Protein AF-A0A673H2P5-F1 (afdb_monomer)

InterPro domains:
  IPR001863 Glypican [PF01153] (36-463)
  IPR001863 Glypican [PTHR10822] (36-465)
  IPR019803 Glypican, conserved site [PS01207] (237-260)

Structure (mmCIF, N/CA/C/O backbone):
data_AF-A0A673H2P5-F1
#
_entry.id   AF-A0A673H2P5-F1
#
loop_
_atom_site.group_PDB
_atom_site.id
_atom_site.type_symbol
_atom_site.label_atom_id
_atom_site.label_alt_id
_atom_site.label_comp_id
_atom_site.label_asym_id
_atom_site.label_entity_id
_atom_site.label_seq_id
_atom_site.pdbx_PDB_ins_code
_atom_site.Cartn_x
_atom_site.Cartn_y
_atom_site.Cartn_z
_atom_site.occupancy
_atom_site.B_iso_or_equiv
_atom_site.auth_seq_id
_atom_site.auth_comp_id
_atom_site.auth_asym_id
_atom_site.auth_atom_id
_atom_site.pdbx_PDB_model_num
ATOM 1 N N . MET A 1 1 ? 53.904 16.186 -37.930 1.00 36.97 1 MET A N 1
ATOM 2 C CA . MET A 1 1 ? 52.542 15.867 -38.419 1.00 36.97 1 MET A CA 1
ATOM 3 C C . MET A 1 1 ? 51.575 15.468 -37.301 1.00 36.97 1 MET A C 1
ATOM 5 O O . MET A 1 1 ? 50.515 16.069 -37.236 1.00 36.97 1 MET A O 1
ATOM 9 N N . TYR A 1 2 ? 51.942 14.568 -36.374 1.00 30.38 2 TYR A N 1
ATOM 10 C CA . TYR A 1 2 ? 51.100 14.168 -35.222 1.00 30.38 2 TYR A CA 1
ATOM 11 C C . TYR A 1 2 ? 50.609 15.340 -34.340 1.00 30.38 2 TYR A C 1
ATOM 13 O O . TYR A 1 2 ? 49.445 15.395 -33.962 1.00 30.38 2 TYR A O 1
ATOM 21 N N . LEU A 1 3 ? 51.469 16.331 -34.079 1.00 32.53 3 LEU A N 1
ATOM 22 C CA . LEU A 1 3 ? 51.111 17.528 -33.300 1.00 32.53 3 LEU A CA 1
ATOM 23 C C . LEU A 1 3 ? 50.214 18.524 -34.061 1.00 32.53 3 LEU A C 1
ATOM 25 O O . LEU A 1 3 ? 49.506 19.303 -33.434 1.00 32.53 3 LEU A O 1
ATOM 29 N N . TYR A 1 4 ? 50.206 18.484 -35.398 1.00 30.14 4 TYR A N 1
ATOM 30 C CA . TYR A 1 4 ? 49.408 19.395 -36.231 1.00 30.14 4 TYR A CA 1
ATOM 31 C C . TYR A 1 4 ? 47.935 18.947 -36.304 1.00 30.14 4 TYR A C 1
ATOM 33 O O . TYR A 1 4 ? 47.029 19.773 -36.335 1.00 30.14 4 TYR A O 1
ATOM 41 N N . PHE A 1 5 ? 47.690 17.633 -36.233 1.00 37.44 5 PHE A N 1
ATOM 42 C CA . PHE A 1 5 ? 46.344 17.046 -36.219 1.00 37.44 5 PHE A CA 1
ATOM 43 C C . PHE A 1 5 ? 45.602 17.258 -34.891 1.00 37.44 5 PHE A C 1
ATOM 45 O O . PHE A 1 5 ? 44.406 17.540 -34.891 1.00 37.44 5 PHE A O 1
ATOM 52 N N . ILE A 1 6 ? 46.316 17.203 -33.760 1.00 40.88 6 ILE A N 1
ATOM 53 C CA . ILE A 1 6 ? 45.749 17.526 -32.437 1.00 40.88 6 ILE A CA 1
ATOM 54 C C . ILE A 1 6 ? 45.303 18.998 -32.381 1.00 40.88 6 ILE A C 1
ATOM 56 O O . ILE A 1 6 ? 44.315 19.326 -31.727 1.00 40.88 6 ILE A O 1
ATOM 60 N N . PHE A 1 7 ? 45.999 19.881 -33.102 1.00 31.03 7 PHE A N 1
ATOM 61 C CA . PHE A 1 7 ? 45.695 21.310 -33.130 1.00 31.03 7 PHE A CA 1
ATOM 62 C C . PHE A 1 7 ? 44.417 21.638 -33.925 1.00 31.03 7 PHE A C 1
ATOM 64 O O . PHE A 1 7 ? 43.649 22.496 -33.502 1.00 31.03 7 PHE A O 1
ATOM 71 N N . LEU A 1 8 ? 44.143 20.922 -35.024 1.00 35.53 8 LEU A N 1
ATOM 72 C CA . LEU A 1 8 ? 42.934 21.120 -35.841 1.00 35.53 8 LEU A CA 1
ATOM 73 C C . LEU A 1 8 ? 41.653 20.619 -35.156 1.00 35.53 8 LEU A C 1
ATOM 75 O O . LEU A 1 8 ? 40.610 21.255 -35.273 1.00 35.53 8 LEU A O 1
ATOM 79 N N . LEU A 1 9 ? 41.729 19.533 -34.381 1.00 38.53 9 LEU A N 1
ATOM 80 C CA . LEU A 1 9 ? 40.578 19.012 -33.629 1.00 38.53 9 LEU A CA 1
ATOM 81 C C . LEU A 1 9 ? 40.137 19.931 -32.482 1.00 38.53 9 LEU A C 1
ATOM 83 O O . LEU A 1 9 ? 38.982 19.885 -32.078 1.00 38.53 9 LEU A O 1
ATOM 87 N N . LYS A 1 10 ? 41.036 20.783 -31.977 1.00 33.81 10 LYS A N 1
ATOM 88 C CA . LYS A 1 10 ? 40.733 21.735 -30.900 1.00 33.81 10 LYS A CA 1
ATOM 89 C C . LYS A 1 10 ? 40.050 23.018 -31.397 1.00 33.81 10 LYS A C 1
ATOM 91 O O . LYS A 1 10 ? 39.616 23.812 -30.572 1.00 33.81 10 LYS A O 1
ATOM 96 N N . TYR A 1 11 ? 39.986 23.238 -32.714 1.00 31.52 11 TYR A N 1
ATOM 97 C CA . TYR A 1 11 ? 39.484 24.479 -33.320 1.00 31.52 11 TYR A CA 1
ATOM 98 C C . TYR A 1 11 ? 38.006 24.407 -33.758 1.00 31.52 11 TYR A C 1
ATOM 100 O O . TYR A 1 11 ? 37.416 25.442 -34.055 1.00 31.52 11 TYR A O 1
ATOM 108 N N . ASN A 1 12 ? 37.391 23.216 -33.764 1.00 32.62 12 ASN A N 1
ATOM 109 C CA . ASN A 1 12 ? 35.946 23.047 -33.965 1.00 32.62 12 ASN A CA 1
ATOM 110 C C . ASN A 1 12 ? 35.244 22.950 -32.599 1.00 32.62 12 ASN A C 1
ATOM 112 O O . ASN A 1 12 ? 35.451 22.002 -31.846 1.00 32.62 12 ASN A O 1
ATOM 116 N N . ASN A 1 13 ? 34.435 23.961 -32.288 1.00 30.55 13 ASN A N 1
ATOM 117 C CA . ASN A 1 13 ? 33.871 24.292 -30.972 1.00 30.55 13 ASN A CA 1
ATOM 118 C C . ASN A 1 13 ? 32.711 23.396 -30.459 1.00 30.55 13 ASN A C 1
ATOM 120 O O . ASN A 1 13 ? 31.948 23.847 -29.615 1.00 30.55 13 ASN A O 1
ATOM 124 N N . ASP A 1 14 ? 32.588 22.131 -30.870 1.00 29.89 14 ASP A N 1
ATOM 125 C CA . ASP A 1 14 ? 31.492 21.235 -30.426 1.00 29.89 14 ASP A CA 1
ATOM 126 C C . ASP A 1 14 ? 31.971 20.180 -29.409 1.00 29.89 14 ASP A C 1
ATOM 128 O O . ASP A 1 14 ? 31.854 18.968 -29.608 1.00 29.89 14 ASP A O 1
ATOM 132 N N . LEU A 1 15 ? 32.603 20.637 -28.325 1.00 35.84 15 LEU A N 1
ATOM 133 C CA . LEU A 1 15 ? 33.458 19.810 -27.461 1.00 35.84 15 LEU A CA 1
ATOM 134 C C . LEU A 1 15 ? 33.015 19.772 -25.984 1.00 35.84 15 LEU A C 1
ATOM 136 O O . LEU A 1 15 ? 33.857 19.626 -25.103 1.00 35.84 15 LEU A O 1
ATOM 140 N N . GLU A 1 16 ? 31.714 19.865 -25.685 1.00 27.14 16 GLU A N 1
ATOM 141 C CA . GLU A 1 16 ? 31.220 19.809 -24.290 1.00 27.14 16 GLU A CA 1
ATOM 142 C C . G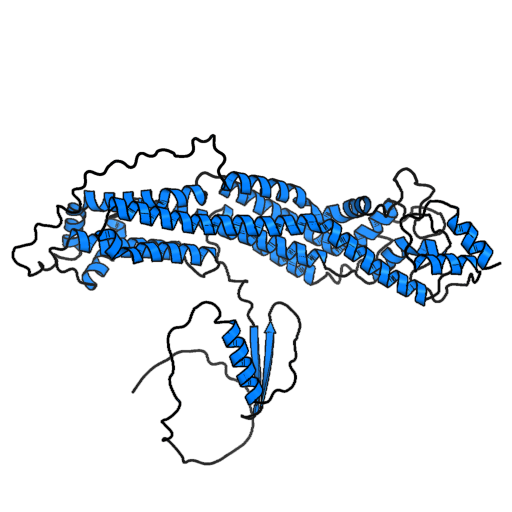LU A 1 16 ? 30.944 18.397 -23.732 1.00 27.14 16 GLU A C 1
ATOM 144 O O . GLU A 1 16 ? 30.702 18.249 -22.539 1.00 27.14 16 GLU A O 1
ATOM 149 N N . THR A 1 17 ? 31.093 17.324 -24.515 1.00 34.88 17 THR A N 1
ATOM 150 C CA . THR A 1 17 ? 30.940 15.939 -24.010 1.00 34.88 17 THR A CA 1
ATOM 151 C C . THR A 1 17 ? 32.004 14.990 -24.564 1.00 34.88 17 THR A C 1
ATOM 153 O O . THR A 1 17 ? 31.700 13.989 -25.213 1.00 34.88 17 THR A O 1
ATOM 156 N N . PHE A 1 18 ? 33.284 15.303 -24.355 1.00 38.50 18 PHE A N 1
ATOM 157 C CA . PHE A 1 18 ? 34.387 14.446 -24.806 1.00 38.50 18 PHE A CA 1
ATOM 158 C C . PHE A 1 18 ? 34.864 13.485 -23.715 1.00 38.50 18 PHE A C 1
ATOM 160 O O . PHE A 1 18 ? 35.579 13.865 -22.790 1.00 38.50 18 PHE A O 1
ATOM 167 N N . GLU A 1 19 ? 34.528 12.204 -23.866 1.00 46.28 19 GLU A N 1
ATOM 168 C CA . GLU A 1 19 ? 35.127 11.140 -23.065 1.00 46.28 19 GLU A CA 1
ATOM 169 C C . GLU A 1 19 ? 36.492 10.685 -23.631 1.00 46.28 19 GLU A C 1
ATOM 171 O O . GLU A 1 19 ? 36.617 10.395 -24.826 1.00 46.28 19 GLU A O 1
ATOM 176 N N . PRO A 1 20 ? 37.516 10.514 -22.777 1.00 41.31 20 PRO A N 1
ATOM 177 C CA . PRO A 1 20 ? 38.915 10.324 -23.179 1.00 41.31 20 PRO A CA 1
ATOM 178 C C . PRO A 1 20 ? 39.259 8.972 -23.835 1.00 41.31 20 PRO A C 1
ATOM 180 O O . PRO A 1 20 ? 40.404 8.779 -24.229 1.00 41.31 20 PRO A O 1
ATOM 183 N N . LYS A 1 21 ? 38.312 8.029 -23.962 1.00 45.12 21 LYS A N 1
ATOM 184 C CA . LYS A 1 21 ? 38.509 6.757 -24.694 1.00 45.12 21 LYS A CA 1
ATOM 185 C C . LYS A 1 21 ? 37.878 6.754 -26.091 1.00 45.12 21 LYS A C 1
ATOM 187 O O . LYS A 1 21 ? 38.362 6.051 -26.966 1.00 45.12 21 LYS A O 1
ATOM 192 N N . LEU A 1 22 ? 36.858 7.579 -26.348 1.00 52.12 22 LEU A N 1
ATOM 193 C CA . LEU A 1 22 ? 36.338 7.769 -27.713 1.00 52.12 22 LEU A CA 1
ATOM 194 C C . LEU A 1 22 ? 37.359 8.499 -28.601 1.00 52.12 22 LEU A C 1
ATOM 196 O O . LEU A 1 22 ? 37.396 8.303 -29.816 1.00 52.12 22 LEU A O 1
ATOM 200 N N . SER A 1 23 ? 38.214 9.323 -27.989 1.00 52.78 23 SER A N 1
ATOM 201 C CA . SER A 1 23 ? 39.316 10.002 -28.669 1.00 52.78 23 SER A CA 1
ATOM 202 C C . SER A 1 23 ? 40.374 9.030 -29.194 1.00 52.78 23 SER A C 1
ATOM 204 O O . SER A 1 23 ? 40.927 9.300 -30.257 1.00 52.78 23 SER A O 1
ATOM 206 N N . SER A 1 24 ? 40.624 7.894 -28.526 1.00 53.62 24 SER A N 1
ATOM 207 C CA . SER A 1 24 ? 41.580 6.892 -29.018 1.00 53.62 24 SER A CA 1
ATOM 208 C C . SER A 1 24 ? 41.056 6.179 -30.260 1.00 53.62 24 SER A C 1
ATOM 210 O O . SER A 1 24 ? 41.821 5.996 -31.198 1.00 53.62 24 SER A O 1
ATOM 212 N N . VAL A 1 25 ? 39.756 5.869 -30.318 1.00 57.31 25 VAL A N 1
ATOM 213 C CA . VAL A 1 25 ? 39.112 5.257 -31.494 1.00 57.31 25 VAL A CA 1
AT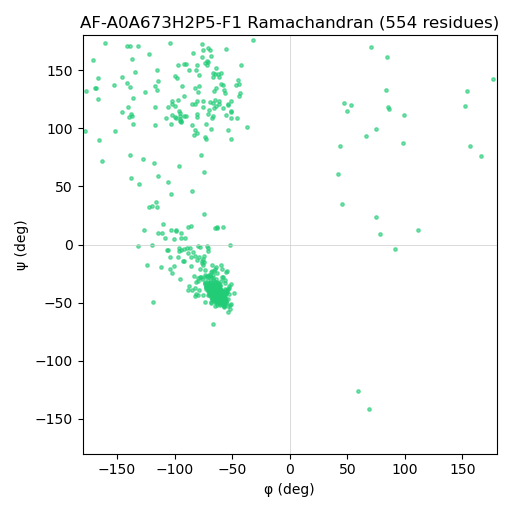OM 214 C C . VAL A 1 25 ? 39.117 6.230 -32.674 1.00 57.31 25 VAL A C 1
ATOM 216 O O . VAL A 1 25 ? 39.567 5.870 -33.758 1.00 57.31 25 VAL A O 1
ATOM 219 N N . LYS A 1 26 ? 38.726 7.497 -32.459 1.00 57.72 26 LYS A N 1
ATOM 220 C CA . LYS A 1 26 ? 38.801 8.541 -33.500 1.00 57.72 26 LYS A CA 1
ATOM 221 C C . LYS A 1 26 ? 40.233 8.738 -34.017 1.00 57.72 26 LYS A C 1
ATOM 223 O O . LYS A 1 26 ? 40.431 8.829 -35.227 1.00 57.72 26 LYS A O 1
ATOM 228 N N . LEU A 1 27 ? 41.238 8.754 -33.133 1.00 53.09 27 LEU A N 1
ATOM 229 C CA . LEU A 1 27 ? 42.649 8.813 -33.539 1.00 53.09 27 LEU A CA 1
ATOM 230 C C . LEU A 1 27 ? 43.077 7.556 -34.311 1.00 53.09 27 LEU A C 1
ATOM 232 O O . LEU A 1 27 ? 43.758 7.679 -35.324 1.00 53.09 27 LEU A O 1
ATOM 236 N N . HIS A 1 28 ? 42.674 6.364 -33.866 1.00 54.94 28 HIS A N 1
ATOM 237 C CA . HIS A 1 28 ? 43.049 5.091 -34.486 1.00 54.94 28 HIS A CA 1
ATOM 238 C C . HIS A 1 28 ? 42.482 4.958 -35.909 1.00 54.94 28 HIS A C 1
ATOM 240 O O . HIS A 1 28 ? 43.203 4.574 -36.830 1.00 54.94 28 HIS A O 1
ATOM 246 N N . CYS A 1 29 ? 41.233 5.383 -36.130 1.00 59.47 29 CYS A N 1
ATOM 247 C CA . CYS A 1 29 ? 40.630 5.417 -37.465 1.00 59.47 29 CYS A CA 1
ATOM 248 C C . CYS A 1 29 ? 41.263 6.501 -38.370 1.00 59.47 29 CYS A C 1
ATOM 250 O O . CYS A 1 29 ? 41.332 6.310 -39.584 1.00 59.47 29 CYS A O 1
ATOM 252 N N . CYS A 1 30 ? 41.796 7.598 -37.804 1.00 56.66 30 CYS A N 1
ATOM 253 C CA . CYS A 1 30 ? 42.528 8.644 -38.540 1.00 56.66 30 CYS A CA 1
ATOM 254 C C . CYS A 1 30 ? 43.970 8.265 -38.932 1.00 56.66 30 CYS A C 1
ATOM 256 O O . CYS A 1 30 ? 44.482 8.797 -39.915 1.00 56.66 30 CYS A O 1
ATOM 258 N N . VAL A 1 31 ? 44.644 7.388 -38.179 1.00 56.53 31 VAL A N 1
ATOM 259 C CA . VAL A 1 31 ? 46.071 7.038 -38.384 1.00 56.53 31 VAL A CA 1
ATOM 260 C C . VAL A 1 31 ? 46.265 5.864 -39.367 1.00 56.53 31 VAL A C 1
ATOM 262 O O . VAL A 1 31 ? 47.388 5.583 -39.774 1.00 56.53 31 VAL A O 1
ATOM 265 N N . SER A 1 32 ? 45.173 5.264 -39.857 1.00 54.34 32 SER A N 1
ATOM 266 C CA . SER A 1 32 ? 45.100 4.199 -40.877 1.00 54.34 32 SER A CA 1
ATOM 267 C C . SER A 1 32 ? 45.689 2.828 -40.496 1.00 54.34 32 SER A C 1
ATOM 269 O O . SER A 1 32 ? 46.836 2.518 -40.791 1.00 54.34 32 SER A O 1
ATOM 271 N N . LEU A 1 33 ? 44.822 1.947 -39.982 1.00 58.84 33 LEU A N 1
ATOM 272 C CA . LEU A 1 33 ? 44.802 0.513 -40.310 1.00 58.84 33 LEU A CA 1
ATOM 273 C C . LEU A 1 33 ? 43.335 0.082 -40.454 1.00 58.84 33 LEU A C 1
ATOM 275 O O . LEU A 1 33 ? 42.745 -0.506 -39.553 1.00 58.84 33 LEU A O 1
ATOM 279 N N . TRP A 1 34 ? 42.720 0.428 -41.589 1.00 68.75 34 TRP A N 1
ATOM 280 C CA . TRP A 1 34 ? 41.482 -0.242 -41.986 1.00 68.75 34 TRP A CA 1
ATOM 281 C C . TRP A 1 34 ? 41.840 -1.692 -42.299 1.00 68.75 34 TRP A C 1
ATOM 283 O O . TRP A 1 34 ? 42.696 -1.940 -43.150 1.00 68.75 34 TRP A O 1
ATOM 293 N N . SER A 1 35 ? 41.214 -2.628 -41.599 1.00 70.50 35 SER A N 1
ATOM 294 C CA . SER A 1 35 ? 41.468 -4.061 -41.740 1.00 70.50 35 SER A CA 1
ATOM 295 C C . SER A 1 35 ? 40.183 -4.799 -42.106 1.00 70.50 35 SER A C 1
ATOM 297 O O . SER A 1 35 ? 39.084 -4.240 -42.016 1.00 70.50 35 SER A O 1
ATOM 299 N N . VAL A 1 36 ? 40.343 -6.034 -42.584 1.00 73.94 36 VAL A N 1
ATOM 300 C CA . VAL A 1 36 ? 39.230 -6.977 -42.709 1.00 73.94 36 VAL A CA 1
ATOM 301 C C . VAL A 1 36 ? 38.925 -7.462 -41.294 1.00 73.94 36 VAL A C 1
ATOM 303 O O . VAL A 1 36 ? 39.806 -8.001 -40.628 1.00 73.94 36 VAL A O 1
ATOM 306 N N . GLY A 1 37 ? 37.712 -7.201 -40.818 1.00 72.06 37 GLY A N 1
ATOM 307 C CA . GLY A 1 37 ? 37.272 -7.462 -39.448 1.00 72.06 37 GLY A CA 1
ATOM 308 C C . GLY A 1 37 ? 36.784 -8.888 -39.238 1.00 72.06 37 GLY A C 1
ATOM 309 O O . GLY A 1 37 ? 35.712 -9.073 -38.672 1.00 72.06 37 GLY A O 1
ATOM 310 N N . ASP A 1 38 ? 37.523 -9.886 -39.725 1.00 75.81 38 ASP A N 1
ATOM 311 C CA . ASP A 1 38 ? 37.137 -11.303 -39.620 1.00 75.81 38 ASP A CA 1
ATOM 312 C C . ASP A 1 38 ? 37.071 -11.798 -38.159 1.00 75.81 38 ASP A C 1
ATOM 314 O O . ASP A 1 38 ? 36.451 -12.820 -37.865 1.00 75.81 38 ASP A O 1
ATOM 318 N N . ASP A 1 39 ? 37.714 -11.081 -37.235 1.00 80.19 39 ASP A N 1
ATOM 319 C CA . ASP A 1 39 ? 37.733 -11.339 -35.795 1.00 80.19 39 ASP A CA 1
ATOM 320 C C . ASP A 1 39 ? 36.547 -10.715 -35.033 1.00 80.19 39 ASP A C 1
ATOM 322 O O . ASP A 1 39 ? 36.336 -11.048 -33.861 1.00 80.19 39 ASP A O 1
ATOM 326 N N . LEU A 1 40 ? 35.762 -9.850 -35.685 1.00 83.00 40 LEU A N 1
ATOM 327 C CA . LEU A 1 40 ? 34.605 -9.178 -35.095 1.00 83.00 40 LEU A CA 1
ATOM 328 C C . LEU A 1 40 ? 33.385 -10.103 -35.042 1.00 83.00 40 LEU A C 1
ATOM 330 O O . LEU A 1 40 ? 33.056 -10.812 -35.994 1.00 83.00 40 LEU A O 1
ATOM 334 N N . ARG A 1 41 ? 32.687 -10.088 -33.906 1.00 85.25 41 ARG A N 1
ATOM 335 C CA . ARG A 1 41 ? 31.521 -10.941 -33.631 1.00 85.25 41 ARG A CA 1
ATOM 336 C C . ARG A 1 41 ? 30.196 -10.196 -33.732 1.00 85.25 41 ARG A C 1
ATOM 338 O O . ARG A 1 41 ? 29.159 -10.844 -33.865 1.00 85.25 41 ARG A O 1
ATOM 345 N N . VAL A 1 42 ? 30.209 -8.869 -33.611 1.00 86.12 42 VAL A N 1
ATOM 346 C CA . VAL A 1 42 ? 29.011 -8.025 -33.509 1.00 86.12 42 VAL A CA 1
ATOM 347 C C . VAL A 1 42 ? 28.928 -7.033 -34.668 1.00 86.12 42 VAL A C 1
ATOM 349 O O . VAL A 1 42 ? 27.884 -6.932 -35.317 1.00 86.12 42 VAL A O 1
ATOM 352 N N . CYS A 1 43 ? 30.008 -6.303 -34.942 1.00 84.38 43 CYS A N 1
ATOM 353 C CA . CYS A 1 43 ? 30.082 -5.351 -36.046 1.00 84.38 43 CYS A CA 1
ATOM 354 C C . CYS A 1 43 ? 30.364 -6.052 -37.386 1.00 84.38 43 CYS A C 1
ATOM 356 O O . CYS A 1 43 ? 30.941 -7.135 -37.432 1.00 84.38 43 CYS A O 1
ATOM 358 N N . ALA A 1 44 ? 29.961 -5.432 -38.501 1.00 77.19 44 ALA A N 1
ATOM 359 C CA . ALA A 1 44 ? 30.139 -6.020 -39.829 1.00 77.19 44 ALA A CA 1
ATOM 360 C C . ALA A 1 44 ? 31.637 -6.187 -40.195 1.00 77.19 44 ALA A C 1
ATOM 362 O O . ALA A 1 44 ? 32.400 -5.229 -40.052 1.00 77.19 44 ALA A O 1
ATOM 363 N N . PRO A 1 45 ? 32.056 -7.345 -40.746 1.00 64.06 45 PRO A N 1
ATOM 364 C CA . PRO A 1 45 ? 33.472 -7.693 -40.922 1.00 64.06 45 PRO A CA 1
ATOM 365 C C . PRO A 1 45 ? 34.163 -7.041 -42.135 1.00 64.06 45 PRO A C 1
ATOM 367 O O . PRO A 1 45 ? 35.348 -7.262 -42.356 1.00 64.06 45 PRO A O 1
ATOM 370 N N . GLN A 1 46 ? 33.464 -6.249 -42.956 1.00 71.12 46 GLN A N 1
ATOM 371 C CA . GLN A 1 46 ? 33.985 -5.851 -44.274 1.00 71.12 46 GLN A CA 1
ATOM 372 C C . GLN A 1 46 ? 35.215 -4.930 -44.214 1.00 71.12 46 GLN A C 1
ATOM 374 O O . GLN A 1 46 ? 36.312 -5.311 -44.617 1.00 71.12 46 GLN A O 1
ATOM 379 N N . ARG A 1 47 ? 35.029 -3.689 -43.754 1.00 76.06 47 ARG A N 1
ATOM 380 C CA . ARG A 1 47 ? 36.086 -2.679 -43.654 1.00 76.06 47 ARG A CA 1
ATOM 381 C C . ARG A 1 47 ? 35.885 -1.941 -42.341 1.00 76.06 47 ARG A C 1
ATOM 383 O O . ARG A 1 47 ? 34.915 -1.205 -42.188 1.00 76.06 47 ARG A O 1
ATOM 390 N N . THR A 1 48 ? 36.782 -2.175 -41.393 1.00 81.44 48 THR A N 1
ATOM 391 C CA . THR A 1 48 ? 36.637 -1.694 -40.017 1.00 81.44 48 THR A CA 1
ATOM 392 C C . THR A 1 48 ? 37.935 -1.075 -39.515 1.00 81.44 48 THR A C 1
ATOM 394 O O . THR A 1 48 ? 39.030 -1.486 -39.911 1.00 81.44 48 THR A O 1
ATOM 397 N N . CYS A 1 49 ? 37.819 -0.084 -38.634 1.00 83.38 49 CYS A N 1
ATOM 398 C CA . CYS A 1 49 ? 38.937 0.439 -37.850 1.00 83.38 49 CYS A CA 1
ATOM 399 C C . CYS A 1 49 ? 38.977 -0.089 -36.403 1.00 83.38 49 CYS A C 1
ATOM 401 O O . CYS A 1 49 ? 39.843 0.329 -35.629 1.00 83.38 49 CYS A O 1
ATOM 403 N N . CYS A 1 50 ? 38.073 -1.010 -36.052 1.00 83.88 50 CYS A N 1
ATOM 404 C CA . CYS A 1 50 ? 38.021 -1.697 -34.761 1.00 83.88 50 CYS A CA 1
ATOM 405 C C . CYS A 1 50 ? 38.648 -3.093 -34.836 1.00 83.88 50 CYS A C 1
ATOM 407 O O . CYS A 1 50 ? 38.475 -3.789 -35.832 1.00 83.88 50 CYS A O 1
ATOM 409 N N . ASN A 1 51 ? 39.306 -3.509 -33.752 1.00 84.25 51 ASN A N 1
ATOM 410 C CA . ASN A 1 51 ? 39.730 -4.892 -33.509 1.00 84.25 51 ASN A CA 1
ATOM 411 C C . ASN A 1 51 ? 38.809 -5.572 -32.472 1.00 84.25 51 ASN A C 1
ATOM 413 O O . ASN A 1 51 ? 37.984 -4.902 -31.841 1.00 84.25 51 ASN A O 1
ATOM 417 N N . ALA A 1 52 ? 38.985 -6.878 -32.244 1.00 85.75 52 ALA A N 1
ATOM 418 C CA . ALA A 1 52 ? 38.211 -7.623 -31.244 1.00 85.75 52 ALA A CA 1
ATOM 419 C C . ALA A 1 52 ? 38.248 -7.014 -29.823 1.00 85.75 52 ALA A C 1
ATOM 421 O O . ALA A 1 52 ? 37.228 -6.983 -29.138 1.00 85.75 52 ALA A O 1
ATOM 422 N N . GLU A 1 53 ? 39.389 -6.476 -29.374 1.00 86.00 53 GLU A N 1
ATOM 423 C CA . GLU A 1 53 ? 39.506 -5.846 -28.046 1.00 86.00 53 GLU A CA 1
ATOM 424 C C . GLU A 1 53 ? 38.662 -4.562 -27.941 1.00 86.00 53 GLU A C 1
ATOM 426 O O . GLU A 1 53 ? 38.024 -4.295 -26.920 1.00 86.00 53 GLU A O 1
ATOM 431 N N . MET A 1 54 ? 38.630 -3.748 -28.999 1.00 84.44 54 MET A N 1
ATOM 432 C CA . MET A 1 54 ? 37.778 -2.560 -29.066 1.00 84.44 54 MET A CA 1
ATOM 433 C C . MET A 1 54 ? 36.296 -2.945 -29.077 1.00 84.44 54 MET A C 1
ATOM 435 O O . MET A 1 54 ? 35.513 -2.326 -28.359 1.00 84.44 54 MET A O 1
ATOM 439 N N . GLU A 1 55 ? 35.911 -3.978 -29.831 1.00 87.69 55 GLU A N 1
ATOM 440 C CA . GLU A 1 55 ? 34.532 -4.485 -29.861 1.00 87.69 55 GLU A CA 1
ATOM 441 C C . GLU A 1 55 ? 34.078 -5.023 -28.495 1.00 87.69 55 GLU A C 1
ATOM 443 O O . GLU A 1 55 ? 32.958 -4.750 -28.052 1.00 87.69 55 GLU A O 1
ATOM 448 N N . GLU A 1 56 ? 34.956 -5.722 -27.773 1.00 89.12 56 GLU A N 1
ATOM 449 C CA . GLU A 1 56 ? 34.670 -6.184 -26.415 1.00 89.12 56 GLU A CA 1
ATOM 450 C C . GLU A 1 56 ? 34.513 -5.009 -25.437 1.00 89.12 56 GLU A C 1
ATOM 452 O O . GLU A 1 56 ? 33.570 -4.979 -24.642 1.00 89.12 56 GLU A O 1
ATOM 457 N N . ASN A 1 57 ? 35.370 -3.988 -25.536 1.00 88.50 57 ASN A N 1
ATOM 458 C CA . ASN A 1 57 ? 35.236 -2.763 -24.745 1.00 88.50 57 ASN A CA 1
ATOM 459 C C . ASN A 1 57 ? 33.921 -2.022 -25.042 1.00 88.50 57 ASN A C 1
ATOM 461 O O . ASN A 1 57 ? 33.268 -1.541 -24.112 1.00 88.50 57 ASN A O 1
ATOM 465 N N . PHE A 1 58 ? 33.510 -1.944 -26.312 1.00 88.25 58 PHE A N 1
ATOM 466 C CA . PHE A 1 58 ? 32.211 -1.387 -26.690 1.00 88.25 58 PHE A CA 1
ATOM 467 C C . PHE A 1 58 ? 31.055 -2.215 -26.144 1.00 88.25 58 PHE A C 1
ATOM 469 O O . PHE A 1 58 ? 30.100 -1.640 -25.633 1.00 88.25 58 PHE A O 1
ATOM 476 N N . SER A 1 59 ? 31.174 -3.540 -26.150 1.00 90.56 59 SER A N 1
ATOM 477 C CA . SER A 1 59 ? 30.171 -4.431 -25.566 1.00 90.56 59 SER A CA 1
ATOM 478 C C . SER A 1 59 ? 30.003 -4.187 -24.067 1.00 90.56 59 SER A C 1
ATOM 480 O O . SER A 1 59 ? 28.886 -3.973 -23.601 1.00 90.56 59 SER A O 1
ATOM 482 N N . GLN A 1 60 ? 31.103 -4.111 -23.310 1.00 90.50 60 GLN A N 1
ATOM 483 C CA . GLN A 1 60 ? 31.057 -3.800 -21.875 1.00 90.50 60 GLN A CA 1
ATOM 484 C C . GLN A 1 60 ? 30.486 -2.407 -21.594 1.00 90.50 60 GLN A C 1
ATOM 486 O O . GLN A 1 60 ? 29.775 -2.207 -20.608 1.00 90.50 60 GLN A O 1
ATOM 491 N N . ARG A 1 61 ? 30.807 -1.431 -22.446 1.00 88.94 61 ARG A N 1
ATOM 492 C CA . ARG A 1 61 ? 30.269 -0.077 -22.339 1.00 88.94 61 ARG A CA 1
ATOM 493 C C . ARG A 1 61 ? 28.773 -0.040 -22.640 1.00 88.94 61 ARG A C 1
ATOM 495 O O . ARG A 1 61 ? 28.044 0.600 -21.897 1.00 88.94 61 ARG A O 1
ATOM 502 N N . SER A 1 62 ? 28.326 -0.774 -23.656 1.00 88.94 62 SER A N 1
ATOM 503 C CA . SER A 1 62 ? 26.917 -0.877 -24.042 1.00 88.94 62 SER A CA 1
ATOM 504 C C . SER A 1 62 ? 26.054 -1.337 -22.863 1.00 88.94 62 SER A C 1
ATOM 506 O O . SER A 1 62 ? 25.013 -0.742 -22.600 1.00 88.94 62 SER A O 1
ATOM 508 N N . SER A 1 63 ? 26.547 -2.308 -22.083 1.00 90.38 63 SER A N 1
ATOM 509 C CA . SER A 1 63 ? 25.876 -2.777 -20.872 1.00 90.38 63 SER A CA 1
ATOM 510 C C . SER A 1 63 ? 25.745 -1.675 -19.822 1.00 90.38 63 SER A C 1
ATOM 512 O O . SER A 1 63 ? 24.668 -1.495 -19.267 1.00 90.38 63 SER A O 1
ATOM 514 N N . ARG A 1 64 ? 26.812 -0.904 -19.570 1.00 90.19 64 ARG A N 1
ATOM 515 C CA . ARG A 1 64 ? 26.792 0.192 -18.583 1.00 90.19 64 ARG A CA 1
ATOM 516 C C . ARG A 1 64 ? 25.906 1.353 -19.019 1.00 90.19 64 ARG A C 1
ATOM 518 O O . ARG A 1 64 ? 25.197 1.915 -18.191 1.00 90.19 64 ARG A O 1
ATOM 525 N N . ASP A 1 65 ? 25.952 1.709 -20.301 1.00 87.75 65 ASP A N 1
ATOM 526 C CA . ASP A 1 65 ? 25.133 2.786 -20.857 1.00 87.75 65 ASP A CA 1
ATOM 527 C C . ASP A 1 65 ? 23.642 2.405 -20.777 1.00 87.75 65 ASP A C 1
ATOM 529 O O . ASP A 1 65 ? 22.818 3.237 -20.401 1.00 87.75 65 ASP A O 1
ATOM 533 N N . PHE A 1 66 ? 23.295 1.134 -21.020 1.00 88.75 66 PHE A N 1
ATOM 534 C CA . PHE A 1 66 ? 21.934 0.626 -20.826 1.00 88.75 66 PHE A CA 1
ATOM 535 C C . PHE A 1 66 ? 21.514 0.574 -19.349 1.00 88.75 66 PHE A C 1
ATOM 537 O O . PHE A 1 66 ? 20.412 1.005 -19.018 1.00 88.75 66 PHE A O 1
ATOM 544 N N . GLU A 1 67 ? 22.374 0.072 -18.455 1.00 90.38 67 GLU A N 1
ATOM 545 C CA . GLU A 1 67 ? 22.112 0.045 -17.006 1.00 90.38 67 GLU A CA 1
ATOM 546 C C . GLU A 1 67 ? 21.822 1.449 -16.472 1.00 90.38 67 GLU A C 1
ATOM 548 O O . GLU A 1 67 ? 20.818 1.654 -15.793 1.00 90.38 67 GLU A O 1
ATOM 553 N N . LYS A 1 68 ? 22.644 2.434 -16.853 1.00 89.19 68 LYS A N 1
ATOM 554 C CA . LYS A 1 68 ? 22.430 3.835 -16.488 1.00 89.19 68 LYS A CA 1
ATOM 555 C C . LYS A 1 68 ? 21.092 4.355 -17.011 1.00 89.19 68 LYS A C 1
ATOM 557 O O . LYS A 1 68 ? 20.337 4.967 -16.266 1.00 89.19 68 LYS A O 1
ATOM 562 N N . LEU A 1 69 ? 20.779 4.084 -18.277 1.00 88.81 69 LEU A N 1
ATOM 563 C CA . LEU A 1 69 ? 19.536 4.532 -18.896 1.00 88.81 69 LEU A CA 1
ATOM 564 C C . LEU A 1 69 ? 18.295 3.948 -18.191 1.00 88.81 69 LEU A C 1
ATOM 566 O O . LEU A 1 69 ? 17.295 4.645 -17.997 1.00 88.81 69 LEU A O 1
ATOM 570 N N . MET A 1 70 ? 18.376 2.684 -17.770 1.00 90.44 70 MET A N 1
ATOM 571 C CA . MET A 1 70 ? 17.345 2.022 -16.971 1.00 90.44 70 MET A CA 1
ATOM 572 C C . MET A 1 70 ? 17.231 2.599 -15.559 1.00 90.44 70 MET A C 1
ATOM 574 O O . MET A 1 70 ? 16.112 2.794 -15.076 1.00 90.44 70 MET A O 1
ATOM 578 N N . ASP A 1 71 ? 18.351 2.880 -14.896 1.00 90.50 71 ASP A N 1
ATOM 579 C CA . ASP A 1 71 ? 18.363 3.493 -13.567 1.00 90.50 71 ASP A CA 1
ATOM 580 C C . ASP A 1 71 ? 17.745 4.898 -13.597 1.00 90.50 71 ASP A C 1
ATOM 582 O O . ASP A 1 71 ? 16.834 5.158 -12.807 1.00 90.50 71 ASP A O 1
ATOM 586 N N . ASP A 1 72 ? 18.152 5.742 -14.552 1.00 90.38 72 ASP A N 1
ATOM 587 C CA . ASP A 1 72 ? 17.656 7.114 -14.728 1.00 90.38 72 ASP A CA 1
ATOM 588 C C . ASP A 1 72 ? 16.143 7.116 -15.038 1.00 90.38 72 ASP A C 1
ATOM 590 O O . ASP A 1 72 ? 15.358 7.837 -14.424 1.00 90.38 72 ASP A O 1
ATOM 594 N N . THR A 1 73 ? 15.687 6.245 -15.944 1.00 90.94 73 THR A N 1
ATOM 595 C CA . THR A 1 73 ? 14.269 6.201 -16.360 1.00 90.94 73 THR A CA 1
ATOM 596 C C . THR A 1 73 ? 13.352 5.590 -15.297 1.00 90.94 73 THR A C 1
ATOM 598 O O . THR A 1 73 ? 12.159 5.895 -15.244 1.00 90.94 73 THR A O 1
ATOM 601 N N . SER A 1 74 ? 13.880 4.716 -14.435 1.00 93.38 74 SER A N 1
ATOM 602 C CA . SER A 1 74 ? 13.111 4.063 -13.365 1.00 93.38 74 SER A CA 1
ATOM 603 C C . SER A 1 74 ? 13.193 4.769 -12.011 1.00 93.38 74 SER A C 1
ATOM 605 O O . SER A 1 74 ? 12.496 4.358 -11.078 1.00 93.38 74 SER A O 1
ATOM 607 N N . GLU A 1 75 ? 14.003 5.822 -11.885 1.00 94.06 75 GLU A N 1
ATOM 608 C CA . GLU A 1 75 ? 14.207 6.556 -10.635 1.00 94.06 75 GLU A CA 1
ATOM 609 C C . GLU A 1 75 ? 12.893 7.095 -10.069 1.00 94.06 75 GLU A C 1
ATOM 611 O O . GLU A 1 75 ? 12.522 6.760 -8.942 1.00 94.06 75 GLU A O 1
ATOM 616 N N . GLU A 1 76 ? 12.126 7.825 -10.880 1.00 95.00 76 GLU A N 1
ATOM 617 C CA . GLU A 1 76 ? 10.873 8.431 -10.429 1.00 95.00 76 GLU A CA 1
ATOM 618 C C . GLU A 1 76 ? 9.846 7.376 -9.979 1.00 95.00 76 GLU A C 1
ATOM 620 O O . GLU A 1 76 ? 9.160 7.552 -8.969 1.00 95.00 76 GLU A O 1
ATOM 625 N N . LEU A 1 77 ? 9.768 6.245 -10.691 1.00 96.00 77 LEU A N 1
ATOM 626 C CA . LEU A 1 77 ? 8.911 5.117 -10.322 1.00 96.00 77 LEU A CA 1
ATOM 627 C C . LEU A 1 77 ? 9.304 4.565 -8.946 1.00 96.00 77 LEU A C 1
ATOM 629 O O . LEU A 1 77 ? 8.456 4.388 -8.064 1.00 96.00 77 LEU A O 1
ATOM 633 N N . ARG A 1 78 ? 10.592 4.258 -8.768 1.00 95.56 78 ARG A N 1
ATOM 634 C CA . ARG A 1 78 ? 11.124 3.679 -7.530 1.00 95.56 78 ARG A CA 1
ATOM 635 C C . ARG A 1 78 ? 10.894 4.613 -6.346 1.00 95.56 78 ARG A C 1
ATOM 637 O O . ARG A 1 78 ? 10.458 4.156 -5.285 1.00 95.56 78 ARG A O 1
ATOM 644 N N . ASP A 1 79 ? 11.134 5.903 -6.538 1.00 96.12 79 ASP A N 1
ATOM 645 C CA . ASP A 1 79 ? 10.984 6.921 -5.505 1.00 96.12 79 ASP A CA 1
ATOM 646 C C . ASP A 1 79 ? 9.521 7.173 -5.151 1.00 96.12 79 ASP A C 1
ATOM 648 O O . ASP A 1 79 ? 9.199 7.325 -3.968 1.00 96.12 79 ASP A O 1
ATOM 652 N N . ALA A 1 80 ? 8.614 7.134 -6.131 1.00 96.62 80 ALA A N 1
ATOM 653 C CA . ALA A 1 80 ? 7.181 7.240 -5.891 1.00 96.62 80 ALA A CA 1
ATOM 654 C C . ALA A 1 80 ? 6.672 6.111 -4.982 1.00 96.62 80 ALA A C 1
ATOM 656 O O . ALA A 1 80 ? 5.996 6.383 -3.986 1.00 96.62 80 ALA A O 1
ATOM 657 N N . PHE A 1 81 ? 7.038 4.856 -5.266 1.00 97.19 81 PHE A N 1
ATOM 658 C CA . PHE A 1 81 ? 6.646 3.715 -4.432 1.00 97.19 81 PHE A CA 1
ATOM 659 C C . PHE A 1 81 ? 7.335 3.714 -3.065 1.00 97.19 81 PHE A C 1
ATOM 661 O O . PHE A 1 81 ? 6.696 3.412 -2.057 1.00 97.19 81 PHE A O 1
ATOM 668 N N . MET A 1 82 ? 8.620 4.071 -3.003 1.00 95.75 82 MET A N 1
ATOM 669 C CA . MET A 1 82 ? 9.366 4.154 -1.745 1.00 95.75 82 MET A CA 1
ATOM 670 C C . MET A 1 82 ? 8.796 5.225 -0.815 1.00 95.75 82 MET A C 1
ATOM 672 O O . MET A 1 82 ? 8.523 4.952 0.356 1.00 95.75 82 MET A O 1
ATOM 676 N N . THR A 1 83 ? 8.598 6.431 -1.343 1.00 95.75 83 THR A N 1
ATOM 677 C CA . THR A 1 83 ? 8.063 7.565 -0.591 1.00 95.75 83 THR A CA 1
ATOM 678 C C . THR A 1 83 ? 6.606 7.334 -0.220 1.00 95.75 83 THR A C 1
ATOM 680 O O . THR A 1 83 ? 6.228 7.597 0.919 1.00 95.75 83 THR A O 1
ATOM 683 N N . GLY A 1 84 ? 5.802 6.795 -1.143 1.00 95.19 84 GLY A N 1
ATOM 684 C CA . GLY A 1 84 ? 4.416 6.419 -0.878 1.00 95.19 84 GLY A CA 1
ATOM 685 C C . GLY A 1 84 ? 4.324 5.429 0.279 1.00 95.19 84 GLY A C 1
ATOM 686 O O . GLY A 1 84 ? 3.659 5.714 1.269 1.00 95.19 84 GLY A O 1
ATOM 687 N N . HIS A 1 85 ? 5.057 4.313 0.201 1.00 96.12 85 HIS A N 1
ATOM 688 C CA . HIS A 1 85 ? 5.106 3.319 1.275 1.00 96.12 85 HIS A CA 1
ATOM 689 C C . HIS A 1 85 ? 5.449 3.962 2.623 1.00 96.12 85 HIS A C 1
ATOM 691 O O . HIS A 1 85 ? 4.713 3.791 3.588 1.00 96.12 85 HIS A O 1
ATOM 697 N N . LYS A 1 86 ? 6.539 4.738 2.674 1.00 96.06 86 LYS A N 1
ATOM 698 C CA . LYS A 1 86 ? 7.002 5.387 3.904 1.00 96.06 86 LYS A CA 1
ATOM 699 C C . LYS A 1 86 ? 5.951 6.334 4.494 1.00 96.06 86 LYS A C 1
ATOM 701 O O . LYS A 1 86 ? 5.660 6.241 5.678 1.00 96.06 86 LYS A O 1
ATOM 706 N N . ARG A 1 87 ? 5.370 7.222 3.679 1.00 96.19 87 ARG A N 1
ATOM 707 C CA . ARG A 1 87 ? 4.404 8.228 4.151 1.00 96.19 87 ARG A CA 1
ATOM 708 C C . ARG A 1 87 ? 3.125 7.604 4.699 1.00 96.19 87 ARG A C 1
ATOM 710 O O . ARG A 1 87 ? 2.629 8.069 5.719 1.00 96.19 87 ARG A O 1
ATOM 717 N N . PHE A 1 88 ? 2.592 6.581 4.029 1.00 96.62 88 PHE A N 1
ATOM 718 C CA . PHE A 1 88 ? 1.405 5.876 4.518 1.00 96.62 88 PHE A CA 1
ATOM 719 C C . PHE A 1 88 ? 1.703 5.079 5.787 1.00 96.62 88 PHE A C 1
ATOM 721 O O . PHE A 1 88 ? 0.888 5.087 6.705 1.00 96.62 88 PHE A O 1
ATOM 728 N N . ASP A 1 89 ? 2.869 4.434 5.853 1.00 95.31 89 ASP A N 1
ATOM 729 C CA . ASP A 1 89 ? 3.270 3.665 7.028 1.00 95.31 89 ASP A CA 1
ATOM 730 C C . ASP A 1 89 ? 3.426 4.547 8.271 1.00 95.31 89 ASP A C 1
ATOM 732 O O . ASP A 1 89 ? 2.837 4.273 9.315 1.00 95.31 89 ASP A O 1
ATOM 736 N N . GLU A 1 90 ? 4.134 5.669 8.125 1.00 95.44 90 GLU A N 1
ATOM 737 C CA . GLU A 1 90 ? 4.274 6.678 9.177 1.00 95.44 90 GLU A CA 1
ATOM 738 C C . GLU A 1 90 ? 2.912 7.255 9.587 1.00 95.44 90 GLU A C 1
ATOM 740 O O . GLU A 1 90 ? 2.625 7.343 10.777 1.00 95.44 90 GLU A O 1
ATOM 745 N N . PHE A 1 91 ? 2.048 7.592 8.622 1.00 95.88 91 PHE A N 1
ATOM 746 C CA . PHE A 1 91 ? 0.719 8.138 8.904 1.00 95.88 91 PHE A CA 1
ATOM 747 C C . PHE A 1 91 ? -0.156 7.176 9.719 1.00 95.88 91 PHE A C 1
ATOM 749 O O . PHE A 1 91 ? -0.744 7.592 10.714 1.00 95.88 91 PHE A O 1
ATOM 756 N N . PHE A 1 92 ? -0.246 5.898 9.335 1.00 95.69 92 PHE A N 1
ATOM 757 C CA . PHE A 1 92 ? -1.102 4.947 10.048 1.00 95.69 92 PHE A CA 1
ATOM 758 C C . PHE A 1 92 ? -0.581 4.621 11.450 1.00 95.69 92 PHE A C 1
ATOM 760 O O . PHE A 1 92 ? -1.382 4.489 12.373 1.00 95.69 92 PHE A O 1
ATOM 767 N N . LEU A 1 93 ? 0.737 4.528 11.641 1.00 95.94 93 LEU A N 1
ATOM 768 C CA . LEU A 1 93 ? 1.314 4.345 12.976 1.00 95.94 93 LEU A CA 1
ATOM 769 C C . LEU A 1 93 ? 1.064 5.564 13.872 1.00 95.94 93 LEU A C 1
ATOM 771 O O . LEU A 1 93 ? 0.648 5.404 15.020 1.00 95.94 93 LEU A O 1
ATOM 775 N N . GLU A 1 94 ? 1.254 6.767 13.332 1.00 95.44 94 GLU A N 1
ATOM 776 C CA . GLU A 1 94 ? 1.003 8.022 14.040 1.00 95.44 94 GLU A CA 1
ATOM 777 C C . GLU A 1 94 ? -0.479 8.174 14.415 1.00 95.44 94 GLU A C 1
ATOM 779 O O . GLU A 1 94 ? -0.785 8.564 15.541 1.00 95.44 94 GLU A O 1
ATOM 784 N N . LEU A 1 95 ? -1.400 7.801 13.518 1.00 94.88 95 LEU A N 1
ATOM 785 C CA . LEU A 1 95 ? -2.836 7.762 13.801 1.00 94.88 95 LEU A CA 1
ATOM 786 C C . LEU A 1 95 ? -3.123 6.877 15.021 1.00 94.88 95 LEU A C 1
ATOM 788 O O . LEU A 1 95 ? -3.755 7.336 15.966 1.00 94.88 95 LEU A O 1
ATOM 792 N N . LEU A 1 96 ? -2.604 5.643 15.056 1.00 95.88 96 LEU A N 1
ATOM 793 C CA . LEU A 1 96 ? -2.820 4.727 16.185 1.00 95.88 96 LEU A CA 1
ATOM 794 C C . LEU A 1 96 ? -2.265 5.271 17.505 1.00 95.88 96 LEU A C 1
ATOM 796 O O . LEU A 1 96 ? -2.898 5.111 18.547 1.00 95.88 96 LEU A O 1
ATOM 800 N N . GLU A 1 97 ? -1.089 5.897 17.479 1.00 95.25 97 GLU A N 1
ATOM 801 C CA . GLU A 1 97 ? -0.484 6.509 18.666 1.00 95.25 97 GLU A CA 1
ATOM 802 C C . GLU A 1 97 ? -1.263 7.731 19.161 1.00 95.25 97 GLU A C 1
ATOM 804 O O . GLU A 1 97 ? -1.473 7.885 20.367 1.00 95.25 97 GLU A O 1
ATOM 809 N N . ASN A 1 98 ? -1.713 8.590 18.248 1.00 93.56 98 ASN A N 1
ATOM 810 C CA . ASN A 1 98 ? -2.492 9.773 18.592 1.00 93.56 98 ASN A CA 1
ATOM 811 C C . ASN A 1 98 ? -3.880 9.394 19.112 1.00 93.56 98 ASN A C 1
ATOM 813 O O . ASN A 1 98 ? -4.318 9.955 20.115 1.00 93.56 98 ASN A O 1
ATOM 817 N N . THR A 1 99 ? -4.537 8.402 18.510 1.00 94.19 99 THR A N 1
ATOM 818 C CA . THR A 1 99 ? -5.810 7.872 19.005 1.00 94.19 99 THR A CA 1
ATOM 819 C C . THR A 1 99 ? -5.661 7.251 20.397 1.00 94.19 99 THR A C 1
ATOM 821 O O . THR A 1 99 ? -6.485 7.502 21.274 1.00 94.19 99 THR A O 1
ATOM 824 N N . GLU A 1 100 ? -4.594 6.484 20.645 1.00 96.12 100 GLU A N 1
ATOM 825 C CA . GLU A 1 100 ? -4.312 5.932 21.977 1.00 96.12 100 GLU A CA 1
ATOM 826 C C . GLU A 1 100 ? -4.111 7.048 23.014 1.00 96.12 100 GLU A C 1
ATOM 828 O O . GLU A 1 100 ? -4.630 6.968 24.131 1.00 96.12 100 GLU A O 1
ATOM 833 N N . ARG A 1 101 ? -3.387 8.115 22.655 1.00 94.94 101 ARG A N 1
ATOM 834 C CA . ARG A 1 101 ? -3.203 9.289 23.519 1.00 94.94 101 ARG A CA 1
ATOM 835 C C . ARG A 1 101 ? -4.526 10.015 23.789 1.00 94.94 101 ARG A C 1
ATOM 837 O O . ARG A 1 101 ? -4.824 10.269 24.954 1.00 94.94 101 ARG A O 1
ATOM 844 N N . SER A 1 102 ? -5.325 10.275 22.752 1.00 92.19 102 SER A N 1
ATOM 845 C CA . SER A 1 102 ? -6.653 10.903 22.860 1.00 92.19 102 SER A CA 1
ATOM 846 C C . SER A 1 102 ? -7.561 10.128 23.810 1.00 92.19 102 SER A C 1
ATOM 848 O O . SER A 1 102 ? -8.132 10.703 24.739 1.00 92.19 102 SER A O 1
ATOM 850 N N . LEU A 1 103 ? -7.608 8.799 23.651 1.00 95.00 103 LEU A N 1
ATOM 851 C CA . LEU A 1 103 ? -8.388 7.930 24.526 1.00 95.00 103 LEU A CA 1
ATOM 852 C C . LEU A 1 103 ? -7.935 8.060 25.980 1.00 95.00 103 LEU A C 1
ATOM 854 O O . LEU A 1 103 ? -8.769 8.254 26.863 1.00 95.00 103 LEU A O 1
ATOM 858 N N . ASN A 1 104 ? -6.625 7.983 26.235 1.00 94.94 104 ASN A N 1
ATOM 859 C CA . ASN A 1 104 ? -6.077 8.135 27.580 1.00 94.94 104 ASN A CA 1
ATOM 860 C C . ASN A 1 104 ? -6.476 9.481 28.203 1.00 94.94 104 ASN A C 1
ATOM 862 O O . ASN A 1 104 ? -6.977 9.509 29.324 1.00 94.94 104 ASN A O 1
ATOM 866 N N . GLU A 1 105 ? -6.286 10.590 27.490 1.00 93.25 105 GLU A N 1
ATOM 867 C CA . GLU A 1 105 ? -6.604 11.935 27.982 1.00 93.25 105 GLU A CA 1
ATOM 868 C C . GLU A 1 105 ? -8.102 12.104 28.266 1.00 93.25 105 GLU A C 1
ATOM 870 O O . GLU A 1 105 ? -8.490 12.561 29.349 1.00 93.25 105 GLU A O 1
ATOM 875 N N . MET A 1 106 ? -8.955 11.671 27.332 1.00 91.38 106 MET A N 1
ATOM 876 C CA . MET A 1 106 ? -10.404 11.716 27.496 1.00 91.38 106 MET A CA 1
ATOM 877 C C . MET A 1 106 ? -10.848 10.858 28.685 1.00 91.38 106 MET A C 1
ATOM 879 O O . MET A 1 106 ? -11.623 11.326 29.519 1.00 91.38 106 MET A O 1
ATOM 883 N N . PHE A 1 107 ? -10.359 9.622 28.805 1.00 94.12 107 PHE A N 1
ATOM 884 C CA . PHE A 1 107 ? -10.818 8.680 29.830 1.00 94.12 107 PHE A CA 1
ATOM 885 C C . PHE A 1 107 ? -10.298 9.044 31.219 1.00 94.12 107 PHE A C 1
ATOM 887 O O . PHE A 1 107 ? -11.019 8.876 32.204 1.00 94.12 107 PHE A O 1
ATOM 894 N N . LEU A 1 108 ? -9.096 9.616 31.318 1.00 93.56 108 LEU A N 1
ATOM 895 C CA . LEU A 1 108 ? -8.602 10.198 32.566 1.00 93.56 108 LEU A CA 1
ATOM 896 C C . LEU A 1 108 ? -9.508 11.329 33.051 1.00 93.56 108 LEU A C 1
ATOM 898 O O . LEU A 1 108 ? -9.832 11.379 34.237 1.00 93.56 108 LEU A O 1
ATOM 902 N N . ARG A 1 109 ? -9.951 12.206 32.143 1.00 90.62 109 ARG A N 1
ATOM 903 C CA . ARG A 1 109 ? -10.855 13.315 32.470 1.00 90.62 109 ARG A CA 1
ATOM 904 C C . ARG A 1 109 ? -12.267 12.837 32.821 1.00 90.62 109 ARG A C 1
ATOM 906 O O . ARG A 1 109 ? -12.860 13.365 33.755 1.00 90.62 109 ARG A O 1
ATOM 913 N N . THR A 1 110 ? -12.798 11.863 32.083 1.00 88.75 110 THR A N 1
ATOM 914 C CA . THR A 1 110 ? -14.191 11.400 32.216 1.00 88.75 110 THR A CA 1
ATOM 915 C C . THR A 1 110 ? -14.375 10.408 33.364 1.00 88.75 110 THR A C 1
ATOM 917 O O . THR A 1 110 ? -15.328 10.523 34.129 1.00 88.75 110 THR A O 1
ATOM 920 N N . TYR A 1 111 ? -13.467 9.440 33.509 1.00 88.75 111 TYR A N 1
ATOM 921 C CA . TYR A 1 111 ? -13.613 8.321 34.445 1.00 88.75 111 TYR A CA 1
ATOM 922 C C . TYR A 1 111 ? -12.621 8.357 35.610 1.00 88.75 111 TYR A C 1
ATOM 924 O O . TYR A 1 111 ? -12.854 7.701 36.622 1.00 88.75 111 TYR A O 1
ATOM 932 N N . GLY A 1 112 ? -11.510 9.091 35.502 1.00 91.75 112 GLY A N 1
ATOM 933 C CA . GLY A 1 112 ? -10.548 9.273 36.589 1.00 91.75 112 GLY A CA 1
ATOM 934 C C . GLY A 1 112 ? -9.932 7.968 37.107 1.00 91.75 112 GLY A C 1
ATOM 935 O O . GLY A 1 112 ? -9.345 7.180 36.365 1.00 91.75 112 GLY A O 1
ATOM 936 N N . LYS A 1 113 ? -10.026 7.744 38.423 1.00 89.69 113 LYS A N 1
ATOM 937 C CA . LYS A 1 113 ? -9.360 6.624 39.110 1.00 89.69 113 LYS A CA 1
ATOM 938 C C . LYS A 1 113 ? -9.820 5.229 38.636 1.00 89.69 113 LYS A C 1
ATOM 940 O O . LYS A 1 113 ? -8.936 4.400 38.421 1.00 89.69 113 LYS A O 1
ATOM 945 N N . PRO A 1 114 ? -11.127 4.949 38.444 1.00 88.75 114 PRO A N 1
ATOM 946 C CA . PRO A 1 114 ? -11.590 3.712 37.812 1.00 88.75 114 PRO A CA 1
ATOM 947 C C . PRO A 1 114 ? -10.871 3.363 36.505 1.00 88.75 114 PRO A C 1
ATOM 949 O O . PRO A 1 114 ? -10.501 2.207 36.308 1.00 88.75 114 PRO A O 1
ATOM 952 N N . TYR A 1 115 ? -10.619 4.354 35.644 1.00 92.31 115 TYR A N 1
ATOM 953 C CA . TYR A 1 115 ? -9.865 4.145 34.410 1.00 92.31 115 TYR A CA 1
ATOM 954 C C . TYR A 1 115 ? -8.396 3.824 34.685 1.00 92.31 115 TYR A C 1
ATOM 956 O O . TYR A 1 115 ? -7.902 2.811 34.204 1.00 92.31 115 TYR A O 1
ATOM 964 N N . LEU A 1 116 ? -7.714 4.623 35.516 1.00 92.19 116 LEU A N 1
ATOM 965 C CA . LEU A 1 116 ? -6.300 4.403 35.860 1.00 92.19 116 LEU A CA 1
ATOM 966 C C . LEU A 1 116 ? -6.021 2.985 36.374 1.00 92.19 116 LEU A C 1
ATOM 968 O O . LEU A 1 116 ? -4.987 2.406 36.062 1.00 92.19 116 LEU A O 1
ATOM 972 N N . GLN A 1 117 ? -6.947 2.420 37.148 1.00 91.75 117 GLN A N 1
ATOM 973 C CA . GLN A 1 117 ? -6.820 1.069 37.700 1.00 91.75 117 GLN A CA 1
ATOM 974 C C . GLN A 1 117 ? -7.035 -0.048 36.668 1.00 91.75 117 GLN A C 1
ATOM 976 O O . GLN A 1 117 ? -6.688 -1.191 36.944 1.00 91.75 117 GLN A O 1
ATOM 981 N N . ASN A 1 118 ? -7.605 0.267 35.503 1.00 93.38 118 ASN A N 1
ATOM 982 C CA . ASN A 1 118 ? -7.959 -0.694 34.456 1.00 93.38 118 ASN A CA 1
ATOM 983 C C . ASN A 1 118 ? -7.373 -0.320 33.081 1.00 93.38 118 ASN A C 1
ATOM 985 O O . ASN A 1 118 ? -7.757 -0.906 32.069 1.00 93.38 118 ASN A O 1
ATOM 989 N N . ALA A 1 119 ? -6.439 0.638 33.031 1.00 94.69 119 ALA A N 1
ATOM 990 C CA . ALA A 1 119 ? -5.887 1.187 31.792 1.00 94.69 119 ALA A CA 1
ATOM 991 C C . ALA A 1 119 ? -5.215 0.118 30.908 1.00 94.69 119 ALA A C 1
ATOM 993 O O . ALA A 1 119 ? -5.242 0.227 29.683 1.00 94.69 119 ALA A O 1
ATOM 994 N N . GLU A 1 120 ? -4.688 -0.951 31.516 1.00 95.00 120 GLU A N 1
ATOM 995 C CA . GLU A 1 120 ? -4.063 -2.083 30.818 1.00 95.00 120 GLU A CA 1
ATOM 996 C C . GLU A 1 120 ? -4.990 -2.746 29.785 1.00 95.00 120 GLU A C 1
ATOM 998 O O . GLU A 1 120 ? -4.512 -3.227 28.760 1.00 95.00 120 GLU A O 1
ATOM 1003 N N . VAL A 1 121 ? -6.313 -2.743 30.004 1.00 95.50 121 VAL A N 1
ATOM 1004 C CA . VAL A 1 121 ? -7.283 -3.311 29.046 1.00 95.50 121 VAL A CA 1
ATOM 1005 C C . VAL A 1 121 ? -7.260 -2.534 27.726 1.00 95.50 121 VAL A C 1
ATOM 1007 O O . VAL A 1 121 ? -7.254 -3.131 26.650 1.00 95.50 121 VAL A O 1
ATOM 1010 N N . PHE A 1 122 ? -7.201 -1.204 27.803 1.00 96.19 122 PHE A N 1
ATOM 1011 C CA . PHE A 1 122 ? -7.192 -0.322 26.635 1.00 96.19 122 PHE A CA 1
ATOM 1012 C C . PHE A 1 122 ? -5.807 -0.265 25.985 1.00 96.19 122 PHE A C 1
ATOM 1014 O O . PHE A 1 122 ? -5.703 -0.322 24.763 1.00 96.19 122 PHE A O 1
ATOM 1021 N N . GLN A 1 123 ? -4.735 -0.240 26.782 1.00 95.62 123 GLN A N 1
ATOM 1022 C CA . GLN A 1 123 ? -3.365 -0.339 26.265 1.00 95.62 123 GLN A CA 1
ATOM 1023 C C . GLN A 1 123 ? -3.146 -1.657 25.507 1.00 95.62 123 GLN A C 1
ATOM 1025 O O . GLN A 1 123 ? -2.542 -1.665 24.436 1.00 95.62 123 GLN A O 1
ATOM 1030 N N . GLY A 1 124 ? -3.694 -2.767 26.017 1.00 95.94 124 GLY A N 1
ATOM 1031 C CA . GLY A 1 124 ? -3.672 -4.063 25.340 1.00 95.94 124 GLY A CA 1
ATOM 1032 C C . GLY A 1 124 ? -4.356 -4.032 23.970 1.00 95.94 124 GLY A C 1
ATOM 1033 O O . GLY A 1 124 ? -3.795 -4.544 23.003 1.00 95.94 124 GLY A O 1
ATOM 1034 N N . LEU A 1 125 ? -5.516 -3.371 23.859 1.00 96.19 125 LEU A N 1
ATOM 1035 C CA . LEU A 1 125 ? -6.218 -3.181 22.583 1.00 96.19 125 LEU A CA 1
ATOM 1036 C C . LEU A 1 125 ? -5.330 -2.469 21.549 1.00 96.19 125 LEU A C 1
ATOM 1038 O O . LEU A 1 125 ? -5.143 -2.982 20.446 1.00 96.19 125 LEU A O 1
ATOM 1042 N N . PHE A 1 126 ? -4.741 -1.319 21.891 1.00 96.69 126 PHE A N 1
ATOM 1043 C CA . PHE A 1 126 ? -3.885 -0.584 20.949 1.00 96.69 126 PHE A CA 1
ATOM 1044 C C . PHE A 1 126 ? -2.585 -1.322 20.625 1.00 96.69 126 PHE A C 1
ATOM 1046 O O . PHE A 1 126 ? -2.141 -1.294 19.475 1.00 96.69 126 PHE A O 1
ATOM 1053 N N . ALA A 1 127 ? -1.995 -2.024 21.595 1.00 96.00 127 ALA A N 1
ATOM 1054 C CA . ALA A 1 127 ? -0.828 -2.865 21.356 1.00 96.00 127 ALA A CA 1
ATOM 1055 C C . ALA A 1 127 ? -1.129 -3.961 20.322 1.00 96.00 127 ALA A C 1
ATOM 1057 O O . ALA A 1 127 ? -0.341 -4.178 19.399 1.00 96.00 127 ALA A O 1
ATOM 1058 N N . GLU A 1 128 ? -2.290 -4.607 20.422 1.00 95.06 128 GLU A N 1
ATOM 1059 C CA . GLU A 1 128 ? -2.713 -5.633 19.475 1.00 95.06 128 GLU A CA 1
ATOM 1060 C C . GLU A 1 128 ? -3.097 -5.073 18.099 1.00 95.06 128 GLU A C 1
ATOM 1062 O O . GLU A 1 128 ? -2.740 -5.667 17.080 1.00 95.06 128 GLU A O 1
ATOM 1067 N N . LEU A 1 129 ? -3.741 -3.902 18.034 1.00 95.75 129 LEU A N 1
ATOM 1068 C CA . LEU A 1 129 ? -4.011 -3.204 16.769 1.00 95.75 129 LEU A CA 1
ATOM 1069 C C . LEU A 1 129 ? -2.707 -2.837 16.039 1.00 95.75 129 LEU A C 1
ATOM 1071 O O . LEU A 1 129 ? -2.566 -3.106 14.842 1.00 95.75 129 LEU A O 1
ATOM 1075 N N . LYS A 1 130 ? -1.711 -2.303 16.761 1.00 95.62 130 LYS A N 1
ATOM 1076 C CA . LYS A 1 130 ? -0.364 -2.035 16.220 1.00 95.62 130 LYS A CA 1
ATOM 1077 C C . LYS A 1 130 ? 0.337 -3.329 15.797 1.00 95.62 130 LYS A C 1
ATOM 1079 O O . LYS A 1 130 ? 0.967 -3.375 14.737 1.00 95.62 130 LYS A O 1
ATOM 1084 N N . ARG A 1 131 ? 0.207 -4.406 16.582 1.00 93.62 131 ARG A N 1
ATOM 1085 C CA . ARG A 1 131 ? 0.763 -5.728 16.253 1.00 93.62 131 ARG A CA 1
ATOM 1086 C C . ARG A 1 131 ? 0.142 -6.292 14.980 1.00 93.62 131 ARG A C 1
ATOM 1088 O O . ARG A 1 131 ? 0.875 -6.788 14.132 1.00 93.62 131 ARG A O 1
ATOM 1095 N N . TYR A 1 132 ? -1.175 -6.187 14.808 1.00 92.25 132 TYR A N 1
ATOM 1096 C CA . TYR A 1 132 ? -1.836 -6.575 13.565 1.00 92.25 132 TYR A CA 1
ATOM 1097 C C . TYR A 1 132 ? -1.288 -5.772 12.384 1.00 92.25 132 TYR A C 1
ATOM 1099 O O . TYR A 1 132 ? -0.892 -6.354 11.377 1.00 92.25 132 TYR A O 1
ATOM 1107 N N . TYR A 1 133 ? -1.230 -4.445 12.504 1.00 92.62 133 TYR A N 1
ATOM 1108 C CA . TYR A 1 133 ? -0.780 -3.577 11.420 1.00 92.62 133 TYR A CA 1
ATOM 1109 C C . TYR A 1 133 ? 0.658 -3.897 10.966 1.00 92.62 133 TYR A C 1
ATOM 1111 O O . TYR A 1 133 ? 0.901 -4.132 9.782 1.00 92.62 133 TYR A O 1
ATOM 1119 N N . THR A 1 134 ? 1.590 -4.016 11.915 1.00 90.38 134 THR A N 1
ATOM 1120 C CA . THR A 1 134 ? 3.031 -4.233 11.659 1.00 90.38 134 THR A CA 1
ATOM 1121 C C . THR A 1 134 ? 3.398 -5.628 11.143 1.00 90.38 134 THR A C 1
ATOM 1123 O O . THR A 1 134 ? 4.563 -5.891 10.845 1.00 90.38 134 THR A O 1
ATOM 1126 N N . GLY A 1 135 ? 2.430 -6.533 10.993 1.00 80.19 135 GLY A N 1
ATOM 1127 C CA . GLY A 1 135 ? 2.679 -7.860 10.433 1.00 80.19 135 GLY A CA 1
ATOM 1128 C C . GLY A 1 135 ? 2.549 -9.015 11.419 1.00 80.19 135 GLY A C 1
ATOM 1129 O O . GLY A 1 135 ? 2.960 -10.121 11.103 1.00 80.19 135 GLY A O 1
ATOM 1130 N N . GLY A 1 136 ? 1.994 -8.800 12.608 1.00 76.88 136 GLY A N 1
ATOM 1131 C CA . GLY A 1 136 ? 1.678 -9.883 13.530 1.00 76.88 136 GLY A CA 1
ATOM 1132 C C . GLY A 1 136 ? 0.571 -10.796 12.996 1.00 76.88 136 GLY A C 1
ATOM 1133 O O . GLY A 1 136 ? -0.365 -10.352 12.320 1.00 76.88 136 GLY A O 1
ATOM 1134 N N . ASN A 1 137 ? 0.661 -12.082 13.342 1.00 78.56 137 ASN A N 1
ATOM 1135 C CA . ASN A 1 137 ? -0.405 -13.058 13.120 1.00 78.56 137 ASN A CA 1
ATOM 1136 C C . ASN A 1 137 ? -1.499 -12.871 14.182 1.00 78.56 137 ASN A C 1
ATOM 1138 O O . ASN A 1 137 ? -1.539 -13.598 15.174 1.00 78.56 137 ASN A O 1
ATOM 1142 N N . VAL A 1 138 ? -2.318 -11.836 13.998 1.00 83.62 138 VAL A N 1
ATOM 1143 C CA . VAL A 1 138 ? -3.405 -11.447 14.904 1.00 83.62 138 VAL A CA 1
ATOM 1144 C C . VAL A 1 138 ? -4.734 -11.610 14.177 1.00 83.62 138 VAL A C 1
ATOM 1146 O O . VAL A 1 138 ? -4.879 -11.156 13.042 1.00 83.62 138 VAL A O 1
ATOM 1149 N N . ASN A 1 139 ? -5.706 -12.235 14.835 1.00 88.69 139 ASN A N 1
ATOM 1150 C CA . ASN A 1 139 ? -7.089 -12.245 14.381 1.00 88.69 139 ASN A CA 1
ATOM 1151 C C . ASN A 1 139 ? -7.813 -11.040 15.001 1.00 88.69 139 ASN A C 1
ATOM 1153 O O . ASN A 1 139 ? -8.017 -11.003 16.213 1.00 88.69 139 ASN A O 1
ATOM 1157 N N . LEU A 1 140 ? -8.169 -10.043 14.182 1.00 90.56 140 LEU A N 1
ATOM 1158 C CA . LEU A 1 140 ? -8.823 -8.819 14.663 1.00 90.56 140 LEU A CA 1
ATOM 1159 C C . LEU A 1 140 ? -10.170 -9.102 15.326 1.00 90.56 140 LEU A C 1
ATOM 1161 O O . LEU A 1 140 ? -10.504 -8.451 16.310 1.00 90.56 140 LEU A O 1
ATOM 1165 N N . GLU A 1 141 ? -10.938 -10.066 14.816 1.00 91.00 141 GLU A N 1
ATOM 1166 C CA . GLU A 1 141 ? -12.244 -10.377 15.390 1.00 91.00 141 GLU A CA 1
ATOM 1167 C C . GLU A 1 141 ? -12.126 -10.974 16.790 1.00 91.00 141 GLU A C 1
ATOM 1169 O O . GLU A 1 141 ? -12.829 -10.542 17.700 1.00 91.00 141 GLU A O 1
ATOM 1174 N N . GLU A 1 142 ? -11.227 -11.943 16.957 1.00 91.50 142 GLU A N 1
ATOM 1175 C CA . GLU A 1 142 ? -10.946 -12.585 18.243 1.00 91.50 142 GLU A CA 1
ATOM 1176 C C . GLU A 1 142 ? -10.407 -11.568 19.251 1.00 91.50 142 GLU A C 1
ATOM 1178 O O . GLU A 1 142 ? -10.944 -11.436 20.344 1.00 91.50 142 GLU A O 1
ATOM 1183 N N . MET A 1 143 ? -9.432 -10.759 18.836 1.00 94.31 143 MET A N 1
ATOM 1184 C CA . MET A 1 143 ? -8.844 -9.717 19.673 1.00 94.31 143 MET A CA 1
ATOM 1185 C C . MET A 1 143 ? -9.878 -8.689 20.152 1.00 94.31 143 MET A C 1
ATOM 1187 O O . MET A 1 143 ? -9.886 -8.314 21.326 1.00 94.31 143 MET A O 1
ATOM 1191 N N . LEU A 1 144 ? -10.781 -8.250 19.269 1.00 94.94 144 LEU A N 1
ATOM 1192 C CA . LEU A 1 144 ? -11.844 -7.320 19.648 1.00 94.94 144 LEU A CA 1
ATOM 1193 C C . LEU A 1 144 ? -12.853 -7.984 20.591 1.00 94.94 144 LEU A C 1
ATOM 1195 O O . LEU A 1 144 ? -13.286 -7.346 21.549 1.00 94.94 144 LEU A O 1
ATOM 1199 N N . ASN A 1 145 ? -13.206 -9.253 20.368 1.00 93.19 145 ASN A N 1
ATOM 1200 C CA . ASN A 1 145 ? -14.070 -9.997 21.288 1.00 93.19 145 ASN A CA 1
ATOM 1201 C C . ASN A 1 145 ? -13.432 -10.121 22.682 1.00 93.19 145 ASN A C 1
ATOM 1203 O O . ASN A 1 145 ? -14.104 -9.857 23.680 1.00 93.19 145 ASN A O 1
ATOM 1207 N N . ASP A 1 146 ? -12.138 -10.438 22.750 1.00 93.81 146 ASP A N 1
ATOM 1208 C CA . ASP A 1 146 ? -11.376 -10.527 23.998 1.00 93.81 146 ASP A CA 1
ATOM 1209 C C . ASP A 1 146 ? -11.333 -9.186 24.738 1.00 93.81 146 ASP A C 1
ATOM 1211 O O . ASP A 1 146 ? -11.501 -9.142 25.959 1.00 93.81 146 ASP A O 1
ATOM 1215 N N . PHE A 1 147 ? -11.143 -8.078 24.013 1.00 96.50 147 PHE A N 1
ATOM 1216 C CA . PHE A 1 147 ? -11.205 -6.732 24.585 1.00 96.50 147 PHE A CA 1
ATOM 1217 C C . PHE A 1 147 ? -12.564 -6.471 25.248 1.00 96.50 147 PHE A C 1
ATOM 1219 O O . PHE A 1 147 ? -12.615 -6.080 26.416 1.00 96.50 147 PHE A O 1
ATOM 1226 N N . TRP A 1 148 ? -13.666 -6.725 24.536 1.00 95.75 148 TRP A N 1
ATOM 1227 C CA . TRP A 1 148 ? -15.008 -6.493 25.072 1.00 95.75 148 TRP A CA 1
ATOM 1228 C C . TRP A 1 148 ? -15.333 -7.415 26.250 1.00 95.75 148 TRP A C 1
ATOM 1230 O O . TRP A 1 148 ? -15.980 -6.977 27.200 1.00 95.75 148 TRP A O 1
ATOM 1240 N N . MET A 1 149 ? -14.870 -8.666 26.224 1.00 93.62 149 MET A N 1
ATOM 1241 C CA . MET A 1 149 ? -15.043 -9.602 27.335 1.00 93.62 149 MET A CA 1
ATOM 1242 C C . MET A 1 149 ? -14.293 -9.120 28.583 1.00 93.62 149 MET A C 1
ATOM 1244 O O . MET A 1 149 ? -14.888 -8.999 29.652 1.00 93.62 149 MET A O 1
ATOM 1248 N N . ARG A 1 150 ? -13.020 -8.729 28.444 1.00 93.94 150 ARG A N 1
ATOM 1249 C CA . ARG A 1 150 ? -12.229 -8.162 29.550 1.00 93.94 150 ARG A CA 1
ATOM 1250 C C . ARG A 1 150 ? -12.854 -6.883 30.099 1.00 93.94 150 ARG A C 1
ATOM 1252 O O . ARG A 1 150 ? -12.881 -6.683 31.313 1.00 93.94 150 ARG A O 1
ATOM 1259 N N . LEU A 1 151 ? -13.373 -6.017 29.227 1.00 94.75 151 LEU A N 1
ATOM 1260 C CA . LEU A 1 151 ? -14.059 -4.798 29.647 1.00 94.75 151 LEU A CA 1
ATOM 1261 C C . LEU A 1 151 ? -15.328 -5.120 30.449 1.00 94.75 151 LEU A C 1
ATOM 1263 O O . LEU A 1 151 ? -15.555 -4.508 31.492 1.00 94.75 151 LEU A O 1
ATOM 1267 N N . LEU A 1 152 ? -16.112 -6.112 30.011 1.00 93.31 152 LEU A N 1
ATOM 1268 C CA . LEU A 1 152 ? -17.310 -6.578 30.715 1.00 93.31 152 LEU A CA 1
ATOM 1269 C C . LEU A 1 152 ? -16.980 -7.055 32.127 1.00 93.31 152 LEU A C 1
ATOM 1271 O O . LEU A 1 152 ? -17.629 -6.625 33.079 1.00 93.31 152 LEU A O 1
ATOM 1275 N N . GLU A 1 153 ? -15.959 -7.896 32.276 1.00 91.94 153 GLU A N 1
ATOM 1276 C CA . GLU A 1 153 ? -15.537 -8.415 33.578 1.00 91.94 153 GLU A CA 1
ATOM 1277 C C . GLU A 1 153 ? -15.164 -7.286 34.548 1.00 91.94 153 GLU A C 1
ATOM 1279 O O . GLU A 1 153 ? -15.672 -7.234 35.673 1.00 91.94 153 GLU A O 1
ATOM 1284 N N . ARG A 1 154 ? -14.330 -6.334 34.099 1.00 92.00 154 ARG A N 1
ATOM 1285 C CA . ARG A 1 154 ? -13.909 -5.189 34.923 1.00 92.00 154 ARG A CA 1
ATOM 1286 C C . ARG A 1 154 ? -15.080 -4.291 35.292 1.00 92.00 154 ARG A C 1
ATOM 1288 O O . ARG A 1 154 ? -15.230 -3.920 36.456 1.00 92.00 154 ARG A O 1
ATOM 1295 N N . MET A 1 155 ? -15.934 -3.962 34.329 1.00 90.75 155 MET A N 1
ATOM 1296 C CA . MET A 1 155 ? -17.093 -3.113 34.579 1.00 90.75 155 MET A CA 1
ATOM 1297 C C . MET A 1 155 ? -18.107 -3.774 35.507 1.00 90.75 155 MET A C 1
ATOM 1299 O O . MET A 1 155 ? -18.632 -3.118 36.405 1.00 90.75 155 MET A O 1
ATOM 1303 N N . PHE A 1 156 ? -18.356 -5.073 35.342 1.00 90.81 156 PHE A N 1
ATOM 1304 C CA . PHE A 1 156 ? -19.290 -5.796 36.194 1.00 90.81 156 PHE A CA 1
ATOM 1305 C C . PHE A 1 156 ? -18.803 -5.847 37.647 1.00 90.81 156 PHE A C 1
ATOM 1307 O O . PHE A 1 156 ? -19.600 -5.614 38.557 1.00 90.81 156 PHE A O 1
ATOM 1314 N N . GLN A 1 157 ? -17.502 -6.073 37.869 1.00 90.38 157 GLN A N 1
ATOM 1315 C CA . GLN A 1 157 ? -16.881 -6.006 39.199 1.00 90.38 157 GLN A CA 1
ATOM 1316 C C . GLN A 1 157 ? -17.008 -4.612 39.830 1.00 90.38 157 GLN A C 1
ATOM 1318 O O . GLN A 1 157 ? -17.332 -4.502 41.012 1.00 90.38 157 GLN A O 1
ATOM 1323 N N . LEU A 1 158 ? -16.790 -3.548 39.048 1.00 89.31 158 LEU A N 1
ATOM 1324 C CA . LEU A 1 158 ? -16.907 -2.165 39.523 1.00 89.31 158 LEU A CA 1
ATOM 1325 C C . LEU A 1 158 ? -18.350 -1.800 39.901 1.00 89.31 158 LEU A C 1
ATOM 1327 O O . LEU A 1 158 ? -18.572 -1.195 40.949 1.00 89.31 158 LEU A O 1
ATOM 1331 N N . LEU A 1 159 ? -19.329 -2.191 39.081 1.00 88.12 159 LEU A N 1
ATOM 1332 C CA . LEU A 1 159 ? -20.751 -1.910 39.317 1.00 88.12 159 LEU A CA 1
ATOM 1333 C C . LEU A 1 159 ? -21.342 -2.742 40.463 1.00 88.12 159 LEU A C 1
ATOM 1335 O O . LEU A 1 159 ? -22.280 -2.304 41.126 1.00 88.12 159 LEU A O 1
ATOM 1339 N N . ASN A 1 160 ? -20.784 -3.926 40.728 1.00 87.69 160 ASN A N 1
ATOM 1340 C CA . ASN A 1 160 ? -21.278 -4.870 41.731 1.00 87.69 160 ASN A CA 1
ATOM 1341 C C . ASN A 1 160 ? -20.273 -5.100 42.871 1.00 87.69 160 ASN A C 1
ATOM 1343 O O . ASN A 1 160 ? -20.198 -6.198 43.419 1.00 87.69 160 ASN A O 1
ATOM 1347 N N . SER A 1 161 ? -19.543 -4.060 43.289 1.00 87.94 161 SER A N 1
ATOM 1348 C CA . SER A 1 161 ? -18.489 -4.153 44.319 1.00 87.94 161 SER A CA 1
ATOM 1349 C C . SER A 1 161 ? -18.973 -4.656 45.692 1.00 87.94 161 SER A C 1
ATOM 1351 O O . SER A 1 161 ? -18.179 -5.054 46.545 1.00 87.94 161 SER A O 1
ATOM 1353 N N . GLN A 1 162 ? -20.284 -4.615 45.932 1.00 86.75 162 GLN A N 1
ATOM 1354 C CA . GLN A 1 162 ? -20.941 -5.138 47.134 1.00 86.75 162 GLN A CA 1
ATOM 1355 C C . GLN A 1 162 ? -21.026 -6.672 47.177 1.00 86.75 162 GLN A C 1
ATOM 1357 O O . GLN A 1 162 ? -21.389 -7.230 48.212 1.00 86.75 162 GLN A O 1
ATOM 1362 N N . TYR A 1 163 ? -20.705 -7.347 46.075 1.00 89.44 163 TYR A N 1
ATOM 1363 C CA . TYR A 1 163 ? -20.687 -8.798 45.963 1.00 89.44 163 TYR A CA 1
ATOM 1364 C C . TYR A 1 163 ? -19.268 -9.305 45.714 1.00 89.44 163 TYR A C 1
ATOM 1366 O O . TYR A 1 163 ? -18.445 -8.636 45.088 1.00 89.44 163 TYR A O 1
ATOM 1374 N N . LEU A 1 164 ? -18.991 -10.518 46.182 1.00 89.75 164 LEU A N 1
ATOM 1375 C CA . LEU A 1 164 ? -17.751 -11.212 45.877 1.00 89.75 164 LEU A CA 1
ATOM 1376 C C . LEU A 1 164 ? -17.910 -11.932 44.533 1.00 89.75 164 LEU A C 1
ATOM 1378 O O . LEU A 1 164 ? -18.562 -12.973 44.453 1.00 89.75 164 LEU A O 1
ATOM 1382 N N . ILE A 1 165 ? -17.331 -11.349 43.483 1.00 91.38 165 ILE A N 1
ATOM 1383 C CA . ILE A 1 165 ? -17.360 -11.881 42.116 1.00 91.38 165 ILE A CA 1
ATOM 1384 C C . ILE A 1 165 ? -16.086 -12.702 41.873 1.00 91.38 165 ILE A C 1
ATOM 1386 O O . ILE A 1 165 ? -14.995 -12.140 41.787 1.00 91.38 165 ILE A O 1
ATOM 1390 N N . THR A 1 166 ? -16.220 -14.028 41.805 1.00 90.56 166 THR A N 1
ATOM 1391 C CA . THR A 1 166 ? -15.114 -14.967 41.537 1.00 90.56 166 THR A CA 1
ATOM 1392 C C . THR A 1 166 ? -14.840 -15.117 40.038 1.00 90.56 166 THR A C 1
ATOM 1394 O O . THR A 1 166 ? -15.690 -14.771 39.221 1.00 90.56 166 THR A O 1
ATOM 1397 N N . GLU A 1 167 ? -13.683 -15.677 39.667 1.00 89.50 167 GLU A N 1
ATOM 1398 C CA . GLU A 1 167 ? -13.350 -15.980 38.261 1.00 89.50 167 GLU A CA 1
ATOM 1399 C C . GLU A 1 167 ? -14.381 -16.917 37.611 1.00 89.50 167 GLU A C 1
ATOM 1401 O O . GLU A 1 167 ? -14.892 -16.601 36.542 1.00 89.50 167 GLU A O 1
ATOM 1406 N N . ASP A 1 168 ? -14.802 -17.983 38.303 1.00 90.19 168 ASP A N 1
ATOM 1407 C CA . ASP A 1 168 ? -15.864 -18.886 37.818 1.00 90.19 168 ASP A CA 1
ATOM 1408 C C . ASP A 1 168 ? -17.179 -18.143 37.510 1.00 90.19 168 ASP A C 1
ATOM 1410 O O . ASP A 1 168 ? -17.930 -18.503 36.600 1.00 90.19 168 ASP A O 1
ATOM 1414 N N . TYR A 1 169 ? -17.473 -17.086 38.276 1.00 91.38 169 TYR A N 1
ATOM 1415 C CA . TYR A 1 169 ? -18.664 -16.269 38.065 1.00 91.38 169 TYR A CA 1
ATOM 1416 C C . TYR A 1 169 ? -18.523 -15.388 36.818 1.00 91.38 169 TYR A C 1
ATOM 1418 O O . TYR A 1 169 ? -19.481 -15.238 36.062 1.00 91.38 169 TYR A O 1
ATOM 1426 N N . LEU A 1 170 ? -17.329 -14.843 36.571 1.00 91.12 170 LEU A N 1
ATOM 1427 C CA . LEU A 1 170 ? -17.022 -14.089 35.353 1.00 91.12 170 LEU A CA 1
ATOM 1428 C C . LEU A 1 170 ? -17.103 -14.969 34.100 1.00 91.12 170 LEU A C 1
ATOM 1430 O O . LEU A 1 170 ? -17.710 -14.556 33.112 1.00 91.12 170 LEU A O 1
ATOM 1434 N N . GLU A 1 171 ? -16.603 -16.207 34.162 1.00 91.06 171 GLU A N 1
ATOM 1435 C CA . GLU A 1 171 ? -16.737 -17.168 33.058 1.00 91.06 171 GLU A CA 1
ATOM 1436 C C . GLU A 1 171 ? -18.217 -17.452 32.746 1.00 91.06 171 GLU A C 1
ATOM 1438 O O . GLU A 1 171 ? -18.621 -17.541 31.583 1.00 91.06 171 GLU A O 1
ATOM 1443 N N . CYS A 1 172 ? -19.061 -17.547 33.782 1.00 91.94 172 CYS A N 1
ATOM 1444 C CA . CYS A 1 172 ? -20.503 -17.674 33.599 1.00 91.94 172 CYS A CA 1
ATOM 1445 C C . CYS A 1 172 ? -21.108 -16.449 32.896 1.00 91.94 172 CYS A C 1
ATOM 1447 O O . CYS A 1 172 ? -21.882 -16.615 31.954 1.00 91.94 172 CYS A O 1
ATOM 1449 N N . ILE A 1 173 ? -20.732 -15.228 33.296 1.00 90.50 173 ILE A N 1
ATOM 1450 C CA . ILE A 1 173 ? -21.202 -13.988 32.652 1.00 90.50 173 ILE A CA 1
ATOM 1451 C C . ILE A 1 173 ? -20.835 -13.968 31.167 1.00 90.50 173 ILE A C 1
ATOM 1453 O O . ILE A 1 173 ? -21.680 -13.621 30.337 1.00 90.50 173 ILE A O 1
ATOM 1457 N N . GLY A 1 174 ? -19.613 -14.389 30.823 1.00 87.94 174 GLY A N 1
ATOM 1458 C CA . GLY A 1 174 ? -19.150 -14.476 29.438 1.00 87.94 174 GLY A CA 1
ATOM 1459 C C . GLY A 1 174 ? -20.094 -15.283 28.538 1.00 87.94 174 GLY A C 1
ATOM 1460 O O . GLY A 1 174 ? -20.342 -14.888 27.400 1.00 87.94 174 GLY A O 1
ATOM 1461 N N . LYS A 1 175 ? -20.726 -16.345 29.063 1.00 87.19 175 LYS A N 1
ATOM 1462 C CA . LYS A 1 175 ? -21.683 -17.193 28.319 1.00 87.19 175 LYS A CA 1
ATOM 1463 C C . LYS A 1 175 ? -22.976 -16.464 27.942 1.00 87.19 175 LYS A C 1
ATOM 1465 O O . LYS A 1 175 ? -23.602 -16.817 26.948 1.00 87.19 175 LYS A O 1
ATOM 1470 N N . TYR A 1 176 ? -23.367 -15.440 28.699 1.00 85.31 176 TYR A N 1
ATOM 1471 C CA . TYR A 1 176 ? -24.579 -14.654 28.446 1.00 85.31 176 TYR A CA 1
ATOM 1472 C C . TYR A 1 176 ? -24.313 -13.360 27.659 1.00 85.31 176 TYR A C 1
ATOM 1474 O O . TYR A 1 176 ? -25.257 -12.646 27.314 1.00 85.31 176 TYR A O 1
ATOM 1482 N N . MET A 1 177 ? -23.054 -13.050 27.336 1.00 85.69 177 MET A N 1
ATOM 1483 C CA . MET A 1 177 ? -22.654 -11.785 26.711 1.00 85.69 177 MET A CA 1
ATOM 1484 C C . MET A 1 177 ? -23.385 -11.496 25.388 1.00 85.69 177 MET A C 1
ATOM 1486 O O . MET A 1 177 ? -23.839 -10.370 25.174 1.00 85.69 177 MET A O 1
ATOM 1490 N N . GLU A 1 178 ? -23.555 -12.499 24.520 1.00 85.25 178 GLU A N 1
ATOM 1491 C CA . GLU A 1 178 ? -24.230 -12.329 23.223 1.00 85.25 178 GLU A CA 1
ATOM 1492 C C . GLU A 1 178 ? -25.732 -12.040 23.348 1.00 85.25 178 GLU A C 1
ATOM 1494 O O . GLU A 1 178 ? -26.289 -11.287 22.543 1.00 85.25 178 GLU A O 1
ATOM 1499 N N . GLN A 1 179 ? -26.389 -12.629 24.353 1.00 86.31 179 GLN A N 1
ATOM 1500 C CA . GLN A 1 179 ? -27.822 -12.463 24.588 1.00 86.31 179 GLN A CA 1
ATOM 1501 C C . GLN A 1 179 ? -28.120 -11.136 25.290 1.00 86.31 179 GLN A C 1
ATOM 1503 O O . GLN A 1 179 ? -29.058 -10.438 24.908 1.00 86.31 179 GLN A O 1
ATOM 1508 N N . LEU A 1 180 ? -27.314 -10.789 26.298 1.00 85.00 180 LEU A N 1
ATOM 1509 C CA . LEU A 1 180 ? -27.510 -9.596 27.120 1.00 85.00 180 LEU A CA 1
ATOM 1510 C C . LEU A 1 180 ? -27.087 -8.314 26.404 1.00 85.00 180 LEU A C 1
ATOM 1512 O O . LEU A 1 180 ? -27.642 -7.258 26.691 1.00 85.00 180 LEU A O 1
ATOM 1516 N N . LYS A 1 181 ? -26.107 -8.399 25.490 1.00 91.75 181 LYS A N 1
ATOM 1517 C CA . LYS A 1 181 ? -25.513 -7.251 24.782 1.00 91.75 181 LYS A CA 1
ATOM 1518 C C . LYS A 1 181 ? -25.275 -6.063 25.728 1.00 91.75 181 LYS A C 1
ATOM 1520 O O . LYS A 1 181 ? -25.832 -4.989 25.507 1.00 91.75 181 LYS A O 1
ATOM 1525 N N . PRO A 1 182 ? -24.443 -6.234 26.774 1.00 91.69 182 PRO A N 1
ATOM 1526 C CA . PRO A 1 182 ? -24.274 -5.233 27.833 1.00 91.69 182 PRO A CA 1
ATOM 1527 C C . PRO A 1 182 ? -23.817 -3.867 27.306 1.00 91.69 182 PRO A C 1
ATOM 1529 O O . PRO A 1 182 ? -24.152 -2.840 27.878 1.00 91.69 182 PRO A O 1
ATOM 1532 N N . PHE A 1 183 ? -23.104 -3.858 26.181 1.00 95.50 183 PHE A N 1
ATOM 1533 C CA . PHE A 1 183 ? -22.591 -2.665 25.507 1.00 95.50 183 PHE A CA 1
ATOM 1534 C C . PHE A 1 183 ? -23.464 -2.193 24.330 1.00 95.50 183 PHE A C 1
ATOM 1536 O O . PHE A 1 183 ? -23.031 -1.376 23.515 1.00 95.50 183 PHE A O 1
ATOM 1543 N N . GLY A 1 184 ? -24.673 -2.738 24.185 1.00 93.31 184 GLY A N 1
ATOM 1544 C CA . GLY A 1 184 ? -25.541 -2.491 23.039 1.00 93.31 184 GLY A CA 1
ATOM 1545 C C . GLY A 1 184 ? -24.999 -3.105 21.745 1.00 93.31 184 GLY A C 1
ATOM 1546 O O . GLY A 1 184 ? -24.471 -4.219 21.722 1.00 93.31 184 GLY A O 1
ATOM 1547 N N . ASP A 1 185 ? -25.154 -2.389 20.634 1.00 93.25 185 ASP A N 1
ATOM 1548 C CA . ASP A 1 185 ? -24.694 -2.813 19.308 1.00 93.25 185 ASP A CA 1
ATOM 1549 C C . ASP A 1 185 ? -23.279 -2.319 18.956 1.00 93.25 185 ASP A C 1
ATOM 1551 O O . ASP A 1 185 ? -22.733 -2.720 17.918 1.00 93.25 185 ASP A O 1
ATOM 1555 N N . VAL A 1 186 ? -22.665 -1.516 19.835 1.00 95.19 186 VAL A N 1
ATOM 1556 C CA . VAL A 1 186 ? -21.334 -0.927 19.645 1.00 95.19 186 VAL A CA 1
ATOM 1557 C C . VAL A 1 186 ? -20.264 -1.989 19.360 1.00 95.19 186 VAL A C 1
ATOM 1559 O O . VAL A 1 186 ? -19.598 -1.849 18.332 1.00 95.19 186 VAL A O 1
ATOM 1562 N N . PRO A 1 187 ? -20.119 -3.092 20.133 1.00 94.88 187 PRO A N 1
ATOM 1563 C CA . PRO A 1 187 ? -19.093 -4.101 19.852 1.00 94.88 187 PRO A CA 1
ATOM 1564 C C . PRO A 1 187 ? -19.195 -4.700 18.450 1.00 94.88 187 PRO A C 1
ATOM 1566 O O . PRO A 1 187 ? -18.195 -4.844 17.749 1.00 94.88 187 PRO A O 1
ATOM 1569 N N . LYS A 1 188 ? -20.419 -5.010 18.004 1.00 93.00 188 LYS A N 1
ATOM 1570 C CA . LYS A 1 188 ? -20.667 -5.614 16.689 1.00 93.00 188 LYS A CA 1
ATOM 1571 C C . LYS A 1 188 ? -20.329 -4.643 15.556 1.00 93.00 188 LYS A C 1
ATOM 1573 O O . LYS A 1 188 ? -19.710 -5.049 14.571 1.00 93.00 188 LYS A O 1
ATOM 1578 N N . LYS A 1 189 ? -20.742 -3.377 15.688 1.00 92.56 189 LYS A N 1
ATOM 1579 C CA . LYS A 1 189 ? -20.449 -2.319 14.710 1.00 92.56 189 LYS A CA 1
ATOM 1580 C C . LYS A 1 189 ? -18.951 -2.042 14.637 1.00 92.56 189 LYS A C 1
ATOM 1582 O O . LYS A 1 189 ? -18.390 -2.091 13.543 1.00 92.56 189 LYS A O 1
ATOM 1587 N N . LEU A 1 190 ? -18.310 -1.842 15.791 1.00 93.38 190 LEU A N 1
ATOM 1588 C CA . LEU A 1 190 ? -16.885 -1.542 15.870 1.00 93.38 190 LEU A CA 1
ATOM 1589 C C . LEU A 1 190 ? -16.049 -2.695 15.312 1.00 93.38 190 LEU A C 1
ATOM 1591 O O . LEU A 1 190 ? -15.158 -2.448 14.509 1.00 93.38 190 LEU A O 1
ATOM 1595 N N . LYS A 1 191 ? -16.403 -3.951 15.623 1.00 91.88 191 LYS A N 1
ATOM 1596 C CA . LYS A 1 191 ? -15.748 -5.133 15.044 1.00 91.88 191 LYS A CA 1
ATOM 1597 C C . LYS A 1 191 ? -15.739 -5.095 13.519 1.00 91.88 191 LYS A C 1
ATOM 1599 O O . LYS A 1 191 ? -14.684 -5.191 12.905 1.00 91.88 191 LYS A O 1
ATOM 1604 N N . SER A 1 192 ? -16.901 -4.899 12.896 1.00 90.75 192 SER A N 1
ATOM 1605 C CA . SER A 1 192 ? -16.979 -4.868 11.432 1.00 90.75 192 SER A CA 1
ATOM 1606 C C . SER A 1 192 ? -16.231 -3.683 10.817 1.00 90.75 192 SER A C 1
ATOM 1608 O O . SER A 1 192 ? -15.682 -3.827 9.725 1.00 90.75 192 SER A O 1
ATOM 1610 N N . GLN A 1 193 ? -16.262 -2.515 11.458 1.00 91.56 193 GLN A N 1
ATOM 1611 C CA . GLN A 1 193 ? -15.635 -1.298 10.942 1.00 91.56 193 GLN A CA 1
ATOM 1612 C C . GLN A 1 193 ? -14.111 -1.361 11.067 1.00 91.56 193 GLN A C 1
ATOM 1614 O O . GLN A 1 193 ? -13.415 -1.181 10.070 1.00 91.56 193 GLN A O 1
ATOM 1619 N N . VAL A 1 194 ? -13.604 -1.705 12.254 1.00 93.06 194 VAL A N 1
ATOM 1620 C CA . VAL A 1 194 ? -12.169 -1.838 12.536 1.00 93.06 194 VAL A CA 1
ATOM 1621 C C . VAL A 1 194 ? -11.550 -2.913 11.650 1.00 93.06 194 VAL A C 1
ATOM 1623 O O . VAL A 1 194 ? -10.562 -2.638 10.974 1.00 93.06 194 VAL A O 1
ATOM 1626 N N . THR A 1 195 ? -12.152 -4.104 11.557 1.00 91.44 195 THR A N 1
ATOM 1627 C CA . THR A 1 195 ? -11.603 -5.185 10.723 1.00 91.44 195 THR A CA 1
ATOM 1628 C C . THR A 1 195 ? -11.437 -4.755 9.266 1.00 91.44 195 THR A C 1
ATOM 1630 O O . THR A 1 195 ? -10.353 -4.889 8.698 1.00 91.44 195 THR A O 1
ATOM 1633 N N . ARG A 1 196 ? -12.472 -4.162 8.661 1.00 90.75 196 ARG A N 1
ATOM 1634 C CA . ARG A 1 196 ? -12.421 -3.723 7.256 1.00 90.75 196 ARG A CA 1
ATOM 1635 C C . ARG A 1 196 ? -11.416 -2.594 7.034 1.00 90.75 196 ARG A C 1
ATOM 1637 O O . ARG A 1 196 ? -10.653 -2.648 6.070 1.00 90.75 196 ARG A O 1
ATOM 1644 N N . ALA A 1 197 ? -11.391 -1.608 7.928 1.00 93.31 197 ALA A N 1
ATOM 1645 C CA . ALA A 1 197 ? -10.485 -0.472 7.833 1.00 93.31 197 ALA A CA 1
ATOM 1646 C C . ALA A 1 197 ? -9.011 -0.898 7.927 1.00 93.31 197 ALA A C 1
ATOM 1648 O O . ALA A 1 197 ? -8.194 -0.500 7.095 1.00 93.31 197 ALA A O 1
ATOM 1649 N N . PHE A 1 198 ? -8.672 -1.767 8.885 1.00 93.50 198 PHE A N 1
ATOM 1650 C CA . PHE A 1 198 ? -7.304 -2.258 9.058 1.00 93.50 198 PHE A CA 1
ATOM 1651 C C . PHE A 1 198 ? -6.865 -3.193 7.936 1.00 93.50 198 PHE A C 1
ATOM 1653 O O . PHE A 1 198 ? -5.717 -3.102 7.500 1.00 93.50 198 PHE A O 1
ATOM 1660 N N . ILE A 1 199 ? -7.751 -4.067 7.441 1.00 91.88 199 ILE A N 1
ATOM 1661 C CA . ILE A 1 199 ? -7.450 -4.912 6.278 1.00 91.88 199 ILE A CA 1
ATOM 1662 C C . ILE A 1 199 ? -7.111 -4.029 5.073 1.00 91.88 199 ILE A C 1
ATOM 1664 O O . ILE A 1 199 ? -6.089 -4.265 4.424 1.00 91.88 199 ILE A O 1
ATOM 1668 N N . ALA A 1 200 ? -7.909 -2.994 4.795 1.00 93.69 200 ALA A N 1
ATOM 1669 C CA . ALA A 1 200 ? -7.654 -2.078 3.687 1.00 93.69 200 ALA A CA 1
ATOM 1670 C C . ALA A 1 200 ? -6.330 -1.316 3.862 1.00 93.69 200 ALA A C 1
ATOM 1672 O O . ALA A 1 200 ? -5.472 -1.377 2.981 1.00 93.69 200 ALA A O 1
ATOM 1673 N N . ALA A 1 201 ? -6.117 -0.675 5.016 1.00 94.62 201 ALA A N 1
ATOM 1674 C CA . ALA A 1 201 ? -4.902 0.091 5.302 1.00 94.62 201 ALA A CA 1
ATOM 1675 C C . ALA A 1 201 ? -3.632 -0.775 5.220 1.00 94.62 201 ALA A C 1
ATOM 1677 O O . ALA A 1 201 ? -2.701 -0.456 4.476 1.00 94.62 201 ALA A O 1
ATOM 1678 N N . ARG A 1 202 ? -3.616 -1.926 5.911 1.00 93.56 202 ARG A N 1
ATOM 1679 C CA . ARG A 1 202 ? -2.478 -2.861 5.916 1.00 93.56 202 ARG A CA 1
ATOM 1680 C C . ARG A 1 202 ? -2.185 -3.391 4.516 1.00 93.56 202 ARG A C 1
ATOM 1682 O O . ARG A 1 202 ? -1.029 -3.429 4.099 1.00 93.56 202 ARG A O 1
ATOM 1689 N N . THR A 1 203 ? -3.215 -3.807 3.781 1.00 94.44 203 THR A N 1
ATOM 1690 C CA . THR A 1 203 ? -3.032 -4.387 2.442 1.00 94.44 203 THR A CA 1
ATOM 1691 C C . THR A 1 203 ? -2.545 -3.341 1.446 1.00 94.44 203 THR A C 1
ATOM 1693 O O . THR A 1 203 ? -1.707 -3.659 0.604 1.00 94.44 203 THR A O 1
ATOM 1696 N N . PHE A 1 204 ? -3.003 -2.093 1.562 1.00 96.62 204 PHE A N 1
ATOM 1697 C CA . PHE A 1 204 ? -2.543 -0.998 0.714 1.00 96.62 204 PHE A CA 1
ATOM 1698 C C . PHE A 1 204 ? -1.050 -0.701 0.915 1.00 96.62 204 PHE A C 1
ATOM 1700 O O . PHE A 1 204 ? -0.293 -0.659 -0.057 1.00 96.62 204 PHE A O 1
ATOM 1707 N N . VAL A 1 205 ? -0.594 -0.589 2.169 1.00 96.38 205 VAL A N 1
ATOM 1708 C CA . VAL A 1 205 ? 0.832 -0.371 2.483 1.00 96.38 205 VAL A CA 1
ATOM 1709 C C . VAL A 1 205 ? 1.687 -1.545 2.016 1.00 96.38 205 VAL A C 1
ATOM 1711 O O . VAL A 1 205 ? 2.720 -1.343 1.377 1.00 96.38 205 VAL A O 1
ATOM 1714 N N . GLN A 1 206 ? 1.234 -2.782 2.240 1.00 95.00 206 GLN A N 1
ATOM 1715 C CA . GLN A 1 206 ? 1.912 -3.965 1.704 1.00 95.00 206 GLN A CA 1
ATOM 1716 C C . GLN A 1 206 ? 1.970 -3.957 0.175 1.00 95.00 206 GLN A C 1
ATOM 1718 O O . GLN A 1 206 ? 2.994 -4.335 -0.391 1.00 95.00 206 GLN A O 1
ATOM 1723 N N . GLY A 1 207 ? 0.908 -3.497 -0.488 1.00 96.94 207 GLY A N 1
ATOM 1724 C CA . GLY A 1 207 ? 0.891 -3.257 -1.924 1.00 96.94 207 GLY A CA 1
ATOM 1725 C C . GLY A 1 207 ? 2.038 -2.341 -2.331 1.00 96.94 207 GLY A C 1
ATOM 1726 O O . GLY A 1 207 ? 2.921 -2.774 -3.067 1.00 96.94 207 GLY A O 1
ATOM 1727 N N . LEU A 1 208 ? 2.113 -1.135 -1.757 1.00 97.62 208 LEU A N 1
ATOM 1728 C CA . LEU A 1 208 ? 3.198 -0.180 -2.026 1.00 97.62 208 LEU A CA 1
ATOM 1729 C C . LEU A 1 208 ? 4.594 -0.776 -1.780 1.00 97.62 208 LEU A C 1
ATOM 1731 O O . LEU A 1 208 ? 5.501 -0.548 -2.581 1.00 97.62 208 LEU A O 1
ATOM 1735 N N . MET A 1 209 ? 4.765 -1.581 -0.726 1.00 95.94 209 MET A N 1
ATOM 1736 C CA . MET A 1 209 ? 6.012 -2.303 -0.453 1.00 95.94 209 MET A CA 1
ATOM 1737 C C . MET A 1 209 ? 6.365 -3.293 -1.575 1.00 95.94 209 MET A C 1
ATOM 1739 O O . MET A 1 209 ? 7.509 -3.315 -2.031 1.00 95.94 209 MET A O 1
ATOM 1743 N N . VAL A 1 210 ? 5.404 -4.100 -2.042 1.00 96.44 210 VAL A N 1
ATOM 1744 C CA . VAL A 1 210 ? 5.616 -5.027 -3.167 1.00 96.44 210 VAL A CA 1
ATOM 1745 C C . VAL A 1 210 ? 5.918 -4.258 -4.451 1.00 96.44 210 VAL A C 1
ATOM 1747 O O . VAL A 1 210 ? 6.861 -4.613 -5.152 1.00 96.44 210 VAL A O 1
ATOM 1750 N N . GLY A 1 211 ? 5.186 -3.179 -4.739 1.00 97.00 211 GLY A N 1
ATOM 1751 C CA . GLY A 1 211 ? 5.448 -2.313 -5.891 1.00 97.00 211 GLY A CA 1
ATOM 1752 C C . GLY A 1 211 ? 6.865 -1.733 -5.877 1.00 97.00 211 GLY A C 1
ATOM 1753 O O . GLY A 1 211 ? 7.564 -1.799 -6.887 1.00 97.00 211 GLY A O 1
ATOM 1754 N N . ARG A 1 212 ? 7.328 -1.259 -4.711 1.00 95.62 212 ARG A N 1
ATOM 1755 C CA . ARG A 1 212 ? 8.711 -0.806 -4.489 1.00 95.62 212 ARG A CA 1
ATOM 1756 C C . ARG A 1 212 ? 9.725 -1.912 -4.785 1.00 95.62 212 ARG A C 1
ATOM 1758 O O . ARG A 1 212 ? 10.720 -1.658 -5.459 1.00 95.62 212 ARG A O 1
ATOM 1765 N N . GLU A 1 213 ? 9.519 -3.112 -4.249 1.00 94.44 213 GLU A N 1
ATOM 1766 C CA . GLU A 1 213 ? 10.463 -4.223 -4.420 1.00 94.44 213 GLU A CA 1
ATOM 1767 C C . GLU A 1 213 ? 10.540 -4.677 -5.880 1.00 94.44 213 GLU A C 1
ATOM 1769 O O . GLU A 1 213 ? 11.633 -4.855 -6.418 1.00 94.44 213 GLU A O 1
ATOM 1774 N N . VAL A 1 214 ? 9.388 -4.790 -6.545 1.00 96.00 214 VAL A N 1
ATOM 1775 C CA . VAL A 1 214 ? 9.303 -5.123 -7.970 1.00 96.00 214 VAL A CA 1
ATOM 1776 C C . VAL A 1 214 ? 10.019 -4.063 -8.805 1.00 96.00 214 VAL A C 1
ATOM 1778 O O . VAL A 1 214 ? 10.877 -4.422 -9.606 1.00 96.00 214 VAL A O 1
ATOM 1781 N N . ALA A 1 215 ? 9.749 -2.772 -8.580 1.00 95.44 215 ALA A N 1
ATOM 1782 C CA . ALA A 1 215 ? 10.413 -1.689 -9.306 1.00 95.44 215 ALA A CA 1
ATOM 1783 C C . ALA A 1 215 ? 11.944 -1.746 -9.163 1.00 95.44 215 ALA A C 1
ATOM 1785 O O . ALA A 1 215 ? 12.650 -1.683 -10.164 1.00 95.44 215 ALA A O 1
ATOM 1786 N N . ASN A 1 216 ? 12.455 -1.952 -7.943 1.00 93.25 216 ASN A N 1
ATOM 1787 C CA . ASN A 1 216 ? 13.896 -2.025 -7.677 1.00 93.25 216 ASN A CA 1
ATOM 1788 C C . ASN A 1 216 ? 14.576 -3.279 -8.243 1.00 93.25 216 ASN A C 1
ATOM 1790 O O . ASN A 1 216 ? 15.764 -3.239 -8.559 1.00 93.25 216 ASN A O 1
ATOM 1794 N N . ARG A 1 217 ? 13.871 -4.416 -8.302 1.00 93.00 217 ARG A N 1
ATOM 1795 C CA . ARG A 1 217 ? 14.437 -5.669 -8.824 1.00 93.00 217 ARG A CA 1
ATOM 1796 C C . ARG A 1 217 ? 14.411 -5.718 -10.342 1.00 93.00 217 ARG A C 1
ATOM 1798 O O . ARG A 1 217 ? 15.385 -6.153 -10.944 1.00 93.00 217 ARG A O 1
ATOM 1805 N N . VAL A 1 218 ? 13.311 -5.283 -10.950 1.00 92.06 218 VAL A N 1
ATOM 1806 C CA . VAL A 1 218 ? 13.111 -5.342 -12.405 1.00 92.06 218 VAL A CA 1
ATOM 1807 C C . VAL A 1 218 ? 14.001 -4.327 -13.123 1.00 92.06 218 VAL A C 1
ATOM 1809 O O . VAL A 1 218 ? 14.519 -4.640 -14.192 1.00 92.06 218 VAL A O 1
ATOM 1812 N N . SER A 1 219 ? 14.252 -3.157 -12.519 1.00 91.12 219 SER A N 1
ATOM 1813 C CA . SER A 1 219 ? 15.175 -2.161 -13.085 1.00 91.12 219 SER A CA 1
ATOM 1814 C C . SER A 1 219 ? 16.630 -2.644 -13.145 1.00 91.12 219 SER A C 1
ATOM 1816 O O . SER A 1 219 ? 17.399 -2.136 -13.948 1.00 91.12 219 SER A O 1
ATOM 1818 N N . LYS A 1 220 ? 16.999 -3.651 -12.340 1.00 88.94 220 LYS A N 1
ATOM 1819 C CA . LYS A 1 220 ? 18.366 -4.193 -12.226 1.00 88.94 220 LYS A CA 1
ATOM 1820 C C . LYS A 1 220 ? 18.577 -5.519 -12.959 1.00 88.94 220 LYS A C 1
ATOM 1822 O O . LYS A 1 220 ? 19.565 -6.210 -12.712 1.00 88.94 220 LYS A O 1
ATOM 1827 N N . VAL A 1 221 ? 17.637 -5.922 -13.812 1.00 86.56 221 VAL A N 1
ATOM 1828 C CA . VAL A 1 221 ? 17.785 -7.141 -14.616 1.00 86.56 221 VAL A CA 1
ATOM 1829 C C . VAL A 1 221 ? 18.869 -6.923 -15.663 1.00 86.56 221 VAL A C 1
ATOM 1831 O O . VAL A 1 221 ? 18.780 -6.013 -16.483 1.00 86.56 221 VAL A O 1
ATOM 1834 N N . THR A 1 222 ? 19.888 -7.779 -15.634 1.00 85.25 222 THR A N 1
ATOM 1835 C CA . THR A 1 222 ? 21.020 -7.719 -16.560 1.00 85.25 222 THR A CA 1
ATOM 1836 C C . THR A 1 222 ? 20.587 -8.031 -17.990 1.00 85.25 222 THR A C 1
ATOM 1838 O O . THR A 1 222 ? 19.761 -8.919 -18.215 1.00 85.25 222 THR A O 1
ATOM 1841 N N . MET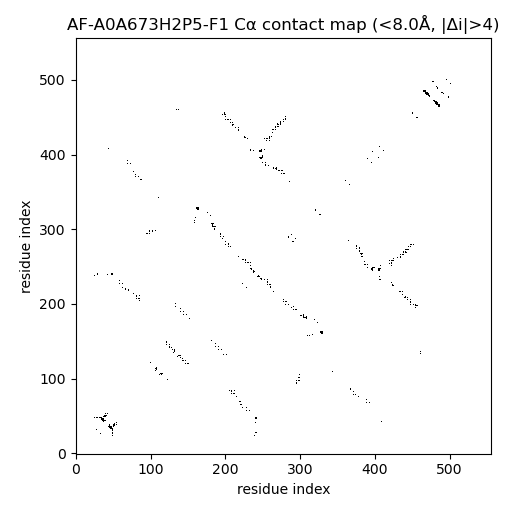 A 1 223 ? 21.197 -7.361 -18.968 1.00 85.56 223 MET A N 1
ATOM 1842 C CA . MET A 1 223 ? 20.958 -7.632 -20.387 1.00 85.56 223 MET A CA 1
ATOM 1843 C C . MET A 1 223 ? 21.367 -9.058 -20.780 1.00 85.56 223 MET A C 1
ATOM 1845 O O . MET A 1 223 ? 22.360 -9.602 -20.294 1.00 85.56 223 MET A O 1
ATOM 1849 N N . SER A 1 224 ? 20.634 -9.647 -21.727 1.00 87.25 224 SER A N 1
ATOM 1850 C CA . SER A 1 224 ? 21.050 -10.887 -22.386 1.00 87.25 224 SER A CA 1
ATOM 1851 C C . SER A 1 224 ? 22.230 -10.634 -23.331 1.00 87.25 224 SER A C 1
ATOM 1853 O O . SER A 1 224 ? 22.412 -9.521 -23.825 1.00 87.25 224 SER A O 1
ATOM 1855 N N . SER A 1 225 ? 23.004 -11.672 -23.656 1.00 88.38 225 SER A N 1
ATOM 1856 C CA . SER A 1 225 ? 24.099 -11.559 -24.631 1.00 88.38 225 SER A CA 1
ATOM 1857 C C . SER A 1 225 ? 23.621 -11.053 -25.997 1.00 88.38 225 SER A C 1
ATOM 1859 O O . SER A 1 225 ? 24.273 -10.205 -26.593 1.00 88.38 225 SER A O 1
ATOM 1861 N N . ALA A 1 226 ? 22.450 -11.508 -26.458 1.00 87.25 226 ALA A N 1
ATOM 1862 C CA . ALA A 1 226 ? 21.840 -11.044 -27.703 1.00 87.25 226 ALA A CA 1
ATOM 1863 C C . ALA A 1 226 ? 21.490 -9.549 -27.661 1.00 87.25 226 ALA A C 1
ATOM 1865 O O . ALA A 1 226 ? 21.701 -8.836 -28.640 1.00 87.25 226 ALA A O 1
ATOM 1866 N N . CYS A 1 227 ? 20.994 -9.065 -26.520 1.00 89.38 227 CYS A N 1
ATOM 1867 C CA . CYS A 1 227 ? 20.715 -7.649 -26.321 1.00 89.38 227 CYS A CA 1
ATOM 1868 C C . CYS A 1 227 ? 22.009 -6.823 -26.266 1.00 89.38 227 CYS A C 1
ATOM 1870 O O . CYS A 1 227 ? 22.076 -5.782 -26.908 1.00 89.38 227 CYS A O 1
ATOM 1872 N N . ILE A 1 228 ? 23.062 -7.303 -25.590 1.00 91.75 228 ILE A N 1
ATOM 1873 C CA . ILE A 1 228 ? 24.379 -6.638 -25.579 1.00 91.75 228 ILE A CA 1
ATOM 1874 C C . ILE A 1 228 ? 24.908 -6.495 -27.008 1.00 91.75 228 ILE A C 1
ATOM 1876 O O . ILE A 1 228 ? 25.313 -5.404 -27.405 1.00 91.75 228 ILE A O 1
ATOM 1880 N N . SER A 1 229 ? 24.847 -7.559 -27.813 1.00 90.56 229 SER A N 1
ATOM 1881 C CA . SER A 1 229 ? 25.253 -7.505 -29.220 1.00 90.56 229 SER A CA 1
ATOM 1882 C C . SER A 1 229 ? 24.399 -6.529 -30.037 1.00 90.56 229 SER A C 1
ATOM 1884 O O . SER A 1 229 ? 24.954 -5.690 -30.740 1.00 90.56 229 SER A O 1
ATOM 1886 N N . GLY A 1 230 ? 23.068 -6.575 -29.920 1.00 89.19 230 GLY A N 1
ATOM 1887 C CA . GLY A 1 230 ? 22.176 -5.661 -30.646 1.00 89.19 230 GLY A CA 1
ATOM 1888 C C . GLY A 1 230 ? 22.376 -4.192 -30.260 1.00 89.19 230 GLY A C 1
ATOM 1889 O O . GLY A 1 230 ? 22.471 -3.327 -31.128 1.00 89.19 230 GLY A O 1
ATOM 1890 N N . PHE A 1 231 ? 22.528 -3.911 -28.966 1.00 89.81 231 PHE A N 1
ATOM 1891 C CA . PHE A 1 231 ? 22.757 -2.564 -28.443 1.00 89.81 231 PHE A CA 1
ATOM 1892 C C . PHE A 1 231 ? 24.148 -2.032 -28.824 1.00 89.81 231 PHE A C 1
ATOM 1894 O O . PHE A 1 231 ? 24.286 -0.879 -29.225 1.00 89.81 231 PHE A O 1
ATOM 1901 N N . THR A 1 232 ? 25.173 -2.890 -28.812 1.00 90.31 232 THR A N 1
ATOM 1902 C CA . THR A 1 232 ? 26.523 -2.560 -29.307 1.00 90.31 232 THR A CA 1
ATOM 1903 C C . THR A 1 232 ? 26.511 -2.257 -30.804 1.00 90.31 232 THR A C 1
ATOM 1905 O O . THR A 1 232 ? 27.099 -1.261 -31.235 1.00 90.31 232 THR A O 1
ATOM 1908 N N . LYS A 1 233 ? 25.793 -3.072 -31.594 1.00 89.69 233 LYS A N 1
ATOM 1909 C CA . LYS A 1 233 ? 25.603 -2.859 -33.035 1.00 89.69 233 LYS A CA 1
ATOM 1910 C C . LYS A 1 233 ? 24.946 -1.521 -33.333 1.00 89.69 233 LYS A C 1
ATOM 1912 O O . LYS A 1 233 ? 25.370 -0.795 -34.234 1.00 89.69 233 LYS A O 1
ATOM 1917 N N . MET A 1 234 ? 23.951 -1.179 -32.530 1.00 88.25 234 MET A N 1
ATOM 1918 C CA . MET A 1 234 ? 23.231 0.071 -32.643 1.00 88.25 234 MET A CA 1
ATOM 1919 C C . MET A 1 234 ? 24.098 1.281 -32.282 1.00 88.25 234 MET A C 1
ATOM 1921 O O . MET A 1 234 ? 24.146 2.229 -33.056 1.00 88.25 234 MET A O 1
ATOM 1925 N N . LEU A 1 235 ? 24.797 1.264 -31.144 1.00 87.06 235 LEU A N 1
ATOM 1926 C CA . LEU A 1 235 ? 25.465 2.461 -30.621 1.00 87.06 235 LEU A CA 1
ATOM 1927 C C . LEU A 1 235 ? 26.881 2.700 -31.143 1.00 87.06 235 LEU A C 1
ATOM 1929 O O . LEU A 1 235 ? 27.278 3.855 -31.284 1.00 87.06 235 LEU A O 1
ATOM 1933 N N . TYR A 1 236 ? 27.663 1.643 -31.374 1.00 87.31 236 TYR A N 1
ATOM 1934 C CA . TYR A 1 236 ? 29.112 1.795 -31.557 1.00 87.31 236 TYR A CA 1
ATOM 1935 C C . TYR A 1 236 ? 29.647 1.233 -32.870 1.00 87.31 236 TYR A C 1
ATOM 1937 O O . TYR A 1 236 ? 30.737 1.628 -33.282 1.00 87.31 236 TYR A O 1
ATOM 1945 N N . CYS A 1 237 ? 28.919 0.361 -33.574 1.00 87.19 237 CYS A N 1
ATOM 1946 C CA . CYS A 1 237 ? 29.442 -0.182 -34.832 1.00 87.19 237 CYS A CA 1
ATOM 1947 C C . CYS A 1 237 ? 29.557 0.864 -35.952 1.00 87.19 237 CYS A C 1
ATOM 1949 O O . CYS A 1 237 ? 30.411 0.706 -36.824 1.00 87.19 237 CYS A O 1
ATOM 1951 N N . SER A 1 238 ? 28.804 1.969 -35.895 1.00 85.19 238 SER A N 1
ATOM 1952 C CA . SER A 1 238 ? 29.015 3.119 -36.788 1.00 85.19 238 SER A CA 1
ATOM 1953 C C . SER A 1 238 ? 30.421 3.713 -36.622 1.00 85.19 238 SER A C 1
ATOM 1955 O O . SER A 1 238 ? 31.062 4.097 -37.600 1.00 85.19 238 SER A O 1
ATOM 1957 N N . TYR A 1 239 ? 30.973 3.706 -35.404 1.00 84.88 239 TYR A N 1
ATOM 1958 C CA . TYR A 1 239 ? 32.315 4.225 -35.125 1.00 84.88 239 TYR A CA 1
ATOM 1959 C C . TYR A 1 239 ? 33.391 3.349 -35.760 1.00 84.88 239 TYR A C 1
ATOM 1961 O O . TYR A 1 239 ? 34.380 3.866 -36.276 1.00 84.88 239 TYR A O 1
ATOM 1969 N N . CYS A 1 240 ? 33.168 2.036 -35.788 1.00 84.12 240 CYS A N 1
ATOM 1970 C CA . CYS A 1 240 ? 34.055 1.087 -36.453 1.00 84.12 240 CYS A CA 1
ATOM 1971 C C . CYS A 1 240 ? 34.096 1.271 -37.976 1.00 84.12 240 CYS A C 1
ATOM 1973 O O . CYS A 1 240 ? 35.095 0.921 -38.600 1.00 84.12 240 CYS A O 1
ATOM 1975 N N . GLN A 1 241 ? 33.059 1.876 -38.560 1.00 81.12 241 GLN A N 1
ATOM 1976 C CA . GLN A 1 241 ? 32.994 2.247 -39.977 1.00 81.12 241 GLN A CA 1
ATOM 1977 C C . GLN A 1 241 ? 33.430 3.699 -40.245 1.00 81.12 241 GLN A C 1
ATOM 1979 O O . GLN A 1 241 ? 33.334 4.184 -41.370 1.00 81.12 241 GLN A O 1
ATOM 1984 N N . GLY A 1 242 ? 33.910 4.420 -39.227 1.00 77.69 242 GLY A N 1
ATOM 1985 C CA . GLY A 1 242 ? 34.311 5.824 -39.352 1.00 77.69 242 GLY A CA 1
ATOM 1986 C C . GLY A 1 242 ? 33.150 6.829 -39.354 1.00 77.69 242 GLY A C 1
ATOM 1987 O O . GLY A 1 242 ? 33.373 8.015 -39.594 1.00 77.69 242 GLY A O 1
ATOM 1988 N N . LEU A 1 243 ? 31.923 6.391 -39.058 1.00 80.50 243 LEU A N 1
ATOM 1989 C CA . LEU A 1 243 ? 30.699 7.198 -39.047 1.00 80.50 243 LEU A CA 1
ATOM 1990 C C . LEU A 1 243 ? 30.378 7.697 -37.625 1.00 80.50 243 LEU A C 1
ATOM 1992 O O . LEU A 1 243 ? 29.405 7.288 -36.999 1.00 80.50 243 LEU A O 1
ATOM 1996 N N . PHE A 1 244 ? 31.211 8.590 -37.084 1.00 76.69 244 PHE A N 1
ATOM 1997 C CA . PHE A 1 244 ? 31.141 8.999 -35.667 1.00 76.69 244 PHE A CA 1
ATOM 1998 C C . PHE A 1 244 ? 30.013 9.973 -35.300 1.00 76.69 244 PHE A C 1
ATOM 2000 O O . PHE A 1 244 ? 29.789 10.215 -34.116 1.00 76.69 244 PHE A O 1
ATOM 2007 N N . THR A 1 245 ? 29.369 10.59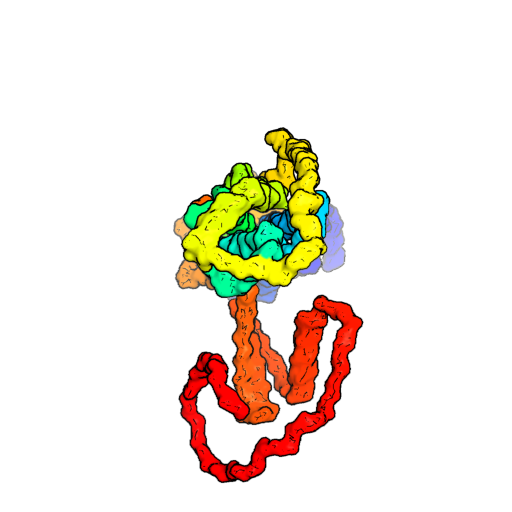5 -36.285 1.00 75.69 245 THR A N 1
ATOM 2008 C CA . THR A 1 245 ? 28.320 11.609 -36.075 1.00 75.69 245 THR A CA 1
ATOM 2009 C C . THR A 1 245 ? 26.916 11.070 -36.329 1.00 75.69 245 THR A C 1
ATOM 2011 O O . THR A 1 245 ? 25.945 11.746 -35.996 1.00 75.69 245 THR A O 1
ATOM 2014 N N . LEU A 1 246 ? 26.795 9.867 -36.903 1.00 78.12 246 LEU A N 1
ATOM 2015 C CA . LEU A 1 246 ? 25.502 9.265 -37.203 1.00 78.12 246 LEU A CA 1
ATOM 2016 C C . LEU A 1 246 ? 24.900 8.633 -35.954 1.00 78.12 246 LEU A C 1
ATOM 2018 O O . LEU A 1 246 ? 25.487 7.739 -35.341 1.00 78.12 246 LEU A O 1
ATOM 2022 N N . LYS A 1 247 ? 23.691 9.078 -35.619 1.00 82.38 247 LYS A N 1
ATOM 2023 C CA . LYS A 1 247 ? 22.866 8.459 -34.586 1.00 82.38 247 LYS A CA 1
ATOM 2024 C C . LYS A 1 247 ? 22.012 7.332 -35.176 1.00 82.38 247 LYS A C 1
ATOM 2026 O O . LYS A 1 247 ? 21.617 7.436 -36.338 1.00 82.38 247 LYS A O 1
ATOM 2031 N N . PRO A 1 248 ? 21.681 6.294 -34.392 1.00 83.56 248 PRO A N 1
ATOM 2032 C CA . PRO A 1 248 ? 20.683 5.288 -34.743 1.00 83.56 248 PRO A CA 1
ATOM 2033 C C . PRO A 1 248 ? 19.383 5.884 -35.290 1.00 83.56 248 PRO A C 1
ATOM 2035 O O . PRO A 1 248 ? 18.857 6.847 -34.739 1.00 83.56 248 PRO A O 1
ATOM 2038 N N . CYS A 1 249 ? 18.823 5.291 -36.339 1.00 84.62 249 CYS A N 1
ATOM 2039 C CA . CYS A 1 249 ? 17.477 5.616 -36.799 1.00 84.62 249 CYS A CA 1
ATOM 2040 C C . CYS A 1 249 ? 16.448 5.293 -35.705 1.00 84.62 249 CYS A C 1
ATOM 2042 O O . CYS A 1 249 ? 16.575 4.274 -35.027 1.00 84.62 249 CYS A O 1
ATOM 2044 N N . ASN A 1 250 ? 15.398 6.109 -35.577 1.00 82.69 250 ASN A N 1
ATOM 2045 C CA . ASN A 1 250 ? 14.342 5.949 -34.565 1.00 82.69 250 ASN A CA 1
ATOM 2046 C C . ASN A 1 250 ? 13.747 4.525 -34.556 1.00 82.69 250 ASN A C 1
ATOM 2048 O O . ASN A 1 250 ? 13.859 3.815 -33.560 1.00 82.69 250 ASN A O 1
ATOM 2052 N N . ASN A 1 251 ? 13.251 4.039 -35.699 1.00 81.56 251 ASN A N 1
ATOM 2053 C CA . ASN A 1 251 ? 12.667 2.694 -35.787 1.00 81.56 251 ASN A CA 1
ATOM 2054 C C . ASN A 1 251 ? 13.673 1.572 -35.485 1.00 81.56 251 ASN A C 1
ATOM 2056 O O . ASN A 1 251 ? 13.302 0.532 -34.939 1.00 81.56 251 ASN A O 1
ATOM 2060 N N . TYR A 1 252 ? 14.946 1.770 -35.843 1.00 82.62 252 TYR A N 1
ATOM 2061 C CA . TYR A 1 252 ? 16.004 0.812 -35.532 1.00 82.62 252 TYR A CA 1
ATOM 2062 C C . TYR A 1 252 ? 16.247 0.757 -34.020 1.00 82.62 252 TYR A C 1
ATOM 2064 O O . TYR A 1 252 ? 16.223 -0.324 -33.430 1.00 82.62 252 TYR A O 1
ATOM 2072 N N . CYS A 1 253 ? 16.360 1.928 -33.387 1.00 85.88 253 CYS A N 1
ATOM 2073 C CA . CYS A 1 253 ? 16.488 2.066 -31.943 1.00 85.88 253 CYS A CA 1
ATOM 2074 C C . CYS A 1 253 ? 15.324 1.406 -31.206 1.00 85.88 253 CYS A C 1
ATOM 2076 O O . CYS A 1 253 ? 15.528 0.516 -30.381 1.00 85.88 253 CYS A O 1
ATOM 2078 N N . LEU A 1 254 ? 14.094 1.755 -31.579 1.00 83.38 254 LEU A N 1
ATOM 2079 C CA . LEU A 1 254 ? 12.886 1.218 -30.968 1.00 83.38 254 LEU A CA 1
ATOM 2080 C C . LEU A 1 254 ? 12.828 -0.316 -31.052 1.00 83.38 254 LEU A C 1
ATOM 2082 O O . LEU A 1 254 ? 12.445 -0.975 -30.084 1.00 83.38 254 LEU A O 1
ATOM 2086 N N . ASN A 1 255 ? 13.230 -0.906 -32.181 1.00 83.81 255 ASN A N 1
ATOM 2087 C CA . ASN A 1 255 ? 13.248 -2.360 -32.355 1.00 83.81 255 ASN A CA 1
ATOM 2088 C C . ASN A 1 255 ? 14.299 -3.042 -31.470 1.00 83.81 255 ASN A C 1
ATOM 2090 O O . ASN A 1 255 ? 13.986 -4.044 -30.818 1.00 83.81 255 ASN A O 1
ATOM 2094 N N . VAL A 1 256 ? 15.514 -2.491 -31.389 1.00 87.06 256 VAL A N 1
ATOM 2095 C CA . VAL A 1 256 ? 16.556 -2.992 -30.479 1.00 87.06 256 VAL A CA 1
ATOM 2096 C C . VAL A 1 256 ? 16.073 -2.908 -29.030 1.00 87.06 256 VAL A C 1
ATOM 2098 O O . VAL A 1 256 ? 16.125 -3.904 -28.305 1.00 87.06 256 VAL A O 1
ATOM 2101 N N . MET A 1 257 ? 15.500 -1.770 -28.630 1.00 86.31 257 MET A N 1
ATOM 2102 C CA . MET A 1 257 ? 14.983 -1.548 -27.277 1.00 86.31 257 MET A CA 1
ATOM 2103 C C . MET A 1 257 ? 13.842 -2.506 -26.927 1.00 86.31 257 MET A C 1
ATOM 2105 O O . MET A 1 257 ? 13.866 -3.122 -25.863 1.00 86.31 257 MET A O 1
ATOM 2109 N N . LYS A 1 258 ? 12.884 -2.725 -27.837 1.00 84.31 258 LYS A N 1
ATOM 2110 C CA . LYS A 1 258 ? 11.804 -3.713 -27.657 1.00 84.31 258 LYS A CA 1
ATOM 2111 C C . LYS A 1 258 ? 12.335 -5.134 -27.464 1.00 84.31 258 LYS A C 1
ATOM 2113 O O . LYS A 1 258 ? 11.790 -5.881 -26.658 1.00 84.31 258 LYS A O 1
ATOM 2118 N N . GLY A 1 259 ? 13.388 -5.515 -28.188 1.00 82.50 259 GLY A N 1
ATOM 2119 C CA . GLY A 1 259 ? 14.021 -6.827 -28.031 1.00 82.50 259 GLY A CA 1
ATOM 2120 C C . GLY A 1 259 ? 14.763 -6.968 -26.703 1.00 82.50 259 GLY A C 1
ATOM 2121 O O . GLY A 1 259 ? 14.624 -7.977 -26.014 1.00 82.50 259 GLY A O 1
ATOM 2122 N N . CYS A 1 260 ? 15.497 -5.930 -26.312 1.00 86.62 260 CYS A N 1
ATOM 2123 C CA . CYS A 1 260 ? 16.217 -5.866 -25.045 1.00 86.62 260 CYS A CA 1
ATOM 2124 C C . CYS A 1 260 ? 15.301 -5.883 -23.814 1.00 86.62 260 CYS A C 1
ATOM 2126 O O . CYS A 1 260 ? 15.632 -6.509 -22.809 1.00 86.62 260 CYS A O 1
ATOM 2128 N N . LEU A 1 261 ? 14.139 -5.234 -23.908 1.00 86.38 261 LEU A N 1
ATOM 2129 C CA . LEU A 1 261 ? 13.185 -5.059 -22.810 1.00 86.38 261 LEU A CA 1
ATOM 2130 C C . LEU A 1 261 ? 12.032 -6.064 -22.838 1.00 86.38 261 LEU A C 1
ATOM 2132 O O . LEU A 1 261 ? 11.053 -5.895 -22.114 1.00 86.38 261 LEU A O 1
ATOM 2136 N N . ALA A 1 262 ? 12.122 -7.114 -23.657 1.00 83.12 262 ALA A N 1
ATOM 2137 C CA . ALA A 1 262 ? 11.059 -8.107 -23.798 1.00 83.12 262 ALA A CA 1
ATOM 2138 C C . ALA A 1 262 ? 10.672 -8.740 -22.447 1.00 83.12 262 ALA A C 1
ATOM 2140 O O . ALA A 1 262 ? 9.494 -8.888 -22.133 1.00 83.12 262 ALA A O 1
ATOM 2141 N N . ASN A 1 263 ? 11.667 -9.034 -21.607 1.00 80.44 263 ASN A N 1
ATOM 2142 C CA . ASN A 1 263 ? 11.460 -9.574 -20.265 1.00 80.44 263 ASN A CA 1
ATOM 2143 C C . ASN A 1 263 ? 10.716 -8.587 -19.341 1.00 80.44 263 ASN A C 1
ATOM 2145 O O . ASN A 1 263 ? 9.850 -8.982 -18.566 1.00 80.44 263 ASN A O 1
ATOM 2149 N N . GLN A 1 264 ? 11.026 -7.296 -19.422 1.00 84.62 264 GLN A N 1
ATOM 2150 C CA . GLN A 1 264 ? 10.359 -6.247 -18.655 1.00 84.62 264 GLN A CA 1
ATOM 2151 C C . GLN A 1 264 ? 8.931 -6.017 -19.170 1.00 84.62 264 GLN A C 1
ATOM 2153 O O . GLN A 1 264 ? 8.007 -5.887 -18.369 1.00 84.62 264 GLN A O 1
ATOM 2158 N N . ALA A 1 265 ? 8.722 -6.036 -20.488 1.00 85.81 265 ALA A N 1
ATOM 2159 C CA . ALA A 1 265 ? 7.404 -5.900 -21.108 1.00 85.81 265 ALA A CA 1
ATOM 2160 C C . ALA A 1 265 ? 6.447 -7.036 -20.699 1.00 85.81 265 ALA A C 1
ATOM 2162 O O . ALA A 1 265 ? 5.261 -6.802 -20.472 1.00 85.81 265 ALA A O 1
ATOM 2163 N N . ASP A 1 266 ? 6.976 -8.244 -20.504 1.00 83.81 266 ASP A N 1
ATOM 2164 C CA . ASP A 1 266 ? 6.252 -9.416 -20.000 1.00 83.81 266 ASP A CA 1
ATOM 2165 C C . ASP A 1 266 ? 5.622 -9.211 -18.601 1.00 83.81 266 ASP A C 1
ATOM 2167 O O . ASP A 1 266 ? 4.696 -9.934 -18.217 1.00 83.81 266 ASP A O 1
ATOM 2171 N N . LEU A 1 267 ? 6.110 -8.237 -17.823 1.00 88.56 267 LEU A N 1
ATOM 2172 C CA . LEU A 1 267 ? 5.564 -7.854 -16.517 1.00 88.56 267 LEU A CA 1
ATOM 2173 C C . LEU A 1 267 ? 4.320 -6.953 -16.638 1.00 88.56 267 LEU A C 1
ATOM 2175 O O . LEU A 1 267 ? 3.466 -6.984 -15.747 1.00 88.56 267 LEU A O 1
ATOM 2179 N N . ASP A 1 268 ? 4.199 -6.164 -17.716 1.00 89.25 268 ASP A N 1
ATOM 2180 C CA . ASP A 1 268 ? 3.192 -5.096 -17.876 1.00 89.25 268 ASP A CA 1
ATOM 2181 C C . ASP A 1 268 ? 1.742 -5.551 -17.638 1.00 89.25 268 ASP A C 1
ATOM 2183 O O . ASP A 1 268 ? 1.016 -4.832 -16.942 1.00 89.25 268 ASP A O 1
ATOM 2187 N N . PRO A 1 269 ? 1.287 -6.726 -18.126 1.00 90.38 269 PRO A N 1
ATOM 2188 C CA . PRO A 1 269 ? -0.096 -7.145 -17.921 1.00 90.38 269 PRO A CA 1
ATOM 2189 C C . PRO A 1 269 ? -0.446 -7.348 -16.444 1.00 90.38 269 PRO A C 1
ATOM 2191 O O . PRO A 1 269 ? -1.535 -6.976 -16.009 1.00 90.38 269 PRO A O 1
ATOM 2194 N N . GLU A 1 270 ? 0.462 -7.934 -15.660 1.00 93.94 270 GLU A N 1
ATOM 2195 C CA . GLU A 1 270 ? 0.242 -8.160 -14.227 1.00 93.94 270 GLU A CA 1
ATOM 2196 C C . GLU A 1 270 ? 0.527 -6.903 -13.407 1.00 93.94 270 GLU A C 1
ATOM 2198 O O . GLU A 1 270 ? -0.183 -6.643 -12.439 1.00 93.94 270 GLU A O 1
ATOM 2203 N N . TRP A 1 271 ? 1.483 -6.074 -13.832 1.00 97.25 271 TRP A N 1
ATOM 2204 C CA . TRP A 1 271 ? 1.702 -4.748 -13.260 1.00 97.25 271 TRP A CA 1
ATOM 2205 C C . TRP A 1 271 ? 0.464 -3.860 -13.404 1.00 97.25 271 TRP A C 1
ATOM 2207 O O . TRP A 1 271 ? -0.009 -3.312 -12.414 1.00 97.25 271 TRP A O 1
ATOM 2217 N N . SER A 1 272 ? -0.122 -3.785 -14.602 1.00 96.88 272 SER A N 1
ATOM 2218 C CA . SER A 1 272 ? -1.339 -3.008 -14.862 1.00 96.88 272 SER A CA 1
ATOM 2219 C C . SER A 1 272 ? -2.491 -3.459 -13.956 1.00 96.88 272 SER A C 1
ATOM 2221 O O . SER A 1 272 ? -3.136 -2.628 -13.327 1.00 96.88 272 SER A O 1
ATOM 2223 N N . LYS A 1 273 ? -2.715 -4.777 -13.827 1.00 97.88 273 LYS A N 1
ATOM 2224 C CA . LYS A 1 273 ? -3.750 -5.338 -12.937 1.00 97.88 273 LYS A CA 1
ATOM 2225 C C . LYS A 1 273 ? -3.485 -5.030 -11.465 1.00 97.88 273 LYS A C 1
ATOM 2227 O O . LYS A 1 273 ? -4.428 -4.769 -10.721 1.00 97.88 273 LYS A O 1
ATOM 2232 N N . TYR A 1 274 ? -2.224 -5.088 -11.050 1.00 98.50 274 TYR A N 1
ATOM 2233 C CA . TYR A 1 274 ? -1.800 -4.733 -9.701 1.00 98.50 274 TYR A CA 1
ATOM 2234 C C . TYR A 1 274 ? -2.069 -3.250 -9.410 1.00 98.50 274 TYR A C 1
ATOM 2236 O O . TYR A 1 274 ? -2.671 -2.939 -8.385 1.00 98.50 274 TYR A O 1
ATOM 2244 N N . ILE A 1 275 ? -1.702 -2.346 -10.325 1.00 98.38 275 ILE A N 1
ATOM 2245 C CA . ILE A 1 275 ? -1.983 -0.909 -10.209 1.00 98.38 275 ILE A CA 1
ATOM 2246 C C . ILE A 1 275 ? -3.491 -0.653 -10.164 1.00 98.38 275 ILE A C 1
ATOM 2248 O O . ILE A 1 275 ? -3.951 0.101 -9.312 1.00 98.38 275 ILE A O 1
ATOM 2252 N N . ASP A 1 276 ? -4.272 -1.317 -11.017 1.00 98.25 276 ASP A N 1
ATOM 2253 C CA . ASP A 1 276 ? -5.732 -1.198 -11.011 1.00 98.25 276 ASP A CA 1
ATOM 2254 C C . ASP A 1 276 ? -6.323 -1.661 -9.666 1.00 98.25 276 ASP A C 1
ATOM 2256 O O . ASP A 1 276 ? -7.196 -1.000 -9.110 1.00 98.25 276 ASP A O 1
ATOM 2260 N N . ALA A 1 277 ? -5.807 -2.749 -9.083 1.00 98.00 277 ALA A N 1
ATOM 2261 C CA . ALA A 1 277 ? -6.225 -3.211 -7.759 1.00 98.00 277 ALA A CA 1
ATOM 2262 C C . ALA A 1 277 ? -5.799 -2.259 -6.625 1.00 98.00 277 ALA A C 1
ATOM 2264 O O . ALA A 1 277 ? -6.555 -2.071 -5.672 1.00 98.00 277 ALA A O 1
ATOM 2265 N N . MET A 1 278 ? -4.623 -1.630 -6.729 1.00 98.19 278 MET A N 1
ATOM 2266 C CA . MET A 1 278 ? -4.199 -0.570 -5.807 1.00 98.19 278 MET A CA 1
ATOM 2267 C C . MET A 1 278 ? -5.148 0.629 -5.876 1.00 98.19 278 MET A C 1
ATOM 2269 O O . MET A 1 278 ? -5.586 1.115 -4.838 1.00 98.19 278 MET A O 1
ATOM 2273 N N . LEU A 1 279 ? -5.502 1.071 -7.088 1.00 97.56 279 LEU A N 1
ATOM 2274 C CA . LEU A 1 279 ? -6.439 2.171 -7.314 1.00 97.56 279 LEU A CA 1
ATOM 2275 C C . LEU A 1 279 ? -7.835 1.851 -6.761 1.00 97.56 279 LEU A C 1
ATOM 2277 O O . LEU A 1 279 ? -8.417 2.696 -6.091 1.00 97.56 279 LEU A O 1
ATOM 2281 N N . LEU A 1 280 ? -8.339 0.628 -6.930 1.00 95.56 280 LEU A N 1
ATOM 2282 C CA . LEU A 1 280 ? -9.602 0.217 -6.300 1.00 95.56 280 LEU A CA 1
ATOM 2283 C C . LEU A 1 280 ? -9.549 0.341 -4.773 1.00 95.56 280 LEU A C 1
ATOM 2285 O O . LEU A 1 280 ? -10.490 0.823 -4.146 1.00 95.56 280 LEU A O 1
ATOM 2289 N N . LEU A 1 281 ? -8.438 -0.055 -4.149 1.00 95.00 281 LEU A N 1
ATOM 2290 C CA . LEU A 1 281 ? -8.307 0.057 -2.700 1.00 95.00 281 LEU A CA 1
ATOM 2291 C C . LEU A 1 281 ? -8.174 1.517 -2.232 1.00 95.00 281 LEU A C 1
ATOM 2293 O O . LEU A 1 281 ? -8.616 1.822 -1.126 1.00 95.00 281 LEU A O 1
ATOM 2297 N N . THR A 1 282 ? -7.666 2.434 -3.070 1.00 95.31 282 THR A N 1
ATOM 2298 C CA . THR A 1 282 ? -7.700 3.878 -2.754 1.00 95.31 282 THR A CA 1
ATOM 2299 C C . THR A 1 282 ? -9.123 4.402 -2.579 1.00 95.31 282 THR A C 1
ATOM 2301 O O . THR A 1 282 ? -9.362 5.171 -1.656 1.00 95.31 282 THR A O 1
ATOM 2304 N N . GLU A 1 283 ? -10.095 3.903 -3.350 1.00 92.50 283 GLU A N 1
ATOM 2305 C CA . GLU A 1 283 ? -11.508 4.291 -3.203 1.00 92.50 283 GLU A CA 1
ATOM 2306 C C . GLU A 1 283 ? -12.086 3.867 -1.842 1.00 92.50 283 GLU A C 1
ATOM 2308 O O . GLU A 1 283 ? -12.974 4.520 -1.299 1.00 92.50 283 GLU A O 1
ATOM 2313 N N . ARG A 1 284 ? -11.576 2.775 -1.251 1.00 91.06 284 ARG A N 1
ATOM 2314 C CA . ARG A 1 284 ? -11.957 2.352 0.108 1.00 91.06 284 ARG A CA 1
ATOM 2315 C C . ARG A 1 284 ? -11.342 3.238 1.183 1.00 91.06 284 ARG A C 1
ATOM 2317 O O . ARG A 1 284 ? -11.986 3.445 2.208 1.00 91.06 284 ARG A O 1
ATOM 2324 N N . LEU A 1 285 ? -10.129 3.740 0.955 1.00 92.25 285 LEU A N 1
ATOM 2325 C CA . LEU A 1 285 ? -9.457 4.678 1.857 1.00 92.25 285 LEU A CA 1
ATOM 2326 C C . LEU A 1 285 ? -10.065 6.088 1.789 1.00 92.25 285 LEU A C 1
ATOM 2328 O O . LEU A 1 285 ? -10.050 6.776 2.796 1.00 92.25 285 LEU A O 1
ATOM 2332 N N . GLU A 1 286 ? -10.646 6.480 0.653 1.00 90.75 286 GLU A N 1
ATOM 2333 C CA . GLU A 1 286 ? -11.452 7.710 0.498 1.00 90.75 286 GLU A CA 1
ATOM 2334 C C . GLU A 1 286 ? -12.900 7.529 1.007 1.00 90.75 286 GLU A C 1
ATOM 2336 O O . GLU A 1 286 ? -13.657 8.485 1.150 1.00 90.75 286 GLU A O 1
ATOM 2341 N N . GLY A 1 287 ? -13.327 6.28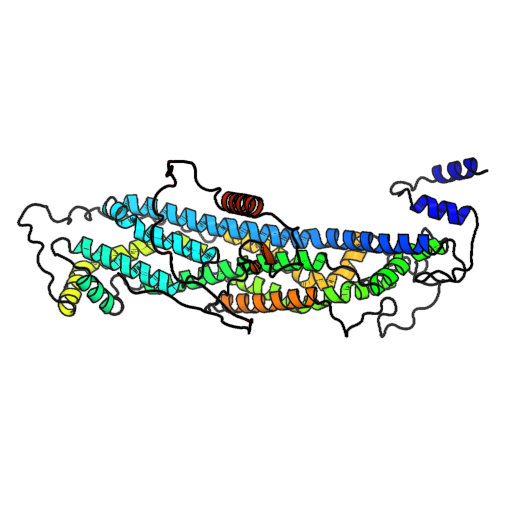6 1.248 1.00 86.19 287 GLY A N 1
ATOM 2342 C CA . GLY A 1 287 ? -14.695 5.964 1.641 1.00 86.19 287 GLY A CA 1
ATOM 2343 C C . GLY A 1 287 ? -15.023 6.310 3.103 1.00 86.19 287 GLY A C 1
ATOM 2344 O O . GLY A 1 287 ? -14.128 6.482 3.925 1.00 86.19 287 GLY A O 1
ATOM 2345 N N . PRO A 1 288 ? -16.313 6.300 3.487 1.00 80.25 288 PRO A N 1
ATOM 2346 C CA . PRO A 1 288 ? -16.783 6.718 4.819 1.00 80.25 288 PRO A CA 1
ATOM 2347 C C . PRO A 1 288 ? -16.418 5.762 5.971 1.00 80.25 288 PRO A C 1
ATOM 2349 O O . PRO A 1 288 ? -16.706 6.043 7.129 1.00 80.25 288 PRO A O 1
ATOM 2352 N N . PHE A 1 289 ? -15.831 4.604 5.662 1.00 81.44 289 PHE A N 1
ATOM 2353 C CA . PHE A 1 289 ? -15.383 3.610 6.645 1.00 81.44 289 PHE A CA 1
ATOM 2354 C C . PHE A 1 289 ? -13.875 3.368 6.534 1.00 81.44 289 PHE A C 1
ATOM 2356 O O . PHE A 1 289 ? -13.406 2.242 6.710 1.00 81.44 289 PHE A O 1
ATOM 2363 N N . ASN A 1 290 ? -13.130 4.413 6.174 1.00 90.81 290 ASN A N 1
ATOM 2364 C CA . ASN A 1 290 ? -11.677 4.380 6.172 1.00 90.81 290 ASN A CA 1
ATOM 2365 C C . ASN A 1 290 ? -11.119 4.358 7.608 1.00 90.81 290 ASN A C 1
ATOM 2367 O O . ASN A 1 290 ? -11.840 4.540 8.590 1.00 90.81 290 ASN A O 1
ATOM 2371 N N . ILE A 1 291 ? -9.819 4.095 7.732 1.00 93.25 291 ILE A N 1
ATOM 2372 C CA . ILE A 1 291 ? -9.169 3.930 9.036 1.00 93.25 291 ILE A CA 1
ATOM 2373 C C . ILE A 1 291 ? -9.161 5.202 9.885 1.00 93.25 291 ILE A C 1
ATOM 2375 O O . ILE A 1 291 ? -9.315 5.085 11.094 1.00 93.25 291 ILE A O 1
ATOM 2379 N N . GLU A 1 292 ? -9.049 6.386 9.285 1.00 92.44 292 GLU A N 1
ATOM 2380 C CA . GLU A 1 292 ? -9.104 7.666 10.002 1.00 92.44 292 GLU A CA 1
ATOM 2381 C C . GLU A 1 292 ? -10.498 7.851 10.620 1.00 92.44 292 GLU A C 1
ATOM 2383 O O . GLU A 1 292 ? -10.628 7.931 11.839 1.00 92.44 292 GLU A O 1
ATOM 2388 N N . SER A 1 293 ? -11.559 7.717 9.816 1.00 91.25 293 SER A N 1
ATOM 2389 C CA . SER A 1 293 ? -12.951 7.852 10.275 1.00 91.25 293 SER A CA 1
ATOM 2390 C C . SER A 1 293 ? -13.389 6.803 11.307 1.00 91.25 293 SER A C 1
ATOM 2392 O O . SER A 1 293 ? -14.335 7.039 12.059 1.00 91.25 293 SER A O 1
ATOM 2394 N N . VAL A 1 294 ? -12.750 5.628 11.335 1.00 93.19 294 VAL A N 1
ATOM 2395 C CA . VAL A 1 294 ? -13.047 4.565 12.313 1.00 93.19 294 VAL A CA 1
ATOM 2396 C C . VAL A 1 294 ? -12.230 4.727 13.594 1.00 93.19 294 VAL A C 1
ATOM 2398 O O . VAL A 1 294 ? -12.755 4.465 14.677 1.00 93.19 294 VAL A O 1
ATOM 2401 N N . MET A 1 295 ? -10.961 5.130 13.487 1.00 93.88 295 MET A N 1
ATOM 2402 C CA . MET A 1 295 ? -10.061 5.211 14.636 1.00 93.88 295 MET A CA 1
ATOM 2403 C C . MET A 1 295 ? -10.183 6.520 15.400 1.00 93.88 295 MET A C 1
ATOM 2405 O O . MET A 1 295 ? -10.152 6.477 16.624 1.00 93.88 295 MET A O 1
ATOM 2409 N N . GLU A 1 296 ? -10.360 7.661 14.737 1.00 89.19 296 GLU A N 1
ATOM 2410 C CA . GLU A 1 296 ? -10.463 8.954 15.425 1.00 89.19 296 GLU A CA 1
ATOM 2411 C C . GLU A 1 296 ? -11.562 8.988 16.503 1.00 89.19 296 GLU A C 1
ATOM 2413 O O . GLU A 1 296 ? -11.240 9.343 17.632 1.00 89.19 296 GLU A O 1
ATOM 2418 N N . PRO A 1 297 ? -12.813 8.547 16.248 1.00 92.69 297 PRO A N 1
ATOM 2419 C CA . PRO A 1 297 ? -13.866 8.567 17.264 1.00 92.69 297 PRO A CA 1
ATOM 2420 C C . PRO A 1 297 ? -13.914 7.298 18.135 1.00 92.69 297 PRO A C 1
ATOM 2422 O O . PRO A 1 297 ? -14.940 7.031 18.773 1.00 92.69 297 PRO A O 1
ATOM 2425 N N . ILE A 1 298 ? -12.874 6.450 18.136 1.00 93.69 298 ILE A N 1
ATOM 2426 C CA . ILE A 1 298 ? -12.931 5.157 18.840 1.00 93.69 298 ILE A CA 1
ATOM 2427 C C . ILE A 1 298 ? -13.073 5.329 20.357 1.00 93.69 298 ILE A C 1
ATOM 2429 O O . ILE A 1 298 ? -13.751 4.537 21.008 1.00 93.69 298 ILE A O 1
ATOM 2433 N N . ASP A 1 299 ? -12.480 6.381 20.916 1.00 91.19 299 ASP A N 1
ATOM 2434 C CA . ASP A 1 299 ? -12.582 6.756 22.324 1.00 91.19 299 ASP A CA 1
ATOM 2435 C C . ASP A 1 299 ? -14.027 7.099 22.709 1.00 91.19 299 ASP A C 1
ATOM 2437 O O . ASP A 1 299 ? -14.564 6.538 23.668 1.00 91.19 299 ASP A O 1
ATOM 2441 N N . VAL A 1 300 ? -14.706 7.917 21.903 1.00 92.81 300 VAL A N 1
ATOM 2442 C CA . VAL A 1 300 ? -16.127 8.247 22.065 1.00 92.81 300 VAL A CA 1
ATOM 2443 C C . VAL A 1 300 ? -16.990 6.994 21.944 1.00 92.81 300 VAL A C 1
ATOM 2445 O O . VAL A 1 300 ? -17.893 6.794 22.753 1.00 92.81 300 VAL A O 1
ATOM 2448 N N . LYS A 1 301 ? -16.711 6.115 20.974 1.00 94.62 301 LYS A N 1
ATOM 2449 C CA . LYS A 1 301 ? -17.476 4.873 20.767 1.00 94.62 301 LYS A CA 1
ATOM 2450 C C . LYS A 1 301 ? -17.330 3.902 21.934 1.00 94.62 301 LYS A C 1
ATOM 2452 O O . LYS A 1 301 ? -18.312 3.305 22.369 1.00 94.62 301 LYS A O 1
ATOM 2457 N N . ILE A 1 302 ? -16.122 3.748 22.465 1.00 95.81 302 ILE A N 1
ATOM 2458 C CA . ILE A 1 302 ? -15.887 2.914 23.646 1.00 95.81 302 ILE A CA 1
ATOM 2459 C C . ILE A 1 302 ? -16.556 3.539 24.880 1.00 95.81 302 ILE A C 1
ATOM 2461 O O . ILE A 1 302 ? -17.174 2.821 25.662 1.00 95.81 302 ILE A O 1
ATOM 2465 N N . SER A 1 303 ? -16.504 4.864 25.029 1.00 94.25 303 SER A N 1
ATOM 2466 C CA . SER A 1 303 ? -17.214 5.587 26.091 1.00 94.25 303 SER A CA 1
ATOM 2467 C C . SER A 1 303 ? -18.736 5.384 26.006 1.00 94.25 303 SER A C 1
ATOM 2469 O O . SER A 1 303 ? -19.368 5.040 27.001 1.00 94.25 303 SER A O 1
ATOM 2471 N N . GLU A 1 304 ? -19.327 5.474 24.810 1.00 94.00 304 GLU A N 1
ATOM 2472 C CA . GLU A 1 304 ? -20.747 5.187 24.541 1.00 94.00 304 GLU A CA 1
ATOM 2473 C C . GLU A 1 304 ? -21.134 3.761 24.973 1.00 94.00 304 GLU A C 1
ATOM 2475 O O . GLU A 1 304 ? -22.152 3.560 25.634 1.00 94.00 304 GLU A O 1
ATOM 2480 N N . ALA A 1 305 ? -20.296 2.765 24.670 1.00 95.50 305 ALA A N 1
ATOM 2481 C CA . ALA A 1 305 ? -20.503 1.393 25.129 1.00 95.50 305 ALA A CA 1
ATOM 2482 C C . ALA A 1 305 ? -20.502 1.285 26.663 1.00 95.50 305 ALA A C 1
ATOM 2484 O O . ALA A 1 305 ? -21.387 0.647 27.238 1.00 95.50 305 ALA A O 1
ATOM 2485 N N . ILE A 1 306 ? -19.531 1.922 27.324 1.00 93.50 306 ILE A N 1
ATOM 2486 C CA . ILE A 1 306 ? -19.433 1.962 28.789 1.00 93.50 306 ILE A CA 1
ATOM 2487 C C . ILE A 1 306 ? -20.705 2.592 29.383 1.00 93.50 306 ILE A C 1
ATOM 2489 O O . ILE A 1 306 ? -21.312 2.013 30.288 1.00 93.50 306 ILE A O 1
ATOM 2493 N N . MET A 1 307 ? -21.164 3.710 28.819 1.00 89.88 307 MET A N 1
ATOM 2494 C CA . MET A 1 307 ? -22.392 4.392 29.236 1.00 89.88 307 MET A CA 1
ATOM 2495 C C . MET A 1 307 ? -23.632 3.505 29.087 1.00 89.88 307 MET A C 1
ATOM 2497 O O . MET A 1 307 ? -24.397 3.367 30.041 1.00 89.88 307 MET A O 1
ATOM 2501 N N . ASN A 1 308 ? -23.786 2.816 27.951 1.00 92.12 308 ASN A N 1
ATOM 2502 C CA . ASN A 1 308 ? -24.901 1.890 27.719 1.00 92.12 308 ASN A CA 1
ATOM 2503 C C . ASN A 1 308 ? -24.987 0.795 28.794 1.00 92.12 308 ASN A C 1
ATOM 2505 O O . ASN A 1 308 ? -26.078 0.462 29.266 1.00 92.12 308 ASN A O 1
ATOM 2509 N N . MET A 1 309 ? -23.844 0.237 29.207 1.00 91.06 309 MET A N 1
ATOM 2510 C CA . MET A 1 309 ? -23.808 -0.779 30.261 1.00 91.06 309 MET A CA 1
ATOM 2511 C C . MET A 1 309 ? -24.171 -0.191 31.627 1.00 91.06 309 MET A C 1
ATOM 2513 O O . MET A 1 309 ? -24.822 -0.849 32.439 1.00 91.06 309 MET A O 1
ATOM 2517 N N . GLN A 1 310 ? -23.749 1.041 31.898 1.00 88.69 310 GLN A N 1
ATOM 2518 C CA . GLN A 1 310 ? -23.995 1.705 33.176 1.00 88.69 310 GLN A CA 1
ATOM 2519 C C . GLN A 1 310 ? -25.459 2.094 33.352 1.00 88.69 310 GLN A C 1
ATOM 2521 O O . GLN A 1 310 ? -26.030 1.829 34.413 1.00 88.69 310 GLN A O 1
ATOM 2526 N N . GLU A 1 311 ? -26.085 2.638 32.311 1.00 89.19 311 GLU A N 1
ATOM 2527 C CA . GLU A 1 311 ? -27.511 2.974 32.306 1.00 89.19 311 GLU A CA 1
ATOM 2528 C C . GLU A 1 311 ? -28.387 1.729 32.503 1.00 89.19 311 GLU A C 1
ATOM 2530 O O . GLU A 1 311 ? -29.359 1.762 33.256 1.00 89.19 311 GLU A O 1
ATOM 2535 N N . ASN A 1 312 ? -27.991 0.595 31.917 1.00 88.62 312 ASN A N 1
ATOM 2536 C CA . ASN A 1 312 ? -28.720 -0.674 32.019 1.00 88.62 312 ASN A CA 1
ATOM 2537 C C . ASN A 1 312 ? -28.217 -1.593 33.148 1.00 88.62 312 ASN A C 1
ATOM 2539 O O . ASN A 1 312 ? -28.623 -2.755 33.236 1.00 88.62 312 ASN A O 1
ATOM 2543 N N . SER A 1 313 ? -27.350 -1.094 34.033 1.00 88.69 313 SER A N 1
ATOM 2544 C CA . SER A 1 313 ? -26.619 -1.902 35.022 1.00 88.69 313 SER A CA 1
ATOM 2545 C C . SER A 1 313 ? -27.523 -2.740 35.930 1.00 88.69 313 SER A C 1
ATOM 2547 O O . SER A 1 313 ? -27.244 -3.916 36.158 1.00 88.69 313 SER A O 1
ATOM 2549 N N . MET A 1 314 ? -28.638 -2.179 36.409 1.00 88.38 314 MET A N 1
ATOM 2550 C CA . MET A 1 314 ? -29.579 -2.898 37.277 1.00 88.38 314 MET A CA 1
ATOM 2551 C C . MET A 1 314 ? -30.246 -4.075 36.558 1.00 88.38 314 MET A C 1
ATOM 2553 O O . MET A 1 314 ? -30.349 -5.167 37.120 1.00 88.38 314 MET A O 1
ATOM 2557 N N . GLN A 1 315 ? -30.680 -3.867 35.312 1.00 89.25 315 GLN A N 1
ATOM 2558 C CA . GLN A 1 315 ? -31.311 -4.908 34.504 1.00 89.25 315 GLN A CA 1
ATOM 2559 C C . GLN A 1 315 ? -30.304 -6.001 34.132 1.00 89.25 315 GLN A C 1
ATOM 2561 O O . GLN A 1 315 ? -30.624 -7.186 34.233 1.00 89.25 315 GLN A O 1
ATOM 2566 N N . LEU A 1 316 ? -29.080 -5.606 33.766 1.00 90.19 316 LEU A N 1
ATOM 2567 C CA . LEU A 1 316 ? -27.989 -6.530 33.468 1.00 90.19 316 LEU A CA 1
ATOM 2568 C C . LEU A 1 316 ? -27.646 -7.395 34.683 1.00 90.19 316 LEU A C 1
ATOM 2570 O O . LEU A 1 316 ? -27.644 -8.618 34.570 1.00 90.19 316 LEU A O 1
ATOM 2574 N N . SER A 1 317 ? -27.437 -6.793 35.859 1.00 90.75 317 SER A N 1
ATOM 2575 C CA . SER A 1 317 ? -27.182 -7.546 37.092 1.00 90.75 317 SER A CA 1
ATOM 2576 C C . SER A 1 317 ? -28.334 -8.495 37.427 1.00 90.75 317 SER A C 1
ATOM 2578 O O . SER A 1 317 ? -28.086 -9.644 37.778 1.00 90.75 317 SER A O 1
ATOM 2580 N N . TYR A 1 318 ? -29.591 -8.068 37.267 1.00 91.00 318 TYR A N 1
ATOM 2581 C CA . TYR A 1 318 ? -30.750 -8.931 37.511 1.00 91.00 318 TYR A CA 1
ATOM 2582 C C . TYR A 1 318 ? -30.765 -10.169 36.604 1.00 91.00 318 TYR A C 1
ATOM 2584 O O . TYR A 1 318 ? -30.913 -11.289 37.093 1.00 91.00 318 TYR A O 1
ATOM 2592 N N . GLN A 1 319 ? -30.569 -9.986 35.297 1.00 89.31 319 GLN A N 1
ATOM 2593 C CA . GLN A 1 319 ? -30.553 -11.093 34.336 1.00 89.31 319 GLN A CA 1
ATOM 2594 C C . GLN A 1 319 ? -29.358 -12.029 34.564 1.00 89.31 319 GLN A C 1
ATOM 2596 O O . GLN A 1 319 ? -29.511 -13.250 34.525 1.00 89.31 319 GLN A O 1
ATOM 2601 N N . VAL A 1 320 ? -28.187 -11.475 34.890 1.00 91.25 320 VAL A N 1
ATOM 2602 C CA . VAL A 1 320 ? -27.005 -12.264 35.262 1.00 91.25 320 VAL A CA 1
ATOM 2603 C C . VAL A 1 320 ? -27.258 -13.073 36.534 1.00 91.25 320 VAL A C 1
ATOM 2605 O O . VAL A 1 320 ? -26.919 -14.250 36.577 1.00 91.25 320 VAL A O 1
ATOM 2608 N N . PHE A 1 321 ? -27.899 -12.503 37.556 1.00 92.25 321 PHE A N 1
ATOM 2609 C CA . PHE A 1 321 ? -28.185 -13.225 38.802 1.00 92.25 321 PHE A CA 1
ATOM 2610 C C . PHE A 1 321 ? -29.190 -14.359 38.602 1.00 92.25 321 PHE A C 1
ATOM 2612 O O . PHE A 1 321 ? -29.103 -15.378 39.285 1.00 92.25 321 PHE A O 1
ATOM 2619 N N . GLN A 1 322 ? -30.114 -14.216 37.650 1.00 90.25 322 GLN A N 1
ATOM 2620 C CA . GLN A 1 322 ? -30.999 -15.309 37.250 1.00 90.25 322 GLN A CA 1
ATOM 2621 C C . GLN A 1 322 ? -30.249 -16.429 36.521 1.00 90.25 322 GLN A C 1
ATOM 2623 O O . GLN A 1 322 ? -30.528 -17.599 36.770 1.00 90.25 322 GLN A O 1
ATOM 2628 N N . GLY A 1 323 ? -29.302 -16.086 35.642 1.00 88.38 323 GLY A N 1
ATOM 2629 C CA . GLY A 1 323 ? -28.570 -17.059 34.825 1.00 88.38 323 GLY A CA 1
ATOM 2630 C C . GLY A 1 323 ? -27.387 -17.738 35.526 1.00 88.38 323 GLY A C 1
ATOM 2631 O O . GLY A 1 323 ? -27.150 -18.926 35.315 1.00 88.38 323 GLY A O 1
ATOM 2632 N N . CYS A 1 324 ? -26.645 -17.000 36.352 1.00 91.00 324 CYS A N 1
ATOM 2633 C CA . CYS A 1 324 ? -25.426 -17.446 37.041 1.00 91.00 324 CYS A CA 1
ATOM 2634 C C . CYS A 1 324 ? -25.623 -17.683 38.546 1.00 91.00 324 CYS A C 1
ATOM 2636 O O . CYS A 1 324 ? -24.711 -18.151 39.228 1.00 91.00 324 CYS A O 1
ATOM 2638 N N . GLY A 1 325 ? -26.806 -17.370 39.079 1.00 90.44 325 GLY A N 1
ATOM 2639 C CA . GLY A 1 325 ? -27.098 -17.416 40.509 1.00 90.44 325 GLY A CA 1
ATOM 2640 C C . GLY A 1 325 ? -26.687 -16.136 41.238 1.00 90.44 325 GLY A C 1
ATOM 2641 O O . GLY A 1 325 ? -25.889 -15.335 40.751 1.00 90.44 325 GLY A O 1
ATOM 2642 N N . GLN A 1 326 ? -27.250 -15.924 42.427 1.00 88.50 326 GLN A N 1
ATOM 2643 C CA . GLN A 1 326 ? -26.972 -14.727 43.216 1.00 88.50 326 GLN A CA 1
ATOM 2644 C C . GLN A 1 326 ? -25.578 -14.817 43.867 1.00 88.50 326 GLN A C 1
ATOM 2646 O O . GLN A 1 326 ? -25.317 -15.766 44.615 1.00 88.50 326 GLN A O 1
ATOM 2651 N N . PRO A 1 327 ? -24.678 -13.847 43.620 1.00 88.94 327 PRO A N 1
ATOM 2652 C CA . PRO A 1 327 ? -23.339 -13.876 44.188 1.00 88.94 327 PRO A CA 1
ATOM 2653 C C . PRO A 1 327 ? -23.378 -13.589 45.693 1.00 88.94 327 PRO A C 1
ATOM 2655 O O . PRO A 1 327 ? -24.291 -12.941 46.215 1.00 88.94 327 PRO A O 1
ATOM 2658 N N . LYS A 1 328 ? -22.367 -14.079 46.416 1.00 87.12 328 LYS A N 1
ATOM 2659 C CA . LYS A 1 328 ? -22.286 -13.886 47.869 1.00 87.12 328 LYS A CA 1
ATOM 2660 C C . LYS A 1 328 ? -22.086 -12.397 48.178 1.00 87.12 328 LYS A C 1
ATOM 2662 O O . LYS A 1 328 ? -21.201 -11.784 47.576 1.00 87.12 328 LYS A O 1
ATOM 2667 N N . PRO A 1 329 ? -22.848 -11.809 49.120 1.00 85.50 329 PRO A N 1
ATOM 2668 C CA . PRO A 1 329 ? -22.568 -10.463 49.601 1.00 85.50 329 PRO A CA 1
ATOM 2669 C C . PRO A 1 329 ? -21.141 -10.406 50.140 1.00 85.50 329 PRO A C 1
ATOM 2671 O O . PRO A 1 329 ? -20.724 -11.285 50.900 1.00 85.50 329 PRO A O 1
ATOM 2674 N N . SER A 1 330 ? -20.391 -9.380 49.757 1.00 80.19 330 SER A N 1
ATOM 2675 C CA . SER A 1 330 ? -19.096 -9.094 50.359 1.00 80.19 330 SER A CA 1
ATOM 2676 C C . SER A 1 330 ? -19.331 -8.889 51.855 1.00 80.19 330 SER A C 1
ATOM 2678 O O . SER A 1 330 ? -20.066 -7.986 52.246 1.00 80.19 330 SER A O 1
ATOM 2680 N N . GLY A 1 331 ? -18.744 -9.736 52.708 1.00 61.53 331 GLY A N 1
ATOM 2681 C CA . GLY A 1 331 ? -18.966 -9.760 54.166 1.00 61.53 331 GLY A CA 1
ATOM 2682 C C . GLY A 1 331 ? -18.534 -8.498 54.933 1.00 61.53 331 GLY A C 1
ATOM 2683 O O . GLY A 1 331 ? -18.427 -8.525 56.156 1.00 61.53 331 GLY A O 1
ATOM 2684 N N . MET A 1 332 ? -18.283 -7.388 54.239 1.00 54.53 332 MET A N 1
ATOM 2685 C CA . MET A 1 332 ? -17.978 -6.086 54.814 1.00 54.53 332 MET A CA 1
ATOM 2686 C C . MET A 1 332 ? -19.276 -5.359 55.181 1.00 54.53 332 MET A C 1
ATOM 2688 O O . MET A 1 332 ? -19.906 -4.670 54.381 1.00 54.53 332 MET A O 1
ATOM 2692 N N . SER A 1 333 ? -19.669 -5.526 56.442 1.00 46.00 333 SER A N 1
ATOM 2693 C CA . SER A 1 333 ? -20.709 -4.736 57.096 1.00 46.00 333 SER A CA 1
ATOM 2694 C C . SER A 1 333 ? -20.286 -3.263 57.215 1.00 46.00 333 SER A C 1
ATOM 2696 O O . SER A 1 333 ? -19.249 -2.953 57.792 1.00 46.00 333 SER A O 1
ATOM 2698 N N . ARG A 1 334 ? -21.128 -2.371 56.675 1.00 54.44 334 ARG A N 1
ATOM 2699 C CA . ARG A 1 334 ? -21.322 -0.950 57.037 1.00 54.44 334 ARG A CA 1
ATOM 2700 C C . ARG A 1 334 ? -20.062 -0.102 57.294 1.00 54.44 334 ARG A C 1
ATOM 2702 O O . ARG A 1 334 ? -19.731 0.180 58.440 1.00 54.44 334 ARG A O 1
ATOM 2709 N N . SER A 1 335 ? -19.469 0.436 56.225 1.00 45.00 335 SER A N 1
ATOM 2710 C CA . SER A 1 335 ? -19.076 1.861 56.084 1.00 45.00 335 SER A CA 1
ATOM 2711 C C . SER A 1 335 ? -18.126 2.048 54.904 1.00 45.00 335 SER A C 1
ATOM 2713 O O . SER A 1 335 ? -16.933 2.278 55.050 1.00 45.00 335 SER A O 1
ATOM 2715 N N . ALA A 1 336 ? -18.681 2.016 53.706 1.00 39.88 336 ALA A N 1
ATOM 2716 C CA . ALA A 1 336 ? -18.267 2.936 52.666 1.00 39.88 336 ALA A CA 1
ATOM 2717 C C . ALA A 1 336 ? -19.582 3.384 52.049 1.00 39.88 336 ALA A C 1
ATOM 2719 O O . ALA A 1 336 ? -20.418 2.539 51.721 1.00 39.88 336 ALA A O 1
ATOM 2720 N N . ARG A 1 337 ? -19.820 4.697 51.962 1.00 46.69 337 ARG A N 1
ATOM 2721 C CA . ARG A 1 337 ? -20.847 5.209 51.051 1.00 46.69 337 ARG A CA 1
ATOM 2722 C C . ARG A 1 337 ? -20.664 4.443 49.750 1.00 46.69 337 ARG A C 1
ATOM 2724 O O . ARG A 1 337 ? -19.526 4.333 49.286 1.00 46.69 337 ARG A O 1
ATOM 2731 N N . GLY A 1 338 ? -21.742 3.841 49.246 1.00 39.16 338 GLY A N 1
ATOM 2732 C CA . GLY A 1 338 ? -21.695 3.165 47.964 1.00 39.16 338 GLY A CA 1
ATOM 2733 C C . GLY A 1 338 ? -20.955 4.066 46.989 1.00 39.16 338 GLY A C 1
ATOM 2734 O O . GLY A 1 338 ? -21.116 5.286 47.015 1.00 39.16 338 GLY A O 1
ATOM 2735 N N . VAL A 1 339 ? -20.149 3.473 46.122 1.00 46.19 339 VAL A N 1
ATOM 2736 C CA . VAL A 1 339 ? -19.434 4.167 45.044 1.00 46.19 339 VAL A CA 1
ATOM 2737 C C . VAL A 1 339 ? -20.420 4.808 44.033 1.00 46.19 339 VAL A C 1
ATOM 2739 O O . VAL A 1 339 ? -20.025 5.308 42.992 1.00 46.19 339 VAL A O 1
ATOM 2742 N N . SER A 1 340 ? -21.700 4.917 44.400 1.00 39.19 340 SER A N 1
ATOM 2743 C CA . SER A 1 340 ? -22.729 5.819 43.890 1.00 39.19 340 SER A CA 1
ATOM 2744 C C . SER A 1 340 ? -22.342 7.304 43.880 1.00 39.19 340 SER A C 1
ATOM 2746 O O . SER A 1 340 ? -23.179 8.087 43.468 1.00 39.19 340 SER A O 1
ATOM 2748 N N . ASP A 1 341 ? -21.146 7.716 44.319 1.00 39.44 341 ASP A N 1
ATOM 2749 C CA . ASP A 1 341 ? -20.696 9.119 44.235 1.00 39.44 341 ASP A CA 1
ATOM 2750 C C . ASP A 1 341 ? -19.420 9.339 43.408 1.00 39.44 341 ASP A C 1
ATOM 2752 O O . ASP A 1 341 ? -18.984 10.472 43.239 1.00 39.44 341 ASP A O 1
ATOM 2756 N N . THR A 1 342 ? -18.821 8.284 42.838 1.00 45.34 342 THR A N 1
ATOM 2757 C CA . THR A 1 342 ? -17.717 8.470 41.862 1.00 45.34 342 THR A CA 1
ATOM 2758 C C . THR A 1 342 ? -18.196 8.511 40.417 1.00 45.34 342 THR A C 1
ATOM 2760 O O . THR A 1 342 ? -17.451 8.946 39.546 1.00 45.34 342 THR A O 1
ATOM 2763 N N . PHE A 1 343 ? -19.444 8.103 40.174 1.00 43.38 343 PHE A N 1
ATOM 2764 C CA . PHE A 1 343 ? -20.081 8.148 38.859 1.00 43.38 343 PHE A CA 1
ATOM 2765 C C . PHE A 1 343 ? -21.172 9.232 38.752 1.00 43.38 343 PHE A C 1
ATOM 2767 O O . PHE A 1 343 ? -21.847 9.342 37.736 1.00 43.38 343 PHE A O 1
ATOM 2774 N N . SER A 1 344 ? -21.324 10.063 39.793 1.00 39.00 344 SER A N 1
ATOM 2775 C CA . SER A 1 344 ? -22.282 11.184 39.877 1.00 39.00 344 SER A CA 1
ATOM 2776 C C . SER A 1 344 ? -21.754 12.488 39.280 1.00 39.00 344 SER A C 1
ATOM 2778 O O . SER A 1 344 ? -22.289 13.565 39.550 1.00 39.00 344 SER A O 1
ATOM 2780 N N . GLY A 1 345 ? -20.686 12.428 38.485 1.00 39.56 345 GLY A N 1
ATOM 2781 C CA . GLY A 1 345 ? -20.324 13.552 37.642 1.00 39.56 345 GLY A CA 1
ATOM 2782 C C . GLY A 1 345 ? -21.412 13.694 36.591 1.00 39.56 345 GLY A C 1
ATOM 2783 O O . GLY A 1 345 ? -21.502 12.853 35.704 1.00 39.56 345 GLY A O 1
ATOM 2784 N N . ARG A 1 346 ? -22.249 14.738 36.685 1.00 41.94 346 ARG A N 1
ATOM 2785 C CA . ARG A 1 346 ? -23.017 15.220 35.531 1.00 41.94 346 ARG A CA 1
ATOM 2786 C C . ARG A 1 346 ? -22.042 15.277 34.364 1.00 41.94 346 ARG A C 1
ATOM 2788 O O . ARG A 1 346 ? -21.135 16.109 34.371 1.00 41.94 346 ARG A O 1
ATOM 2795 N N . PHE A 1 347 ? -22.216 14.359 33.422 1.00 45.56 347 PHE A N 1
ATOM 2796 C CA . PHE A 1 347 ? -21.488 14.342 32.173 1.00 45.56 347 PHE A CA 1
ATOM 2797 C C . PHE A 1 347 ? -21.611 15.734 31.575 1.00 45.56 347 PHE A C 1
ATOM 2799 O O . PHE A 1 347 ? -22.714 16.177 31.257 1.00 45.56 347 PHE A O 1
ATOM 2806 N N . SER A 1 348 ? -20.491 16.446 31.470 1.00 40.97 348 SER A N 1
ATOM 2807 C CA . SER A 1 348 ? -20.427 17.507 30.480 1.00 40.97 348 SER A CA 1
ATOM 2808 C C . SER A 1 348 ? -20.551 16.778 29.150 1.00 40.97 348 SER A C 1
ATOM 2810 O O . SER A 1 348 ? -19.702 15.917 28.891 1.00 40.97 348 SER A O 1
ATOM 2812 N N . PRO A 1 349 ? -21.584 17.048 28.333 1.00 38.25 349 PRO A N 1
ATOM 2813 C CA . PRO A 1 349 ? -21.598 16.556 26.971 1.00 38.25 349 PRO A CA 1
ATOM 2814 C C . PRO A 1 349 ? -20.258 16.958 26.372 1.00 38.25 349 PRO A C 1
ATOM 2816 O O . PRO A 1 349 ? -19.864 18.126 26.448 1.00 38.25 349 PRO A O 1
ATOM 2819 N N . TYR A 1 350 ? -19.514 15.978 25.876 1.00 43.12 350 TYR A N 1
ATOM 2820 C CA . TYR A 1 350 ? -18.452 16.277 24.941 1.00 43.12 350 TYR A CA 1
ATOM 2821 C C . TYR A 1 350 ? -19.137 17.049 23.814 1.00 43.12 350 TYR A C 1
ATOM 2823 O O . TYR A 1 350 ? -20.022 16.497 23.163 1.00 43.12 350 TYR A O 1
ATOM 2831 N N . ASN A 1 351 ? -18.842 18.345 23.681 1.00 37.28 351 ASN A N 1
ATOM 2832 C CA . ASN A 1 351 ? -19.308 19.109 22.536 1.00 37.28 351 ASN A CA 1
ATOM 2833 C C . ASN A 1 351 ? -18.577 18.493 21.338 1.00 37.28 351 ASN A C 1
ATOM 2835 O O . ASN A 1 351 ? -17.345 18.511 21.352 1.00 37.28 351 ASN A O 1
ATOM 2839 N N . PRO A 1 352 ? -19.265 17.897 20.352 1.00 42.44 352 PRO A N 1
ATOM 2840 C CA . PRO A 1 352 ? -18.620 17.455 19.127 1.00 42.44 352 PRO A CA 1
ATOM 2841 C C . PRO A 1 352 ? -18.313 18.693 18.265 1.00 42.44 352 PRO A C 1
ATOM 2843 O O . PRO A 1 352 ? -18.868 18.873 17.189 1.00 42.44 352 PRO A O 1
ATOM 2846 N N . GLU A 1 353 ? -17.478 19.591 18.777 1.00 39.97 353 GLU A N 1
ATOM 2847 C CA . GLU A 1 353 ? -16.732 20.570 17.991 1.00 39.97 353 GLU A CA 1
ATOM 2848 C C . GLU A 1 353 ? -15.360 19.925 17.769 1.00 39.97 353 GLU A C 1
ATOM 2850 O O . GLU A 1 353 ? -14.629 19.697 18.725 1.00 39.97 353 GLU A O 1
ATOM 2855 N N . GLU A 1 354 ? -14.959 19.500 16.583 1.00 38.69 354 GLU A N 1
ATOM 2856 C CA . GLU A 1 354 ? -15.487 19.683 15.241 1.00 38.69 354 GLU A CA 1
ATOM 2857 C C . GLU A 1 354 ? -15.308 18.322 14.555 1.00 38.69 354 GLU A C 1
ATOM 2859 O O . GLU A 1 354 ? -14.182 17.852 14.399 1.00 38.69 354 GLU A O 1
ATOM 2864 N N . LEU A 1 355 ? -16.391 17.658 14.125 1.00 40.88 355 LEU A N 1
ATOM 2865 C CA . LEU A 1 355 ? -16.218 16.831 12.928 1.00 40.88 355 LEU A CA 1
ATOM 2866 C C . LEU A 1 355 ? -15.696 17.806 11.871 1.00 40.88 355 LEU A C 1
ATOM 2868 O O . LEU A 1 355 ? -16.336 18.854 11.718 1.00 40.88 355 LEU A O 1
ATOM 2872 N N . PRO A 1 356 ? -14.610 17.507 11.140 1.00 38.19 356 PRO A N 1
ATOM 2873 C CA . PRO A 1 356 ? -14.282 18.298 9.976 1.00 38.19 356 PRO A CA 1
ATOM 2874 C C . PR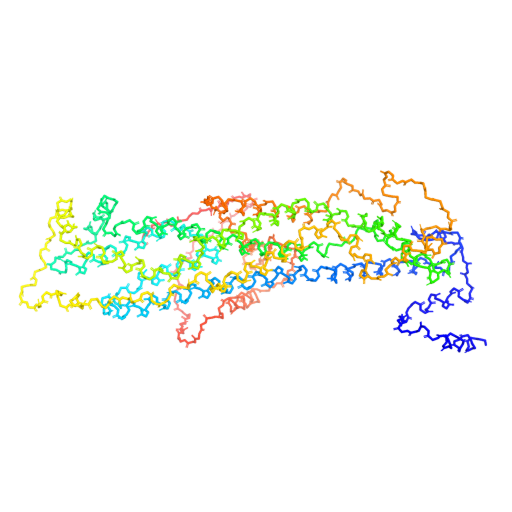O A 1 356 ? -15.548 18.358 9.128 1.00 38.19 356 PRO A C 1
ATOM 2876 O O . PRO A 1 356 ? -16.065 17.340 8.656 1.00 38.19 356 PRO A O 1
ATOM 2879 N N . THR A 1 357 ? -16.113 19.559 9.005 1.00 37.19 357 THR A N 1
ATOM 2880 C CA . THR A 1 357 ? -17.062 19.869 7.946 1.00 37.19 357 THR A CA 1
ATOM 2881 C C . THR A 1 357 ? -16.461 19.281 6.677 1.00 37.19 357 THR A C 1
ATOM 2883 O O . THR A 1 357 ? -15.254 19.405 6.478 1.00 37.19 357 THR A O 1
ATOM 2886 N N . ALA A 1 358 ? -17.268 18.654 5.821 1.00 46.44 358 ALA A N 1
ATOM 2887 C CA . ALA A 1 358 ? -16.841 17.968 4.593 1.00 46.44 358 ALA A CA 1
ATOM 2888 C C . ALA A 1 358 ? -16.066 18.845 3.563 1.00 46.44 358 ALA A C 1
ATOM 2890 O O . ALA A 1 358 ? -15.943 18.474 2.400 1.00 46.44 358 ALA A O 1
ATOM 2891 N N . ALA A 1 359 ? -15.590 20.023 3.972 1.00 44.16 359 ALA A N 1
ATOM 2892 C CA . ALA A 1 359 ? -14.778 20.986 3.255 1.00 44.16 359 ALA A CA 1
ATOM 2893 C C . ALA A 1 359 ? -13.273 20.945 3.611 1.00 44.16 359 ALA A C 1
ATOM 2895 O O . ALA A 1 359 ? -12.485 21.438 2.805 1.00 44.16 359 ALA A O 1
ATOM 2896 N N . ASP A 1 360 ? -12.848 20.356 4.739 1.00 52.69 360 ASP A N 1
ATOM 2897 C CA . ASP A 1 360 ? -11.417 20.210 5.050 1.00 52.69 360 ASP A CA 1
ATOM 2898 C C . ASP A 1 360 ? -10.909 18.836 4.611 1.00 52.69 360 ASP A C 1
ATOM 2900 O O . ASP A 1 360 ? -11.194 17.814 5.228 1.00 52.69 360 ASP A O 1
ATOM 2904 N N . THR A 1 361 ? -10.138 18.813 3.520 1.00 64.38 361 THR A N 1
ATOM 2905 C CA . THR A 1 361 ? -9.428 17.612 3.053 1.00 64.38 361 THR A CA 1
ATOM 2906 C C . THR A 1 361 ? -8.575 17.054 4.191 1.00 64.38 361 THR A C 1
ATOM 2908 O O . THR A 1 361 ? -7.679 17.769 4.668 1.00 64.38 361 THR A O 1
ATOM 2911 N N . THR A 1 362 ? -8.798 15.807 4.601 1.00 80.44 362 THR A N 1
ATOM 2912 C CA . THR A 1 362 ? -8.015 15.222 5.691 1.00 80.44 362 THR A CA 1
ATOM 2913 C C . THR A 1 362 ? -6.568 14.979 5.256 1.00 80.44 362 THR A C 1
ATOM 2915 O O . THR A 1 362 ? -6.203 15.053 4.071 1.00 80.44 362 THR A O 1
ATOM 2918 N N . ARG A 1 363 ? -5.680 14.702 6.219 1.00 85.81 363 ARG A N 1
ATOM 2919 C CA . ARG A 1 363 ? -4.292 14.340 5.897 1.00 85.81 363 ARG A CA 1
ATOM 2920 C C . ARG A 1 363 ? -4.252 13.042 5.081 1.00 85.81 363 ARG A C 1
ATOM 2922 O O . ARG A 1 363 ? -3.414 12.944 4.180 1.00 85.81 363 ARG A O 1
ATOM 2929 N N . LEU A 1 364 ? -5.166 12.100 5.342 1.00 91.38 364 LEU A N 1
ATOM 2930 C CA . LEU A 1 364 ? -5.324 10.883 4.547 1.00 91.38 364 LEU A CA 1
ATOM 2931 C C . LEU A 1 364 ? -5.760 11.197 3.110 1.00 91.38 364 LEU A C 1
ATOM 2933 O O . LEU A 1 364 ? -5.118 10.707 2.183 1.00 91.38 364 LEU A O 1
ATOM 2937 N N . ASP A 1 365 ? -6.758 12.061 2.904 1.00 91.06 365 ASP A N 1
ATOM 2938 C CA . ASP A 1 365 ? -7.257 12.413 1.563 1.00 91.06 365 ASP A CA 1
ATOM 2939 C C . ASP A 1 365 ? -6.148 12.954 0.651 1.00 91.06 365 ASP A C 1
ATOM 2941 O O . ASP A 1 365 ? -6.024 12.576 -0.520 1.00 91.06 365 ASP A O 1
ATOM 2945 N N . ARG A 1 366 ? -5.283 13.817 1.200 1.00 91.88 366 ARG A N 1
ATOM 2946 C CA . ARG A 1 366 ? -4.135 14.376 0.468 1.00 91.88 366 ARG A CA 1
ATOM 2947 C C . ARG A 1 366 ? -3.116 13.299 0.096 1.00 91.88 366 ARG A C 1
ATOM 2949 O O . ARG A 1 366 ? -2.609 13.303 -1.025 1.00 91.88 366 ARG A O 1
ATOM 2956 N N . LEU A 1 367 ? -2.824 12.373 1.014 1.00 94.88 367 LEU A N 1
ATOM 2957 C CA . LEU A 1 367 ? -1.922 11.245 0.753 1.00 94.88 367 LEU A CA 1
ATOM 2958 C C . LEU A 1 367 ? -2.492 10.305 -0.313 1.00 94.88 367 LEU A C 1
ATOM 2960 O O . LEU A 1 367 ? -1.754 9.867 -1.199 1.00 94.88 367 LEU A O 1
ATOM 2964 N N . VAL A 1 368 ? -3.794 10.012 -0.247 1.00 95.81 368 VAL A N 1
ATOM 2965 C CA . VAL A 1 368 ? -4.478 9.157 -1.221 1.00 95.81 368 VAL A CA 1
ATOM 2966 C C . VAL A 1 368 ? -4.507 9.814 -2.599 1.00 95.81 368 VAL A C 1
ATOM 2968 O O . VAL A 1 368 ? -4.196 9.154 -3.588 1.00 95.81 368 VAL A O 1
ATOM 2971 N N . THR A 1 369 ? -4.763 11.118 -2.675 1.00 94.75 369 THR A N 1
ATOM 2972 C CA . THR A 1 369 ? -4.739 11.857 -3.944 1.00 94.75 369 THR A CA 1
ATOM 2973 C C . THR A 1 369 ? -3.347 11.820 -4.594 1.00 94.75 369 THR A C 1
ATOM 2975 O O . THR A 1 369 ? -3.231 11.408 -5.750 1.00 94.75 369 THR A O 1
ATOM 2978 N N . ASP A 1 370 ? -2.281 12.140 -3.845 1.00 94.12 370 ASP A N 1
ATOM 2979 C CA . ASP A 1 370 ? -0.889 12.128 -4.342 1.00 94.12 370 ASP A CA 1
ATOM 2980 C C . ASP A 1 370 ? -0.477 10.742 -4.869 1.00 94.12 370 ASP A C 1
ATOM 2982 O O . ASP A 1 370 ? 0.078 10.603 -5.964 1.00 94.12 370 ASP A O 1
ATOM 2986 N N . VAL A 1 371 ? -0.776 9.673 -4.120 1.00 96.19 371 VAL A N 1
ATOM 2987 C CA . VAL A 1 371 ? -0.413 8.317 -4.558 1.00 96.19 371 VAL A CA 1
ATOM 2988 C C . VAL A 1 371 ? -1.265 7.850 -5.737 1.00 96.19 371 VAL A C 1
ATOM 2990 O O . VAL A 1 371 ? -0.748 7.170 -6.620 1.00 96.19 371 VAL A O 1
ATOM 2993 N N . LYS A 1 372 ? -2.542 8.234 -5.810 1.00 96.56 372 LYS A N 1
ATOM 2994 C CA . LYS A 1 372 ? -3.453 7.875 -6.906 1.00 96.56 372 LYS A CA 1
ATOM 2995 C C . LYS A 1 372 ? -2.992 8.472 -8.233 1.00 96.56 372 LYS A C 1
ATOM 2997 O O . LYS A 1 372 ? -3.011 7.773 -9.248 1.00 96.56 372 LYS A O 1
ATOM 3002 N N . GLU A 1 373 ? -2.529 9.720 -8.237 1.00 96.44 373 GLU A N 1
ATOM 3003 C CA . GLU A 1 373 ? -1.933 10.353 -9.421 1.00 96.44 373 GLU A CA 1
ATOM 3004 C C . GLU A 1 373 ? -0.665 9.623 -9.878 1.00 96.44 373 GLU A C 1
ATOM 3006 O O . GLU A 1 373 ? -0.546 9.257 -11.051 1.00 96.44 373 GLU A O 1
ATOM 3011 N N . LYS A 1 374 ? 0.241 9.312 -8.943 1.00 96.62 374 LYS A N 1
ATOM 3012 C CA . LYS A 1 374 ? 1.470 8.554 -9.230 1.00 96.62 374 LYS A CA 1
ATOM 3013 C C . LYS A 1 374 ? 1.175 7.153 -9.766 1.00 96.62 374 LYS A C 1
ATOM 3015 O O . LYS A 1 374 ? 1.752 6.743 -10.771 1.00 96.62 374 LYS A O 1
ATOM 3020 N N . LEU A 1 375 ? 0.245 6.424 -9.151 1.00 97.50 375 LEU A N 1
ATOM 3021 C CA . LEU A 1 375 ? -0.168 5.092 -9.602 1.00 97.50 375 LEU A CA 1
ATOM 3022 C C . LEU A 1 375 ? -0.723 5.133 -11.032 1.00 97.50 375 LEU A C 1
ATOM 3024 O O . LEU A 1 375 ? -0.338 4.307 -11.858 1.00 97.50 375 LEU A O 1
ATOM 3028 N N . LYS A 1 376 ? -1.571 6.120 -11.355 1.00 97.00 376 LYS A N 1
ATOM 3029 C CA . LYS A 1 376 ? -2.090 6.315 -12.719 1.00 97.00 376 LYS A CA 1
ATOM 3030 C C . LYS A 1 376 ? -0.969 6.602 -13.716 1.00 97.00 376 LYS A C 1
ATOM 3032 O O . LYS A 1 376 ? -0.947 5.976 -14.775 1.00 97.00 376 LYS A O 1
ATOM 3037 N N . LYS A 1 377 ? -0.027 7.487 -13.365 1.00 95.75 377 LYS A N 1
ATOM 3038 C CA . LYS A 1 377 ? 1.141 7.817 -14.198 1.00 95.75 377 LYS A CA 1
ATOM 3039 C C . LYS A 1 377 ? 1.962 6.572 -14.542 1.00 95.75 377 LYS A C 1
ATOM 3041 O O . LYS A 1 377 ? 2.327 6.375 -15.695 1.00 95.75 377 LYS A O 1
ATOM 3046 N N . PHE A 1 378 ? 2.204 5.699 -13.566 1.00 96.06 378 PHE A N 1
ATOM 3047 C CA . PHE A 1 378 ? 3.057 4.521 -13.745 1.00 96.06 378 PHE A CA 1
ATOM 3048 C C . PHE A 1 378 ? 2.324 3.250 -14.196 1.00 96.06 378 PHE A C 1
ATOM 3050 O O . PHE A 1 378 ? 2.942 2.189 -14.307 1.00 96.06 378 PHE A O 1
ATOM 3057 N N . ARG A 1 379 ? 1.024 3.326 -14.504 1.00 96.06 379 ARG A N 1
ATOM 3058 C CA . ARG A 1 379 ? 0.207 2.164 -14.892 1.00 96.06 379 ARG A CA 1
ATOM 3059 C C . ARG A 1 379 ? 0.771 1.389 -16.086 1.00 96.06 379 ARG A C 1
ATOM 3061 O O . ARG A 1 379 ? 0.715 0.164 -16.086 1.00 96.06 379 ARG A O 1
ATOM 3068 N N . LYS A 1 380 ? 1.305 2.098 -17.084 1.00 92.06 380 LYS A N 1
ATOM 3069 C CA . LYS A 1 380 ? 1.855 1.540 -18.334 1.00 92.06 380 LYS A CA 1
ATOM 3070 C C . LYS A 1 380 ? 3.372 1.650 -18.456 1.00 92.06 380 LYS A C 1
ATOM 3072 O O . LYS A 1 380 ? 3.914 1.484 -19.539 1.00 92.06 380 LYS A O 1
ATOM 3077 N N . PHE A 1 381 ? 4.052 1.875 -17.332 1.00 93.69 381 PHE A N 1
ATOM 3078 C CA . PHE A 1 381 ? 5.485 2.154 -17.301 1.00 93.69 381 PHE A CA 1
ATOM 3079 C C . PHE A 1 381 ? 6.327 1.125 -18.075 1.00 93.69 381 PHE A C 1
ATOM 3081 O O . PHE A 1 381 ? 7.109 1.504 -18.941 1.00 93.69 381 PHE A O 1
ATOM 3088 N N . TRP A 1 382 ? 6.147 -0.174 -17.806 1.00 91.00 382 TRP A N 1
ATOM 3089 C CA . TRP A 1 382 ? 6.989 -1.228 -18.389 1.00 91.00 382 TRP A CA 1
ATOM 3090 C C . TRP A 1 382 ? 6.793 -1.402 -19.897 1.00 91.00 382 TRP A C 1
ATOM 3092 O O . TRP A 1 382 ? 7.756 -1.693 -20.602 1.00 91.00 382 TRP A O 1
ATOM 3102 N N . SER A 1 383 ? 5.573 -1.198 -20.401 1.00 88.19 383 SER A N 1
ATOM 3103 C CA . SER A 1 383 ? 5.295 -1.236 -21.842 1.00 88.19 383 SER A CA 1
ATOM 3104 C C . SER A 1 383 ? 5.725 0.039 -22.573 1.00 88.19 383 SER A C 1
ATOM 3106 O O . SER A 1 383 ? 6.089 -0.049 -23.743 1.00 88.19 383 SER A O 1
ATOM 3108 N N . SER A 1 384 ? 5.754 1.194 -21.896 1.00 89.38 384 SER A N 1
ATOM 3109 C CA . SER A 1 384 ? 6.209 2.471 -22.469 1.00 89.38 384 SER A CA 1
ATOM 3110 C C . SER A 1 384 ? 7.727 2.677 -22.422 1.00 89.38 384 SER A C 1
ATOM 3112 O O . SER A 1 384 ? 8.221 3.660 -22.969 1.00 89.38 384 SER A O 1
ATOM 3114 N N . LEU A 1 385 ? 8.485 1.788 -21.767 1.00 87.25 385 LEU A N 1
ATOM 3115 C CA . LEU A 1 385 ? 9.937 1.934 -21.618 1.00 87.25 385 LEU A CA 1
ATOM 3116 C C . LEU A 1 385 ? 10.680 2.141 -22.949 1.00 87.25 385 LEU A C 1
ATOM 3118 O O . LEU A 1 385 ? 11.491 3.061 -22.998 1.00 87.25 385 LEU A O 1
ATOM 3122 N N . PRO A 1 386 ? 10.436 1.368 -24.029 1.00 85.44 386 PRO A N 1
ATOM 3123 C CA . PRO A 1 386 ? 11.163 1.566 -25.283 1.00 85.44 386 PRO A CA 1
ATOM 3124 C C . PRO A 1 386 ? 11.046 2.993 -25.839 1.00 85.44 386 PRO A C 1
ATOM 3126 O O . PRO A 1 386 ? 12.038 3.530 -26.318 1.00 85.44 386 PRO A O 1
ATOM 3129 N N . GLU A 1 387 ? 9.867 3.608 -25.726 1.00 83.56 387 GLU A N 1
ATOM 3130 C CA . GLU A 1 387 ? 9.602 4.984 -26.171 1.00 83.56 387 GLU A CA 1
ATOM 3131 C C . GLU A 1 387 ? 10.222 6.005 -25.201 1.00 83.56 387 GLU A C 1
ATOM 3133 O O . GLU A 1 387 ? 10.884 6.953 -25.613 1.00 83.56 387 GLU A O 1
ATOM 3138 N N . ALA A 1 388 ? 10.088 5.784 -23.889 1.00 81.75 388 ALA A N 1
ATOM 3139 C CA . ALA A 1 388 ? 10.653 6.674 -22.874 1.00 81.75 388 ALA A CA 1
ATOM 3140 C C . ALA A 1 388 ? 12.189 6.756 -22.954 1.00 81.75 388 ALA A C 1
ATOM 3142 O O . ALA A 1 388 ? 12.766 7.841 -22.894 1.00 81.75 388 ALA A O 1
ATOM 3143 N N . LEU A 1 389 ? 12.851 5.612 -23.128 1.00 75.50 389 LEU A N 1
ATOM 3144 C CA . LEU A 1 389 ? 14.310 5.508 -23.180 1.00 75.50 389 LEU A CA 1
ATOM 3145 C C . LEU A 1 389 ? 14.889 6.137 -24.458 1.00 75.50 389 LEU A C 1
ATOM 3147 O O . LEU A 1 389 ? 16.023 6.616 -24.449 1.00 75.50 389 LEU A O 1
ATOM 3151 N N . GLU A 1 390 ? 14.109 6.184 -25.541 1.00 70.00 390 GLU A N 1
ATOM 3152 C CA . GLU A 1 390 ? 14.482 6.895 -26.764 1.00 70.00 390 GLU A CA 1
ATOM 3153 C C . GLU A 1 390 ? 14.591 8.409 -26.520 1.00 70.00 390 GLU A C 1
ATOM 3155 O O . GLU A 1 390 ? 15.583 9.043 -26.899 1.00 70.00 390 GLU A O 1
ATOM 3160 N N . HIS A 1 391 ? 13.590 8.978 -25.842 1.00 67.38 391 HIS A N 1
ATOM 3161 C CA . HIS A 1 391 ? 13.498 10.415 -25.596 1.00 67.38 391 HIS A CA 1
ATOM 3162 C C . HIS A 1 391 ? 14.501 10.920 -24.550 1.00 67.38 391 HIS A C 1
ATOM 3164 O O . HIS A 1 391 ? 15.022 12.024 -24.700 1.00 67.38 391 HIS A O 1
ATOM 3170 N N . VAL A 1 392 ? 14.797 10.130 -23.511 1.00 59.19 392 VAL A N 1
ATOM 3171 C CA . VAL A 1 392 ? 15.629 10.562 -22.369 1.00 59.19 392 VAL A CA 1
ATOM 3172 C C . VAL A 1 392 ? 17.103 10.750 -22.737 1.00 59.19 392 VAL A C 1
ATOM 3174 O O . VAL A 1 392 ? 17.757 11.637 -22.193 1.00 59.19 392 VAL A O 1
ATOM 3177 N N . ALA A 1 393 ? 17.640 9.959 -23.667 1.00 57.12 393 ALA A N 1
ATOM 3178 C CA . ALA A 1 393 ? 19.082 9.950 -23.927 1.00 57.12 393 ALA A CA 1
ATOM 3179 C C . ALA A 1 393 ? 19.495 10.453 -25.318 1.00 57.12 393 ALA A C 1
ATOM 3181 O O . ALA A 1 393 ? 20.665 10.334 -25.684 1.00 57.12 393 ALA A O 1
ATOM 3182 N N . HIS A 1 394 ? 18.568 11.033 -26.097 1.00 62.31 394 HIS A N 1
ATOM 3183 C CA . HIS A 1 394 ? 18.821 11.479 -27.478 1.00 62.31 394 HIS A CA 1
ATOM 3184 C C . HIS A 1 394 ? 19.593 10.430 -28.300 1.00 62.31 394 HIS A C 1
ATOM 3186 O O . HIS A 1 394 ? 20.472 10.773 -29.104 1.00 62.31 394 HIS A O 1
ATOM 3192 N N . VAL A 1 395 ? 19.298 9.154 -28.024 1.00 68.12 395 VAL A N 1
ATOM 3193 C CA . VAL A 1 395 ? 20.028 7.991 -28.540 1.00 68.12 395 VAL A CA 1
ATOM 3194 C C . VAL A 1 395 ? 19.707 7.790 -30.010 1.00 68.12 395 VAL A C 1
ATOM 3196 O O . VAL A 1 395 ? 20.572 7.383 -30.775 1.00 68.12 395 VAL A O 1
ATOM 3199 N N . ALA A 1 396 ? 18.484 8.127 -30.412 1.00 68.06 396 ALA A N 1
ATOM 3200 C CA . ALA A 1 396 ? 18.056 8.114 -31.796 1.00 68.06 396 ALA A CA 1
ATOM 3201 C C . ALA A 1 396 ? 18.260 9.476 -32.482 1.00 68.06 396 ALA A C 1
ATOM 3203 O O . ALA A 1 396 ? 18.299 10.538 -31.850 1.00 68.06 396 ALA A O 1
ATOM 3204 N N . ALA A 1 397 ? 18.388 9.435 -33.806 1.00 67.69 397 ALA A N 1
ATOM 3205 C CA . ALA A 1 397 ? 18.218 10.589 -34.674 1.00 67.69 397 ALA A CA 1
ATOM 3206 C C . ALA A 1 397 ? 16.769 11.101 -34.600 1.00 67.69 397 ALA A C 1
ATOM 3208 O O . ALA A 1 397 ? 15.844 10.328 -34.351 1.00 67.69 397 ALA A O 1
ATOM 3209 N N . ALA A 1 398 ? 16.572 12.401 -34.838 1.00 62.53 398 ALA A N 1
ATOM 3210 C CA . ALA A 1 398 ? 15.233 12.979 -34.914 1.00 62.53 398 ALA A CA 1
ATOM 3211 C C . ALA A 1 398 ? 14.412 12.315 -36.033 1.00 62.53 398 ALA A C 1
ATOM 3213 O O . ALA A 1 398 ? 14.963 11.972 -37.080 1.00 62.53 398 ALA A O 1
ATOM 3214 N N . GLU A 1 399 ? 13.094 12.205 -35.849 1.00 60.16 399 GLU A N 1
ATOM 3215 C CA . GLU A 1 399 ? 12.176 11.608 -36.836 1.00 60.16 399 GLU A CA 1
ATOM 3216 C C . GLU A 1 399 ? 12.266 12.262 -38.228 1.00 60.16 399 GLU A C 1
ATOM 3218 O O . GLU A 1 399 ? 11.968 11.626 -39.232 1.00 60.16 399 GLU A O 1
ATOM 3223 N N . SER A 1 400 ? 12.725 13.516 -38.311 1.00 55.19 400 SER A N 1
ATOM 3224 C CA . SER A 1 400 ? 12.918 14.258 -39.562 1.00 55.19 400 SER A CA 1
ATOM 3225 C C . SER A 1 400 ? 14.193 13.897 -40.341 1.00 55.19 400 SER A C 1
ATOM 3227 O O . SER A 1 400 ? 14.348 14.346 -41.472 1.00 55.19 400 SER A O 1
ATOM 3229 N N . ALA A 1 401 ? 15.120 13.128 -39.759 1.00 59.50 401 ALA A N 1
ATOM 3230 C CA . ALA A 1 401 ? 16.418 12.771 -40.348 1.00 59.50 401 ALA A CA 1
ATOM 3231 C C . ALA A 1 401 ? 16.434 11.327 -40.890 1.00 59.50 401 ALA A C 1
ATOM 3233 O O . ALA A 1 401 ? 17.384 10.578 -40.669 1.00 59.50 401 ALA A O 1
ATOM 3234 N N . VAL A 1 402 ? 15.361 10.930 -41.585 1.00 57.53 402 VAL A N 1
ATOM 3235 C CA . VAL A 1 402 ? 15.129 9.546 -42.048 1.00 57.53 402 VAL A CA 1
ATOM 3236 C C . VAL A 1 402 ? 16.238 9.035 -42.985 1.00 57.53 402 VAL A C 1
ATOM 3238 O O . VAL A 1 402 ? 16.563 7.852 -42.944 1.00 57.53 402 VAL A O 1
ATOM 3241 N N . ASP A 1 403 ? 16.860 9.924 -43.770 1.00 59.28 403 ASP A N 1
ATOM 3242 C CA . ASP A 1 403 ? 17.881 9.571 -44.774 1.00 59.28 403 ASP A CA 1
ATOM 3243 C C . ASP A 1 403 ? 19.343 9.721 -44.284 1.00 59.28 403 ASP A C 1
ATOM 3245 O O . ASP A 1 403 ? 20.292 9.349 -44.995 1.00 59.28 403 ASP A O 1
ATOM 3249 N N . ASP A 1 404 ? 19.545 10.251 -43.069 1.00 74.94 404 ASP A N 1
ATOM 3250 C CA . ASP A 1 404 ? 20.866 10.522 -42.477 1.00 74.94 404 ASP A CA 1
ATOM 3251 C C . ASP A 1 404 ? 20.983 9.974 -41.043 1.00 74.94 404 ASP A C 1
ATOM 3253 O O . ASP A 1 404 ? 21.325 10.672 -40.088 1.00 74.94 404 ASP A O 1
ATOM 3257 N N . CYS A 1 405 ? 20.659 8.688 -40.888 1.00 77.50 405 CYS A N 1
ATOM 3258 C CA . CYS A 1 405 ? 20.747 7.960 -39.625 1.00 77.50 405 CYS A CA 1
ATOM 3259 C C . CYS A 1 405 ? 21.336 6.551 -39.808 1.00 77.50 405 CYS A C 1
ATOM 3261 O O . CYS A 1 405 ? 21.357 5.987 -40.902 1.00 77.50 405 CYS A O 1
ATOM 3263 N N . TRP A 1 406 ? 21.847 5.979 -38.719 1.00 79.56 406 TRP A N 1
ATOM 3264 C CA . TRP A 1 406 ? 22.443 4.645 -38.671 1.00 79.56 406 TRP A CA 1
ATOM 3265 C C . TRP A 1 406 ? 21.366 3.563 -38.531 1.00 79.56 406 TRP A C 1
ATOM 3267 O O . TRP A 1 406 ? 20.628 3.552 -37.549 1.00 79.56 406 TRP A O 1
ATOM 3277 N N . ASN A 1 407 ? 21.283 2.624 -39.473 1.00 75.88 407 ASN A N 1
ATOM 3278 C CA . ASN A 1 407 ? 20.290 1.538 -39.470 1.00 75.88 407 ASN A CA 1
ATOM 3279 C C . ASN A 1 407 ? 20.902 0.142 -39.219 1.00 75.88 407 ASN A C 1
ATOM 3281 O O . ASN A 1 407 ? 20.217 -0.863 -39.381 1.00 75.88 407 ASN A O 1
ATOM 3285 N N . GLY A 1 408 ? 22.184 0.065 -38.841 1.00 73.00 408 GLY A N 1
ATOM 3286 C CA . GLY A 1 408 ? 22.873 -1.196 -38.541 1.00 73.00 408 GLY A CA 1
ATOM 3287 C C . GLY A 1 408 ? 23.594 -1.857 -39.725 1.00 73.00 408 GLY A C 1
ATOM 3288 O O . GLY A 1 408 ? 24.275 -2.862 -39.511 1.00 73.00 408 GLY A O 1
ATOM 3289 N N . HIS A 1 409 ? 23.485 -1.314 -40.940 1.00 64.69 409 HIS A N 1
ATOM 3290 C CA . HIS A 1 409 ? 24.230 -1.725 -42.137 1.00 64.69 409 HIS A CA 1
ATOM 3291 C C . HIS A 1 409 ? 24.632 -0.491 -42.970 1.00 64.69 409 HIS A C 1
ATOM 3293 O O . HIS A 1 409 ? 24.198 0.621 -42.679 1.00 64.69 409 HIS A O 1
ATOM 3299 N N . ASP A 1 410 ? 25.474 -0.666 -43.997 1.00 49.53 410 ASP A N 1
ATOM 3300 C CA . ASP A 1 410 ? 25.617 0.381 -45.020 1.00 49.53 410 ASP A CA 1
ATOM 3301 C C . ASP A 1 410 ? 24.246 0.623 -45.670 1.00 49.53 410 ASP A C 1
ATOM 3303 O O . ASP A 1 410 ? 23.494 -0.327 -45.890 1.00 49.53 410 ASP A O 1
ATOM 3307 N N . LYS A 1 411 ? 23.917 1.901 -45.901 1.00 43.66 411 LYS A N 1
ATOM 3308 C CA . LYS A 1 411 ? 22.596 2.415 -46.305 1.00 43.66 411 LYS A CA 1
ATOM 3309 C C . LYS A 1 411 ? 21.854 1.488 -47.286 1.00 43.66 411 LYS A C 1
ATOM 3311 O O . LYS A 1 411 ? 22.146 1.560 -48.469 1.00 43.66 411 LYS A O 1
ATOM 3316 N N . ASP A 1 412 ? 20.880 0.694 -46.813 1.00 31.05 412 ASP A N 1
ATOM 3317 C CA . ASP A 1 412 ? 19.755 0.179 -47.619 1.00 31.05 412 ASP A CA 1
ATOM 3318 C C . ASP A 1 412 ? 18.630 -0.502 -46.797 1.00 31.05 412 ASP A C 1
ATOM 3320 O O . ASP A 1 412 ? 18.874 -1.341 -45.933 1.00 31.05 412 ASP A O 1
ATOM 3324 N N . GLY A 1 413 ? 17.378 -0.151 -47.133 1.00 37.56 413 GLY A N 1
ATOM 3325 C CA . GLY A 1 413 ? 16.252 -1.080 -47.347 1.00 37.56 413 GLY A CA 1
ATOM 3326 C C . GLY A 1 413 ? 15.540 -1.770 -46.171 1.00 37.56 413 GLY A C 1
ATOM 3327 O O . GLY A 1 413 ? 15.909 -2.856 -45.740 1.00 37.56 413 GLY A O 1
ATOM 3328 N N . LEU A 1 414 ? 14.382 -1.225 -45.779 1.00 37.25 414 LEU A N 1
ATOM 3329 C CA . LEU A 1 414 ? 13.428 -1.772 -44.803 1.00 37.25 414 LEU A CA 1
ATOM 3330 C C . LEU A 1 414 ? 12.643 -2.983 -45.369 1.00 37.25 414 LEU A C 1
ATOM 3332 O O . LEU A 1 414 ? 11.590 -2.815 -45.978 1.00 37.25 414 LEU A O 1
ATOM 3336 N N . THR A 1 415 ? 13.102 -4.225 -45.199 1.00 35.84 415 THR A N 1
ATOM 3337 C CA . THR A 1 415 ? 12.244 -5.406 -45.465 1.00 35.84 415 THR A CA 1
ATOM 3338 C C . THR A 1 415 ? 12.648 -6.606 -44.612 1.00 35.84 415 THR A C 1
ATOM 3340 O O . THR A 1 415 ? 13.587 -7.311 -44.957 1.00 35.84 415 THR A O 1
ATOM 3343 N N . ASN A 1 416 ? 11.937 -6.804 -43.486 1.00 38.94 416 ASN A N 1
ATOM 3344 C CA . ASN A 1 416 ? 11.585 -8.081 -42.823 1.00 38.94 416 ASN A CA 1
ATOM 3345 C C . ASN A 1 416 ? 11.289 -7.853 -41.322 1.00 38.94 416 ASN A C 1
ATOM 3347 O O . ASN A 1 416 ? 12.154 -8.031 -40.474 1.00 38.94 416 ASN A O 1
ATOM 3351 N N . GLN A 1 417 ? 10.052 -7.467 -40.976 1.00 43.12 417 GLN A N 1
ATOM 3352 C CA . GLN A 1 417 ? 9.643 -7.120 -39.598 1.00 43.12 417 GLN A CA 1
ATOM 3353 C C . GLN A 1 417 ? 8.590 -8.071 -38.985 1.00 43.12 417 GLN A C 1
ATOM 3355 O O . GLN A 1 417 ? 7.763 -7.656 -38.181 1.00 43.12 417 GLN A O 1
ATOM 3360 N N . ALA A 1 418 ? 8.593 -9.361 -39.339 1.00 36.50 418 ALA A N 1
ATOM 3361 C CA . ALA A 1 418 ? 7.663 -10.339 -38.739 1.00 36.50 418 ALA A CA 1
ATOM 3362 C C . ALA A 1 418 ? 8.231 -11.068 -37.495 1.00 36.50 418 ALA A C 1
ATOM 3364 O O . ALA A 1 418 ? 7.491 -11.690 -36.737 1.00 36.50 418 ALA A O 1
ATOM 3365 N N . LYS A 1 419 ? 9.545 -10.981 -37.266 1.00 55.00 419 LYS A N 1
ATOM 3366 C CA . LYS A 1 419 ? 10.283 -11.392 -36.058 1.00 55.00 419 LYS A CA 1
ATOM 3367 C C . LYS A 1 419 ? 11.303 -10.284 -35.818 1.00 55.00 419 LYS A C 1
ATOM 3369 O O . LYS A 1 419 ? 11.868 -9.847 -36.813 1.00 55.00 419 LYS A O 1
ATOM 3374 N N . ASN A 1 420 ? 11.504 -9.805 -34.584 1.00 59.28 420 ASN A N 1
ATOM 3375 C CA . ASN A 1 420 ? 12.441 -8.701 -34.322 1.00 59.28 420 ASN A CA 1
ATOM 3376 C C . ASN A 1 420 ? 13.809 -9.021 -34.968 1.00 59.28 420 ASN A C 1
ATOM 3378 O O . ASN A 1 420 ? 14.469 -9.952 -34.500 1.00 59.28 420 ASN A O 1
ATOM 3382 N N . PRO A 1 421 ? 14.199 -8.328 -36.056 1.00 68.38 421 PRO A N 1
ATOM 3383 C CA . PRO A 1 421 ? 15.377 -8.705 -36.832 1.00 68.38 421 PRO A CA 1
ATOM 3384 C C . PRO A 1 421 ? 16.679 -8.326 -36.120 1.00 68.38 421 PRO A C 1
ATOM 3386 O O . PRO A 1 421 ? 17.727 -8.884 -36.431 1.00 68.38 421 PRO A O 1
ATOM 3389 N N . GLU A 1 422 ? 16.606 -7.423 -35.137 1.00 74.25 422 GLU A N 1
ATOM 3390 C CA . GLU A 1 422 ? 17.780 -6.801 -34.522 1.00 74.25 422 GLU A CA 1
ATOM 3391 C C . GLU A 1 422 ? 18.241 -7.501 -33.245 1.00 74.25 422 GLU A C 1
ATOM 3393 O O . GLU A 1 422 ? 19.428 -7.499 -32.924 1.00 74.25 422 GLU A O 1
ATOM 3398 N N . VAL A 1 423 ? 17.312 -8.114 -32.506 1.00 72.56 423 VAL A N 1
ATOM 3399 C CA . VAL A 1 423 ? 17.612 -8.829 -31.261 1.00 72.56 423 VAL A CA 1
ATOM 3400 C C . VAL A 1 423 ? 16.817 -10.129 -31.214 1.00 72.56 423 VAL A C 1
ATOM 3402 O O . VAL A 1 423 ? 15.593 -10.132 -31.065 1.00 72.56 423 VAL A O 1
ATOM 3405 N N . GLY A 1 424 ? 17.532 -11.252 -31.299 1.00 64.56 424 GLY A N 1
ATOM 3406 C CA . GLY A 1 424 ? 16.958 -12.579 -31.104 1.00 64.56 424 GLY A CA 1
ATOM 3407 C C . GLY A 1 424 ? 16.592 -12.807 -29.637 1.00 64.56 424 GLY A C 1
ATOM 3408 O O . GLY A 1 424 ? 17.473 -12.907 -28.785 1.00 64.56 424 GLY A O 1
ATOM 3409 N N . VAL A 1 425 ? 15.295 -12.911 -29.344 1.00 66.56 425 VAL A N 1
ATOM 3410 C CA . VAL A 1 425 ? 14.781 -13.207 -27.999 1.00 66.56 425 VAL A CA 1
ATOM 3411 C C . VAL A 1 425 ? 14.417 -14.690 -27.911 1.00 66.56 425 VAL A C 1
ATOM 3413 O O . VAL A 1 425 ? 13.549 -15.165 -28.644 1.00 66.56 425 VAL A O 1
ATOM 3416 N N . ASP A 1 426 ? 15.070 -15.428 -27.010 1.00 65.81 426 ASP A N 1
ATOM 3417 C CA . ASP A 1 426 ? 14.732 -16.828 -26.735 1.00 65.81 426 ASP A CA 1
ATOM 3418 C C . ASP A 1 426 ? 13.522 -16.921 -25.793 1.00 65.81 426 ASP A C 1
ATOM 3420 O O . ASP A 1 426 ? 13.644 -16.881 -24.570 1.00 65.81 426 ASP A O 1
ATOM 3424 N N . ILE A 1 427 ? 12.334 -17.082 -26.378 1.00 67.00 427 ILE A N 1
ATOM 3425 C CA . ILE A 1 427 ? 11.062 -17.200 -25.645 1.00 67.00 427 ILE A CA 1
ATOM 3426 C C . ILE A 1 427 ? 10.998 -18.511 -24.829 1.00 67.00 427 ILE A C 1
ATOM 3428 O O . ILE A 1 427 ? 10.204 -18.628 -23.896 1.00 67.00 427 ILE A O 1
ATOM 3432 N N . SER A 1 428 ? 11.841 -19.507 -25.135 1.00 65.94 428 SER A N 1
ATOM 3433 C CA . SER A 1 428 ? 11.843 -20.794 -24.426 1.00 65.94 428 SER A CA 1
ATOM 3434 C C . SER A 1 428 ? 12.498 -20.730 -23.040 1.00 65.94 428 SER A C 1
ATOM 3436 O O . SER A 1 428 ? 12.285 -21.626 -22.219 1.00 65.94 428 SER A O 1
ATOM 3438 N N . ARG A 1 429 ? 13.262 -19.667 -22.751 1.00 68.38 429 ARG A N 1
ATOM 3439 C CA . ARG A 1 429 ? 13.989 -19.467 -21.489 1.00 68.38 429 ARG A CA 1
ATOM 3440 C C . ARG A 1 429 ? 13.654 -18.104 -20.874 1.00 68.38 429 ARG A C 1
ATOM 3442 O O . ARG A 1 429 ? 14.483 -17.197 -20.914 1.00 68.38 429 ARG A O 1
ATOM 3449 N N . PRO A 1 430 ? 12.449 -17.944 -20.297 1.00 72.88 430 PRO A N 1
ATOM 3450 C CA . PRO A 1 430 ? 12.061 -16.693 -19.660 1.00 72.88 430 PRO A CA 1
ATOM 3451 C C . PRO A 1 430 ? 12.932 -16.408 -18.433 1.00 72.88 430 PRO A C 1
ATOM 3453 O O . PRO A 1 430 ? 13.311 -17.326 -17.699 1.00 72.88 430 PRO A O 1
ATOM 3456 N N . ASP A 1 431 ? 13.195 -15.128 -18.174 1.00 78.31 431 ASP A N 1
ATOM 3457 C CA . ASP A 1 431 ? 13.969 -14.711 -17.008 1.00 78.31 431 ASP A CA 1
ATOM 3458 C C . ASP A 1 431 ? 13.269 -15.123 -15.695 1.00 78.31 431 ASP A C 1
ATOM 3460 O O . ASP A 1 431 ? 12.104 -14.793 -15.429 1.00 78.31 431 ASP A O 1
ATOM 3464 N N . THR A 1 432 ? 13.981 -15.878 -14.854 1.00 86.38 432 THR A N 1
ATOM 3465 C CA . THR A 1 432 ? 13.413 -16.429 -13.616 1.00 86.38 432 THR A CA 1
ATOM 3466 C C . THR A 1 432 ? 13.090 -15.354 -12.583 1.00 86.38 432 THR A C 1
ATOM 3468 O O . THR A 1 432 ? 12.125 -15.510 -11.834 1.00 86.38 432 THR A O 1
ATOM 3471 N N . LEU A 1 433 ? 13.860 -14.262 -12.537 1.00 87.94 433 LEU A N 1
ATOM 3472 C CA . LEU A 1 433 ? 13.637 -13.158 -11.605 1.00 87.94 433 LEU A CA 1
ATOM 3473 C C . LEU A 1 433 ? 12.365 -12.401 -11.997 1.00 87.94 433 LEU A C 1
ATOM 3475 O O . LEU A 1 433 ? 11.523 -12.139 -11.136 1.00 87.94 433 LEU A O 1
ATOM 3479 N N . ILE A 1 434 ? 12.165 -12.145 -13.289 1.00 84.44 434 ILE A N 1
ATOM 3480 C CA . ILE A 1 434 ? 10.944 -11.538 -13.833 1.00 84.44 434 ILE A CA 1
ATOM 3481 C C . ILE A 1 434 ? 9.723 -12.410 -13.541 1.00 84.44 434 ILE A C 1
ATOM 3483 O O . ILE A 1 434 ? 8.706 -11.915 -13.055 1.00 84.44 434 ILE A O 1
ATOM 3487 N N . ARG A 1 435 ? 9.814 -13.727 -13.763 1.00 86.88 435 ARG A N 1
ATOM 3488 C CA . ARG A 1 435 ? 8.728 -14.666 -13.422 1.00 86.88 435 ARG A CA 1
ATOM 3489 C C . ARG A 1 435 ? 8.403 -14.653 -11.925 1.00 86.88 435 ARG A C 1
ATOM 3491 O O . ARG A 1 435 ? 7.226 -14.693 -11.567 1.00 86.88 435 ARG A O 1
ATOM 3498 N N . GLN A 1 436 ? 9.405 -14.545 -11.052 1.00 90.38 436 GLN A N 1
ATOM 3499 C CA . GLN A 1 436 ? 9.181 -14.378 -9.611 1.00 90.38 436 GLN A CA 1
ATOM 3500 C C . GLN A 1 436 ? 8.444 -13.068 -9.294 1.00 90.38 436 GLN A C 1
ATOM 3502 O O . GLN A 1 436 ? 7.502 -13.091 -8.502 1.00 90.38 436 GLN A O 1
ATOM 3507 N N . GLN A 1 437 ? 8.813 -11.950 -9.931 1.00 91.06 437 GLN A N 1
ATOM 3508 C CA . GLN A 1 437 ? 8.123 -10.668 -9.721 1.00 91.06 437 GLN A CA 1
ATOM 3509 C C . GLN A 1 437 ? 6.681 -10.702 -10.235 1.00 91.06 437 GLN A C 1
ATOM 3511 O O . GLN A 1 437 ? 5.776 -10.219 -9.560 1.00 91.06 437 GLN A O 1
ATOM 3516 N N . ILE A 1 438 ? 6.433 -11.364 -11.367 1.00 89.12 438 ILE A N 1
ATOM 3517 C CA . ILE A 1 438 ? 5.081 -11.617 -11.885 1.00 89.12 438 ILE A CA 1
ATOM 3518 C C . ILE A 1 438 ? 4.231 -12.371 -10.857 1.00 89.12 438 ILE A C 1
ATOM 3520 O O . ILE A 1 438 ? 3.080 -12.009 -10.613 1.00 89.12 438 ILE A O 1
ATOM 3524 N N . MET A 1 439 ? 4.785 -13.409 -10.225 1.00 91.75 439 MET A N 1
ATOM 3525 C CA . MET A 1 439 ? 4.068 -14.154 -9.187 1.00 91.75 439 MET A CA 1
ATOM 3526 C C . MET A 1 439 ? 3.810 -13.300 -7.941 1.00 91.75 439 MET A C 1
ATOM 3528 O O . MET A 1 439 ? 2.709 -13.358 -7.393 1.00 91.75 439 MET A O 1
ATOM 3532 N N . ALA A 1 440 ? 4.771 -12.469 -7.526 1.00 93.50 440 ALA A N 1
ATOM 3533 C CA . ALA A 1 440 ? 4.586 -11.533 -6.418 1.00 93.50 440 ALA A CA 1
ATOM 3534 C C . ALA A 1 440 ? 3.445 -10.536 -6.696 1.00 93.50 440 ALA A C 1
ATOM 3536 O O . ALA A 1 440 ? 2.562 -10.367 -5.852 1.00 93.50 440 ALA A O 1
ATOM 3537 N N . LEU A 1 441 ? 3.402 -9.954 -7.901 1.00 95.06 441 LEU A N 1
ATOM 3538 C CA . LEU A 1 441 ? 2.319 -9.065 -8.334 1.00 95.06 441 LEU A CA 1
ATOM 3539 C C . LEU A 1 441 ? 0.966 -9.779 -8.353 1.00 95.06 441 LEU A C 1
ATOM 3541 O O . LEU A 1 441 ? -0.012 -9.225 -7.859 1.00 95.06 441 LEU A O 1
ATOM 3545 N N . LYS A 1 442 ? 0.893 -11.019 -8.853 1.00 95.50 442 LYS A N 1
ATOM 3546 C CA . LYS A 1 442 ? -0.351 -11.812 -8.860 1.00 95.50 442 LYS A CA 1
ATOM 3547 C C . LYS A 1 442 ? -0.884 -12.067 -7.455 1.00 95.50 442 LYS A C 1
ATOM 3549 O O . LYS A 1 442 ? -2.064 -11.842 -7.188 1.00 95.50 442 LYS A O 1
ATOM 3554 N N . VAL A 1 443 ? -0.016 -12.516 -6.548 1.00 94.31 443 VAL A N 1
ATOM 3555 C CA . VAL A 1 443 ? -0.386 -12.765 -5.148 1.00 94.31 443 VAL A CA 1
ATOM 3556 C C . VAL A 1 443 ? -0.868 -11.474 -4.492 1.00 94.31 443 VAL A C 1
ATOM 3558 O O . VAL A 1 443 ? -1.915 -11.475 -3.845 1.00 94.31 443 VAL A O 1
ATOM 3561 N N . MET A 1 444 ? -0.147 -10.369 -4.688 1.00 95.50 444 MET A N 1
ATOM 3562 C CA . MET A 1 444 ? -0.525 -9.085 -4.105 1.00 95.50 444 MET A CA 1
ATOM 3563 C C . MET A 1 444 ? -1.826 -8.538 -4.702 1.00 95.50 444 MET A C 1
ATOM 3565 O O . MET A 1 444 ? -2.680 -8.071 -3.960 1.00 95.50 444 MET A O 1
ATOM 3569 N N . THR A 1 445 ? -2.035 -8.677 -6.012 1.00 96.75 445 THR A N 1
ATOM 3570 C CA . THR A 1 445 ? -3.283 -8.293 -6.696 1.00 96.75 445 THR A CA 1
ATOM 3571 C C . THR A 1 445 ? -4.485 -9.024 -6.107 1.00 96.75 445 THR A C 1
ATOM 3573 O O . THR A 1 445 ? -5.508 -8.404 -5.829 1.00 96.75 445 THR A O 1
ATOM 3576 N N . ASN A 1 446 ? -4.363 -10.332 -5.866 1.00 94.62 446 ASN A N 1
ATOM 3577 C CA . ASN A 1 446 ? -5.435 -11.105 -5.240 1.00 94.62 446 ASN A CA 1
ATOM 3578 C C . ASN A 1 446 ? -5.711 -10.637 -3.805 1.00 94.62 446 ASN A C 1
ATOM 3580 O O . ASN A 1 446 ? -6.870 -10.490 -3.428 1.00 94.62 446 ASN A O 1
ATOM 3584 N N . LYS A 1 447 ? -4.665 -10.339 -3.021 1.00 93.06 447 LYS A N 1
ATOM 3585 C CA . LYS A 1 447 ? -4.827 -9.762 -1.677 1.00 93.06 447 LYS A CA 1
ATOM 3586 C C . LYS A 1 447 ? -5.531 -8.402 -1.722 1.00 93.06 447 LYS A C 1
ATOM 3588 O O . LYS A 1 447 ? -6.468 -8.196 -0.964 1.00 93.06 447 LYS A O 1
ATOM 3593 N N . LEU A 1 448 ? -5.134 -7.507 -2.628 1.00 95.50 448 LEU A N 1
ATOM 3594 C CA . LEU A 1 448 ? -5.751 -6.184 -2.798 1.00 95.50 448 LEU A CA 1
ATOM 3595 C C . LEU A 1 448 ? -7.241 -6.287 -3.143 1.00 95.50 448 LEU A C 1
ATOM 3597 O O . LEU A 1 448 ? -8.055 -5.589 -2.546 1.00 95.50 448 LEU A O 1
ATOM 3601 N N . LYS A 1 449 ? -7.611 -7.196 -4.052 1.00 94.19 449 LYS A N 1
ATOM 3602 C CA . LYS A 1 449 ? -9.018 -7.444 -4.402 1.00 94.19 449 LYS A CA 1
ATOM 3603 C C . LYS A 1 449 ? -9.815 -7.999 -3.222 1.00 94.19 449 LYS A C 1
ATOM 3605 O O . LYS A 1 449 ? -10.874 -7.473 -2.907 1.00 94.19 449 LYS A O 1
ATOM 3610 N N . ASN A 1 450 ? -9.267 -8.980 -2.505 1.00 91.44 450 ASN A N 1
ATOM 3611 C CA . ASN A 1 450 ? -9.916 -9.512 -1.305 1.00 91.44 450 ASN A CA 1
ATOM 3612 C C . ASN A 1 450 ? -10.092 -8.437 -0.217 1.00 91.44 450 ASN A C 1
ATOM 3614 O O . ASN A 1 450 ? -11.126 -8.416 0.447 1.00 91.44 450 ASN A O 1
ATOM 3618 N N . ALA A 1 451 ? -9.121 -7.524 -0.065 1.00 91.75 451 ALA A N 1
ATOM 3619 C CA . ALA A 1 451 ? -9.215 -6.399 0.871 1.00 91.75 451 ALA A CA 1
ATOM 3620 C C . ALA A 1 451 ? -10.336 -5.443 0.474 1.00 91.75 451 ALA A C 1
ATOM 3622 O O . ALA A 1 451 ? -11.091 -4.987 1.330 1.00 91.75 451 ALA A O 1
ATOM 3623 N N . TYR A 1 452 ? -10.456 -5.163 -0.824 1.00 90.38 452 TYR A N 1
ATOM 3624 C CA . TYR A 1 452 ? -11.520 -4.327 -1.360 1.00 90.38 452 TYR A CA 1
ATOM 3625 C C . TYR A 1 452 ? -12.908 -4.926 -1.105 1.00 90.38 452 TYR A C 1
ATOM 3627 O O . TYR A 1 452 ? -13.834 -4.191 -0.762 1.00 90.38 452 TYR A O 1
ATOM 3635 N N . ASP A 1 453 ? -13.052 -6.246 -1.217 1.00 86.56 453 ASP A N 1
ATOM 3636 C CA . ASP A 1 453 ? -14.308 -6.950 -0.932 1.00 86.56 453 ASP A CA 1
ATOM 3637 C C . ASP A 1 453 ? -14.595 -7.077 0.578 1.00 86.56 453 ASP A C 1
ATOM 3639 O O . ASP A 1 453 ? -15.719 -7.382 0.979 1.00 86.56 453 ASP A O 1
ATOM 3643 N N . GLY A 1 454 ? -13.606 -6.793 1.433 1.00 76.56 454 GLY A N 1
ATOM 3644 C CA . GLY A 1 454 ? -13.710 -6.924 2.887 1.00 76.56 454 GLY A CA 1
ATOM 3645 C C . GLY A 1 454 ? -13.651 -8.373 3.377 1.00 76.56 454 GLY A C 1
ATOM 3646 O O . GLY A 1 454 ? -14.170 -8.661 4.455 1.00 76.56 454 GLY A O 1
ATOM 3647 N N . ASN A 1 455 ? -13.054 -9.268 2.586 1.00 76.50 455 ASN A N 1
ATOM 3648 C CA . ASN A 1 455 ? -12.843 -10.670 2.940 1.00 76.50 455 ASN A CA 1
ATOM 3649 C C . ASN A 1 455 ? -11.604 -10.831 3.833 1.00 76.50 455 ASN A C 1
ATOM 3651 O O . ASN A 1 455 ? -10.629 -10.090 3.686 1.00 76.50 455 ASN A O 1
ATOM 3655 N N . ASP A 1 456 ? -11.605 -11.846 4.703 1.00 61.50 456 ASP A N 1
ATOM 3656 C CA . ASP A 1 456 ? -10.446 -12.171 5.536 1.00 61.50 456 ASP A CA 1
ATOM 3657 C C . ASP A 1 456 ? -9.234 -12.548 4.678 1.00 61.50 456 ASP A C 1
ATOM 3659 O O . ASP A 1 456 ? -9.244 -13.504 3.895 1.00 61.50 456 ASP A O 1
ATOM 3663 N N . ILE A 1 457 ? -8.151 -11.792 4.849 1.00 66.12 457 ILE A N 1
ATOM 3664 C CA . ILE A 1 457 ? -6.878 -12.059 4.189 1.00 66.12 457 ILE A CA 1
ATOM 3665 C C . ILE A 1 457 ? -5.980 -12.781 5.178 1.00 66.12 457 ILE A C 1
ATOM 3667 O O . ILE A 1 457 ? -5.442 -12.182 6.109 1.00 66.12 457 ILE A O 1
ATOM 3671 N N . TYR A 1 458 ? -5.744 -14.069 4.936 1.00 56.56 458 TYR A N 1
ATOM 3672 C CA . TYR A 1 458 ? -4.669 -14.779 5.617 1.00 56.56 458 TYR A CA 1
ATOM 3673 C C . TYR A 1 458 ? -3.320 -14.243 5.130 1.00 56.56 458 TYR A C 1
ATOM 3675 O O . TYR A 1 458 ? -2.809 -14.607 4.064 1.00 56.56 458 TYR A O 1
ATOM 3683 N N . PHE A 1 459 ? -2.721 -13.358 5.922 1.00 55.72 459 PHE A N 1
ATOM 3684 C CA . PHE A 1 459 ? -1.344 -12.934 5.726 1.00 55.72 459 PHE A CA 1
ATOM 3685 C C . PHE A 1 459 ? -0.418 -14.074 6.165 1.00 55.72 459 PHE A C 1
ATOM 3687 O O . PHE A 1 459 ? -0.050 -14.186 7.328 1.00 55.72 459 PHE A O 1
ATOM 3694 N N . GLN A 1 460 ? -0.020 -14.943 5.233 1.00 43.50 460 GLN A N 1
ATOM 3695 C CA . GLN A 1 460 ? 1.196 -15.726 5.442 1.00 43.50 460 GLN A CA 1
ATOM 3696 C C . GLN A 1 460 ? 2.371 -14.742 5.429 1.00 43.50 460 GLN A C 1
ATOM 3698 O O . GLN A 1 460 ? 2.650 -14.143 4.389 1.00 43.50 460 GLN A O 1
ATOM 3703 N N . ASP A 1 461 ? 3.006 -14.535 6.584 1.00 39.59 461 ASP A N 1
ATOM 3704 C CA . ASP A 1 461 ? 4.178 -13.670 6.742 1.00 39.59 461 ASP A CA 1
ATOM 3705 C C . ASP A 1 461 ? 5.282 -14.062 5.750 1.00 39.59 461 ASP A C 1
ATOM 3707 O O . ASP A 1 461 ? 6.075 -14.974 5.995 1.00 39.59 461 ASP A O 1
ATOM 3711 N N . SER A 1 462 ? 5.373 -13.336 4.636 1.00 34.59 462 SER A N 1
ATOM 3712 C CA . SER A 1 462 ? 6.544 -13.325 3.754 1.00 34.59 462 SER A CA 1
ATOM 3713 C C . SER A 1 462 ? 7.679 -12.457 4.317 1.00 34.59 462 SER A C 1
ATOM 3715 O O . SER A 1 462 ? 8.750 -12.389 3.725 1.00 34.59 462 SER A O 1
ATOM 3717 N N . SER A 1 463 ? 7.466 -11.802 5.466 1.00 36.69 463 SER A N 1
ATOM 3718 C CA . SER A 1 463 ? 8.420 -10.906 6.136 1.00 36.69 463 SER A CA 1
ATOM 3719 C C . SER A 1 463 ? 9.367 -11.611 7.110 1.00 36.69 463 SER A C 1
ATOM 3721 O O . SER A 1 463 ? 10.325 -11.004 7.587 1.00 36.69 463 SER A O 1
ATOM 3723 N N . LYS A 1 464 ? 9.177 -12.906 7.386 1.00 37.19 464 LYS A N 1
ATOM 3724 C CA . LYS A 1 464 ? 10.225 -13.685 8.049 1.00 37.19 464 LYS A CA 1
ATOM 3725 C C . LYS A 1 464 ? 11.214 -14.115 6.980 1.00 37.19 464 LYS A C 1
ATOM 3727 O O . LYS A 1 464 ? 10.991 -15.121 6.311 1.00 37.19 464 LYS A O 1
ATOM 3732 N N . SER A 1 465 ? 12.324 -13.389 6.858 1.00 37.78 465 SER A N 1
ATOM 3733 C CA . SER A 1 465 ? 13.567 -13.940 6.318 1.00 37.78 465 SER A CA 1
ATOM 3734 C C . SER A 1 465 ? 13.873 -15.227 7.081 1.00 37.78 465 SER A C 1
ATOM 3736 O O . SER A 1 465 ? 14.467 -15.208 8.158 1.00 37.78 465 SER A O 1
ATOM 3738 N N . ARG A 1 466 ? 13.385 -16.363 6.578 1.00 38.12 466 ARG A N 1
ATOM 3739 C CA . ARG A 1 466 ? 13.699 -17.669 7.140 1.00 38.12 466 ARG A CA 1
ATOM 3740 C C . ARG A 1 466 ? 15.140 -17.949 6.746 1.00 38.12 466 ARG A C 1
ATOM 3742 O O . ARG A 1 466 ? 15.429 -18.242 5.588 1.00 38.12 466 ARG A O 1
ATOM 3749 N N . ALA A 1 467 ? 16.036 -17.789 7.710 1.00 41.03 467 ALA A N 1
ATOM 3750 C CA . ALA A 1 467 ? 17.376 -18.329 7.619 1.00 41.03 467 ALA A CA 1
ATOM 3751 C C . ALA A 1 467 ? 17.298 -19.811 8.007 1.00 41.03 467 ALA A C 1
ATOM 3753 O O . ALA A 1 467 ? 16.992 -20.136 9.155 1.00 41.03 467 ALA A O 1
ATOM 3754 N N . LEU A 1 468 ? 17.532 -20.719 7.060 1.00 39.09 468 LEU A N 1
ATOM 3755 C CA . LEU A 1 468 ? 17.744 -22.125 7.390 1.00 39.09 468 LEU A CA 1
ATOM 3756 C C . LEU A 1 468 ? 19.198 -22.263 7.842 1.00 39.09 468 LEU A C 1
ATOM 3758 O O . LEU A 1 468 ? 20.119 -22.102 7.045 1.00 39.09 468 LEU A O 1
ATOM 3762 N N . ILE A 1 469 ? 19.396 -22.516 9.132 1.00 44.62 469 ILE A N 1
ATOM 3763 C CA . ILE A 1 469 ? 20.720 -22.753 9.703 1.00 44.62 469 ILE A CA 1
ATOM 3764 C C . ILE A 1 469 ? 20.947 -24.264 9.726 1.00 44.62 469 ILE A C 1
ATOM 3766 O O . ILE A 1 469 ? 20.361 -24.970 10.543 1.00 44.62 469 ILE A O 1
ATOM 3770 N N . VAL A 1 470 ? 21.779 -24.766 8.817 1.00 43.94 470 VAL A N 1
ATOM 3771 C CA . VAL A 1 470 ? 22.188 -26.173 8.782 1.00 43.94 470 VAL A CA 1
ATOM 3772 C C . VAL A 1 470 ? 23.521 -26.301 9.505 1.00 43.94 470 VAL A C 1
ATOM 3774 O O . VAL A 1 470 ? 24.535 -25.758 9.073 1.00 43.94 470 VAL A O 1
ATOM 3777 N N . LEU A 1 471 ? 23.514 -27.020 10.623 1.00 40.94 471 LEU A N 1
ATOM 3778 C CA . LEU A 1 471 ? 24.715 -27.376 11.369 1.00 40.94 471 LEU A CA 1
ATOM 3779 C C . LEU A 1 471 ? 25.212 -28.735 10.881 1.00 40.94 471 LEU A C 1
ATOM 3781 O O . LEU A 1 471 ? 24.575 -29.755 11.130 1.00 40.94 471 LEU A O 1
ATOM 3785 N N . HIS A 1 472 ? 26.347 -28.749 10.192 1.00 43.38 472 HIS A N 1
ATOM 3786 C CA . HIS A 1 472 ? 27.013 -29.976 9.777 1.00 43.38 472 HIS A CA 1
ATOM 3787 C C . HIS A 1 472 ? 28.214 -30.240 10.687 1.00 43.38 472 HIS A C 1
ATOM 3789 O O . HIS A 1 472 ? 29.258 -29.598 10.565 1.00 43.38 472 HIS A O 1
ATOM 3795 N N . CYS A 1 473 ? 28.068 -31.180 11.617 1.00 50.62 473 CYS A N 1
ATOM 3796 C CA . CYS A 1 473 ? 29.117 -31.546 12.564 1.00 50.62 473 CYS A CA 1
ATOM 3797 C C . CYS A 1 473 ? 29.796 -32.848 12.152 1.00 50.62 473 CYS A C 1
ATOM 3799 O O . CYS A 1 473 ? 29.130 -33.870 12.025 1.00 50.62 473 CYS A O 1
ATOM 3801 N N . GLN A 1 474 ? 31.119 -32.819 11.977 1.00 45.62 474 GLN A N 1
ATOM 3802 C CA . GLN A 1 474 ? 31.911 -34.034 11.755 1.00 45.62 474 GLN A CA 1
ATOM 3803 C C . GLN A 1 474 ? 32.272 -34.730 13.076 1.00 45.62 474 GLN A C 1
ATOM 3805 O O . GLN A 1 474 ? 32.457 -35.939 13.067 1.00 45.62 474 GLN A O 1
ATOM 3810 N N . ASN A 1 475 ? 32.361 -33.991 14.194 1.00 47.84 475 ASN A N 1
ATOM 3811 C CA . ASN A 1 475 ? 32.560 -34.499 15.563 1.00 47.84 475 ASN A CA 1
ATOM 3812 C C . ASN A 1 475 ? 32.141 -33.441 16.611 1.00 47.84 475 ASN A C 1
ATOM 3814 O O . ASN A 1 475 ? 31.880 -32.293 16.254 1.00 47.84 475 ASN A O 1
ATOM 3818 N N . PHE A 1 476 ? 32.126 -33.800 17.906 1.00 45.59 476 PHE A N 1
ATOM 3819 C CA . PHE A 1 476 ? 31.727 -32.919 19.029 1.00 45.59 476 PHE A CA 1
ATOM 3820 C C . PHE A 1 476 ? 32.479 -31.577 19.111 1.00 45.59 476 PHE A C 1
ATOM 3822 O O . PHE A 1 476 ? 31.956 -30.624 19.686 1.00 45.59 476 PHE A O 1
ATOM 3829 N N . ASP A 1 477 ? 33.674 -31.492 18.526 1.00 41.31 477 ASP A N 1
ATOM 3830 C CA . ASP A 1 477 ? 34.502 -30.283 18.528 1.00 41.31 477 ASP A CA 1
ATOM 3831 C C . ASP A 1 477 ? 34.533 -29.540 17.176 1.00 41.31 477 ASP A C 1
ATOM 3833 O O . ASP A 1 477 ? 35.089 -28.443 17.106 1.00 41.31 477 ASP A O 1
ATOM 3837 N N . PHE A 1 478 ? 33.913 -30.083 16.115 1.00 42.53 478 PHE A N 1
ATOM 3838 C CA . PHE A 1 478 ? 33.964 -29.516 14.760 1.00 42.53 478 PHE A CA 1
ATOM 3839 C C . PHE A 1 478 ? 32.595 -29.517 14.069 1.00 42.53 478 PHE A C 1
ATOM 3841 O O . PHE A 1 478 ? 32.145 -30.5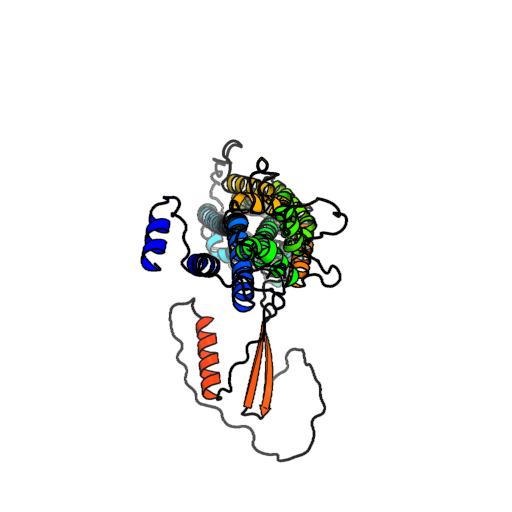39 13.543 1.00 42.53 478 PHE A O 1
ATOM 3848 N N . CYS A 1 479 ? 31.976 -28.334 14.019 1.00 42.94 479 CYS A N 1
ATOM 3849 C CA . CYS A 1 479 ? 30.718 -28.068 13.325 1.00 42.94 479 CYS A CA 1
ATOM 3850 C C . CYS A 1 479 ? 30.853 -26.901 12.346 1.00 42.94 479 CYS A C 1
ATOM 3852 O O . CYS A 1 479 ? 31.328 -25.827 12.714 1.00 42.94 479 CYS A O 1
ATOM 3854 N N . GLN A 1 480 ? 30.386 -27.100 11.116 1.00 43.66 480 GLN A N 1
ATOM 3855 C CA . GLN A 1 480 ? 30.179 -26.050 10.125 1.00 43.66 480 GLN A CA 1
ATOM 3856 C C . GLN A 1 480 ? 28.737 -25.551 10.188 1.00 43.66 480 GLN A C 1
ATOM 3858 O O . GLN A 1 480 ? 27.801 -26.342 10.286 1.00 43.66 480 GLN A O 1
ATOM 3863 N N . ILE A 1 481 ? 28.566 -24.231 10.134 1.00 48.78 481 ILE A N 1
ATOM 3864 C CA . ILE A 1 481 ? 27.257 -23.578 10.098 1.00 48.78 481 ILE A CA 1
ATOM 3865 C C . ILE A 1 481 ? 27.019 -23.081 8.678 1.00 48.78 481 ILE A C 1
ATOM 3867 O O . ILE A 1 481 ? 27.749 -22.217 8.197 1.00 48.78 481 ILE A O 1
ATOM 3871 N N . TYR A 1 482 ? 25.981 -23.589 8.030 1.00 45.38 482 TYR A N 1
ATOM 3872 C CA . TYR A 1 482 ? 25.485 -23.058 6.769 1.00 45.38 482 TYR A CA 1
ATOM 3873 C C . TYR A 1 482 ? 24.242 -22.229 7.052 1.00 45.38 482 TYR A C 1
ATOM 3875 O O . TYR A 1 482 ? 23.275 -22.739 7.609 1.00 45.38 482 TYR A O 1
ATOM 3883 N N . VAL A 1 483 ? 24.265 -20.951 6.687 1.00 44.03 483 VAL A N 1
ATOM 3884 C CA . VAL A 1 483 ? 23.116 -20.055 6.839 1.00 44.03 483 VAL A CA 1
ATOM 3885 C C . VAL A 1 483 ? 22.542 -19.790 5.456 1.00 44.03 483 VAL A C 1
ATOM 3887 O O . VAL A 1 483 ? 23.153 -19.095 4.648 1.00 44.03 483 VAL A O 1
ATOM 3890 N N . PHE A 1 484 ? 21.368 -20.349 5.178 1.00 37.25 484 PHE A N 1
ATOM 3891 C CA . PHE A 1 484 ? 20.658 -20.147 3.921 1.00 37.25 484 PHE A CA 1
ATOM 3892 C C . PHE A 1 484 ? 19.574 -19.097 4.109 1.00 37.25 484 PHE A C 1
ATOM 3894 O O . PHE A 1 484 ? 18.565 -19.349 4.764 1.00 37.25 484 PHE A O 1
ATOM 3901 N N . TRP A 1 485 ? 19.770 -17.926 3.515 1.00 40.53 485 TRP A N 1
ATOM 3902 C CA . TRP A 1 485 ? 18.747 -16.892 3.449 1.00 40.53 485 TRP A CA 1
ATOM 3903 C C . TRP A 1 485 ? 17.848 -17.180 2.250 1.00 40.53 485 TRP A C 1
ATOM 3905 O O . TRP A 1 485 ? 18.331 -17.209 1.122 1.00 40.53 485 TRP A O 1
ATOM 3915 N N . MET A 1 486 ? 16.541 -17.363 2.460 1.00 35.12 486 MET A N 1
ATOM 3916 C CA . MET A 1 486 ? 15.587 -17.670 1.377 1.00 35.12 486 MET A CA 1
ATOM 3917 C C . MET A 1 486 ? 15.400 -16.552 0.324 1.00 35.12 486 MET A C 1
ATOM 3919 O O . MET A 1 486 ? 14.476 -16.629 -0.479 1.00 35.12 486 MET A O 1
ATOM 3923 N N . HIS A 1 487 ? 16.273 -15.538 0.273 1.00 39.59 487 HIS A N 1
ATOM 3924 C CA . HIS A 1 487 ? 16.200 -14.481 -0.735 1.00 39.59 487 HIS A CA 1
ATOM 3925 C C . HIS A 1 487 ? 17.487 -14.116 -1.487 1.00 39.59 487 HIS A C 1
ATOM 3927 O O . HIS A 1 487 ? 17.370 -13.276 -2.368 1.00 39.59 487 HIS A O 1
ATOM 3933 N N . ASN A 1 488 ? 18.662 -14.714 -1.236 1.00 31.61 488 ASN A N 1
ATOM 3934 C CA . ASN A 1 488 ? 19.841 -14.544 -2.109 1.00 31.61 488 ASN A CA 1
ATOM 3935 C C . ASN A 1 488 ? 21.000 -15.496 -1.743 1.00 31.61 488 ASN A C 1
ATOM 3937 O O . ASN A 1 488 ? 21.068 -16.017 -0.633 1.00 31.61 488 ASN A O 1
ATOM 3941 N N . SER A 1 489 ? 21.881 -15.702 -2.722 1.00 31.16 489 SER A N 1
ATOM 3942 C CA . SER A 1 489 ? 22.990 -16.660 -2.861 1.00 31.16 489 SER A CA 1
ATOM 3943 C C . SER A 1 489 ? 23.916 -16.924 -1.652 1.00 31.16 489 SER A C 1
ATOM 3945 O O . SER A 1 489 ? 24.123 -16.087 -0.779 1.00 31.16 489 SER A O 1
ATOM 3947 N N . TYR A 1 490 ? 24.508 -18.127 -1.672 1.00 29.56 490 TYR A N 1
ATOM 3948 C CA . TYR A 1 490 ? 25.408 -18.769 -0.702 1.00 29.56 490 TYR A CA 1
ATOM 3949 C C . TYR A 1 490 ? 26.520 -17.872 -0.116 1.00 29.56 490 TYR A C 1
ATOM 3951 O O . TYR A 1 490 ? 27.308 -17.290 -0.858 1.00 29.56 490 TYR A O 1
ATOM 3959 N N . PHE A 1 491 ? 26.668 -17.870 1.216 1.00 30.91 491 PHE A N 1
ATOM 3960 C CA . PHE A 1 491 ? 27.853 -17.352 1.916 1.00 30.91 491 PHE A CA 1
ATOM 3961 C C . PHE A 1 491 ? 28.532 -18.502 2.677 1.00 30.91 491 PHE A C 1
ATOM 3963 O O . PHE A 1 491 ? 27.922 -19.110 3.557 1.00 30.91 491 PHE A O 1
ATOM 3970 N N . VAL A 1 492 ? 29.785 -18.822 2.340 1.00 31.77 492 VAL A N 1
ATOM 3971 C CA . VAL A 1 492 ? 30.604 -19.818 3.054 1.00 31.77 492 VAL A CA 1
ATOM 3972 C C . VAL A 1 492 ? 31.592 -19.061 3.939 1.00 31.77 492 VAL A C 1
ATOM 3974 O O . VAL A 1 492 ? 32.490 -18.396 3.430 1.00 31.77 492 VAL A O 1
ATOM 3977 N N . ALA A 1 493 ? 31.430 -19.130 5.262 1.00 33.16 493 ALA A N 1
ATOM 3978 C CA . ALA A 1 493 ? 32.431 -18.602 6.190 1.00 33.16 493 ALA A CA 1
ATOM 3979 C C . ALA A 1 493 ? 33.618 -19.588 6.324 1.00 33.16 493 ALA A C 1
ATOM 3981 O O . ALA A 1 493 ? 33.392 -20.802 6.282 1.00 33.16 493 ALA A O 1
ATOM 3982 N N . PRO A 1 494 ? 34.873 -19.120 6.502 1.00 31.73 494 PRO A N 1
ATOM 3983 C CA . PRO A 1 494 ? 36.027 -20.002 6.686 1.00 31.73 494 PRO A CA 1
ATOM 3984 C C . PRO A 1 494 ? 35.960 -20.748 8.028 1.00 31.73 494 PRO A C 1
ATOM 3986 O O . PRO A 1 494 ? 35.239 -20.342 8.937 1.00 31.73 494 PRO A O 1
ATOM 3989 N N . GLN A 1 495 ? 36.736 -21.829 8.173 1.00 36.34 495 GLN A N 1
ATOM 3990 C CA . GLN A 1 495 ? 36.802 -22.630 9.403 1.00 36.34 495 GLN A CA 1
ATOM 3991 C C . GLN A 1 495 ? 37.125 -21.761 10.635 1.00 36.34 495 GLN A C 1
ATOM 3993 O O . GLN A 1 495 ? 38.179 -21.130 10.694 1.00 36.34 495 GLN A O 1
ATOM 3998 N N . MET A 1 496 ? 36.236 -21.746 11.634 1.00 37.69 496 MET A N 1
ATOM 3999 C CA . MET A 1 496 ? 36.433 -21.014 12.892 1.00 37.69 496 MET A CA 1
ATOM 4000 C C . MET A 1 496 ? 36.543 -21.979 14.075 1.00 37.69 496 MET A C 1
ATOM 4002 O O . MET A 1 496 ? 35.818 -22.967 14.163 1.00 37.69 496 MET A O 1
ATOM 4006 N N . THR A 1 497 ? 37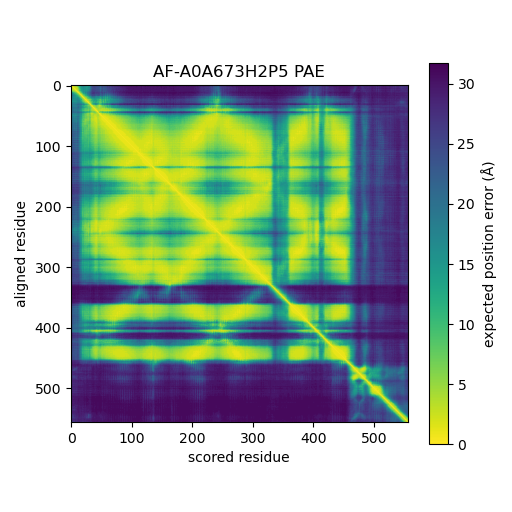.438 -21.675 15.014 1.00 43.09 497 THR A N 1
ATOM 4007 C CA . THR A 1 497 ? 37.589 -22.420 16.271 1.00 43.09 497 THR A CA 1
ATOM 4008 C C . THR A 1 497 ? 36.432 -22.130 17.236 1.00 43.09 497 THR A C 1
ATOM 4010 O O . THR A 1 497 ? 35.814 -21.066 17.195 1.00 43.09 497 THR A O 1
ATOM 4013 N N . ARG A 1 498 ? 36.157 -23.053 18.169 1.00 39.62 498 ARG A N 1
ATOM 4014 C CA . ARG A 1 498 ? 35.069 -22.962 19.169 1.00 39.62 498 ARG A CA 1
ATOM 4015 C C . ARG A 1 498 ? 35.042 -21.641 19.960 1.00 39.62 498 ARG A C 1
ATOM 4017 O O . ARG A 1 498 ? 33.966 -21.142 20.280 1.00 39.62 498 ARG A O 1
ATOM 4024 N N . ALA A 1 499 ? 36.203 -21.050 20.245 1.00 42.06 499 ALA A N 1
ATOM 4025 C CA . ALA A 1 499 ? 36.304 -19.753 20.920 1.00 42.06 499 ALA A CA 1
ATOM 4026 C C . ALA A 1 499 ? 35.858 -18.583 20.023 1.00 42.06 499 ALA A C 1
ATOM 4028 O O . ALA A 1 499 ? 35.153 -17.683 20.479 1.00 42.06 499 ALA A O 1
ATOM 4029 N N . ALA A 1 500 ? 36.206 -18.626 18.735 1.00 41.78 500 ALA A N 1
ATOM 4030 C CA . ALA A 1 500 ? 35.804 -17.625 17.753 1.00 41.78 500 ALA A CA 1
ATOM 4031 C C . ALA A 1 500 ? 34.300 -17.721 17.422 1.00 41.78 500 ALA A C 1
ATOM 4033 O O . ALA A 1 500 ? 33.641 -16.708 17.201 1.00 41.78 500 ALA A O 1
ATOM 4034 N N . LEU A 1 501 ? 33.740 -18.932 17.497 1.00 41.50 501 LEU A N 1
ATOM 4035 C CA . LEU A 1 501 ? 32.317 -19.226 17.312 1.00 41.50 501 LEU A CA 1
ATOM 4036 C C . LEU A 1 501 ? 31.452 -18.668 18.461 1.00 41.50 501 LEU A C 1
ATOM 4038 O O . LEU A 1 501 ? 30.406 -18.068 18.220 1.00 41.50 501 LEU A O 1
ATOM 4042 N N . LEU A 1 502 ? 31.927 -18.776 19.709 1.00 44.62 502 LEU A N 1
ATOM 4043 C CA . LEU A 1 502 ? 31.286 -18.157 20.877 1.00 44.62 502 LEU A CA 1
ATOM 4044 C C . LEU A 1 502 ? 31.382 -16.624 20.852 1.00 44.62 502 LEU A C 1
ATOM 4046 O O . LEU A 1 502 ? 30.422 -15.948 21.217 1.00 44.62 502 LEU A O 1
ATOM 4050 N N . ALA A 1 503 ? 32.501 -16.068 20.378 1.00 44.72 503 ALA A N 1
ATOM 4051 C CA . ALA A 1 503 ? 32.665 -14.623 20.218 1.00 44.72 503 ALA A CA 1
ATOM 4052 C C . ALA A 1 503 ? 31.753 -14.049 19.117 1.00 44.72 503 ALA A C 1
ATOM 4054 O O . ALA A 1 503 ? 31.136 -13.003 19.316 1.00 44.72 503 ALA A O 1
ATOM 4055 N N . ALA A 1 504 ? 31.605 -14.752 17.988 1.00 41.97 504 ALA A N 1
ATOM 4056 C CA . ALA A 1 504 ? 30.710 -14.361 16.899 1.00 41.97 504 ALA A CA 1
ATOM 4057 C C . ALA A 1 504 ? 29.226 -14.474 17.294 1.00 41.97 504 ALA A C 1
ATOM 4059 O O . ALA A 1 504 ? 28.449 -13.564 17.011 1.00 41.97 504 ALA A O 1
ATOM 4060 N N . ALA A 1 505 ? 28.840 -15.533 18.016 1.00 39.94 505 ALA A N 1
ATOM 4061 C CA . ALA A 1 505 ? 27.491 -15.680 18.565 1.00 39.94 505 ALA A CA 1
ATOM 4062 C C . ALA A 1 505 ? 27.173 -14.596 19.611 1.00 39.94 505 ALA A C 1
ATOM 4064 O O . ALA A 1 505 ? 26.093 -14.009 19.583 1.00 39.94 505 ALA A O 1
ATOM 4065 N N . ALA A 1 506 ? 28.129 -14.255 20.483 1.00 42.53 506 ALA A N 1
ATOM 4066 C CA . ALA A 1 506 ? 27.983 -13.153 21.433 1.00 42.53 506 ALA A CA 1
ATOM 4067 C C . ALA A 1 506 ? 27.894 -11.781 20.735 1.00 42.53 506 ALA A C 1
ATOM 4069 O O . ALA A 1 506 ? 27.134 -10.919 21.174 1.00 42.53 506 ALA A O 1
ATOM 4070 N N . ALA A 1 507 ? 28.621 -11.572 19.632 1.00 37.91 507 ALA A N 1
ATOM 4071 C CA . ALA A 1 507 ? 28.541 -10.352 18.827 1.00 37.91 507 ALA A CA 1
ATOM 4072 C C . ALA A 1 507 ? 27.214 -10.241 18.051 1.00 37.91 507 ALA A C 1
ATOM 4074 O O . ALA A 1 507 ? 26.647 -9.151 17.962 1.00 37.91 507 ALA A O 1
ATOM 4075 N N . ALA A 1 508 ? 26.687 -11.358 17.541 1.00 34.75 508 ALA A N 1
ATOM 4076 C CA . ALA A 1 508 ? 25.385 -11.421 16.878 1.00 34.75 508 ALA A CA 1
ATOM 4077 C C . ALA A 1 508 ? 24.230 -11.181 17.866 1.00 34.75 508 ALA A C 1
ATOM 4079 O O . ALA A 1 508 ? 23.333 -10.393 17.579 1.00 34.75 508 ALA A O 1
ATOM 4080 N N . LEU A 1 509 ? 24.300 -11.763 19.068 1.00 35.47 509 LEU A N 1
ATOM 4081 C CA . LEU A 1 509 ? 23.329 -11.518 20.140 1.00 35.47 509 LEU A CA 1
ATOM 4082 C C . LEU A 1 509 ? 23.406 -10.079 20.680 1.00 35.47 509 LEU A C 1
ATOM 4084 O O . LEU A 1 509 ? 22.373 -9.484 20.976 1.00 35.47 509 LEU A O 1
ATOM 4088 N N . ARG A 1 510 ? 24.598 -9.464 20.721 1.00 32.78 510 ARG A N 1
ATOM 4089 C CA . ARG A 1 510 ? 24.751 -8.033 21.051 1.00 32.78 510 ARG A CA 1
ATOM 4090 C C . ARG A 1 510 ? 24.146 -7.093 20.005 1.00 32.78 510 ARG A C 1
ATOM 4092 O O . ARG A 1 510 ? 23.711 -6.013 20.378 1.00 32.78 510 ARG A O 1
ATOM 4099 N N . ARG A 1 511 ? 24.078 -7.480 18.725 1.00 30.86 511 ARG A N 1
ATOM 4100 C CA . ARG A 1 511 ? 23.397 -6.682 17.682 1.00 30.86 511 ARG A CA 1
ATOM 4101 C C . ARG A 1 511 ? 21.871 -6.806 17.715 1.00 30.86 511 ARG A C 1
ATOM 4103 O O . ARG A 1 511 ? 21.201 -5.915 17.214 1.00 30.86 511 ARG A O 1
ATOM 4110 N N . VAL A 1 512 ? 21.332 -7.865 18.321 1.00 32.78 512 VAL A N 1
ATOM 4111 C CA . VAL A 1 512 ? 19.882 -8.053 18.527 1.00 32.78 512 VAL A CA 1
ATOM 4112 C C . VAL A 1 512 ? 19.390 -7.358 19.808 1.00 32.78 512 VAL A C 1
ATOM 4114 O O . VAL A 1 512 ? 18.210 -7.057 19.929 1.00 32.78 512 VAL A O 1
ATOM 4117 N N . SER A 1 513 ? 20.291 -7.022 20.735 1.00 28.42 513 SER A N 1
ATOM 4118 C CA . SER A 1 513 ? 19.969 -6.354 22.002 1.00 28.42 513 SER A CA 1
ATOM 4119 C C . SER A 1 513 ? 20.556 -4.938 22.083 1.00 28.42 513 SER A C 1
ATOM 4121 O O . SER A 1 513 ? 21.320 -4.623 22.993 1.00 28.42 513 SER A O 1
ATOM 4123 N N . LEU A 1 514 ? 20.188 -4.069 21.139 1.00 27.44 514 LEU A N 1
ATOM 4124 C CA . LEU A 1 514 ? 20.339 -2.613 21.254 1.00 27.44 514 LEU A CA 1
ATOM 4125 C C . LEU A 1 514 ? 18.950 -1.969 21.198 1.00 27.44 514 LEU A C 1
ATOM 4127 O O . LEU A 1 514 ? 18.573 -1.364 20.206 1.00 27.44 514 LEU A O 1
ATOM 4131 N N . ASN A 1 515 ? 18.178 -2.177 22.264 1.00 28.98 515 ASN A N 1
ATOM 4132 C CA . ASN A 1 515 ? 17.091 -1.297 22.695 1.00 28.98 515 ASN A CA 1
ATOM 4133 C C . ASN A 1 515 ? 16.750 -1.635 24.153 1.00 28.98 515 ASN A C 1
ATOM 4135 O O . ASN A 1 515 ? 15.746 -2.283 24.420 1.00 28.98 515 ASN A O 1
ATOM 4139 N N . GLN A 1 516 ? 17.645 -1.272 25.081 1.00 26.42 516 GLN A N 1
ATOM 4140 C CA . GLN A 1 516 ? 17.355 -0.981 26.497 1.00 26.42 516 GLN A CA 1
ATOM 4141 C C . GLN A 1 516 ? 18.642 -0.526 27.215 1.00 26.42 516 GLN A C 1
ATOM 4143 O O . GLN A 1 516 ? 19.709 -1.120 27.058 1.00 26.42 516 GLN A O 1
ATOM 4148 N N . THR A 1 517 ? 18.543 0.568 27.970 1.00 25.28 517 THR A N 1
ATOM 4149 C CA . THR A 1 517 ? 19.580 1.145 28.844 1.00 25.28 517 THR A CA 1
ATOM 4150 C C . THR A 1 517 ? 19.739 0.339 30.149 1.00 25.28 517 THR A C 1
ATOM 4152 O O . THR A 1 517 ? 18.867 -0.460 30.489 1.00 25.28 517 THR A O 1
ATOM 4155 N N . PRO A 1 518 ? 20.866 0.475 30.883 1.00 28.00 518 PRO A N 1
ATOM 4156 C CA . PRO A 1 518 ? 21.352 -0.572 31.774 1.00 28.00 518 PRO A CA 1
ATOM 4157 C C . PRO A 1 518 ? 20.831 -0.422 33.206 1.00 28.00 518 PRO A C 1
ATOM 4159 O O . PRO A 1 518 ? 21.045 0.595 33.858 1.00 28.00 518 PRO A O 1
ATOM 4162 N N . SER A 1 519 ? 20.255 -1.486 33.755 1.00 22.95 519 SER A N 1
ATOM 4163 C CA . SER A 1 519 ? 20.282 -1.719 35.200 1.00 22.95 519 SER A CA 1
ATOM 4164 C C . SER A 1 519 ? 20.373 -3.218 35.492 1.00 22.95 519 SER A C 1
ATOM 4166 O O . SER A 1 519 ? 19.481 -3.991 35.175 1.00 22.95 519 SER A O 1
ATOM 4168 N N . SER A 1 520 ? 21.520 -3.587 36.072 1.00 28.00 520 SER A N 1
ATOM 4169 C CA . SER A 1 520 ? 21.823 -4.809 36.833 1.00 28.00 520 SER A CA 1
ATOM 4170 C C . SER A 1 520 ? 21.459 -6.173 36.233 1.00 28.00 520 SER A C 1
ATOM 4172 O O . SER A 1 520 ? 20.296 -6.547 36.215 1.00 28.00 520 SER A O 1
ATOM 4174 N N . LEU A 1 521 ? 22.476 -6.992 35.930 1.00 22.78 521 LEU A N 1
ATOM 4175 C CA . LEU A 1 521 ? 22.480 -8.428 36.264 1.00 22.78 521 LEU A CA 1
ATOM 4176 C C . LEU A 1 521 ? 23.894 -9.014 36.108 1.00 22.78 521 LEU A C 1
ATOM 4178 O O . LEU A 1 521 ? 24.313 -9.491 35.056 1.00 22.78 521 LEU A O 1
ATOM 4182 N N . THR A 1 522 ? 24.647 -8.955 37.200 1.00 26.47 522 THR A N 1
ATOM 4183 C CA . THR A 1 522 ? 25.782 -9.832 37.498 1.00 26.47 522 THR A CA 1
ATOM 4184 C C . THR A 1 522 ? 25.242 -11.156 38.033 1.00 26.47 522 THR A C 1
ATOM 4186 O O . THR A 1 522 ? 24.464 -11.124 38.975 1.00 26.47 522 THR A O 1
ATOM 4189 N N . LEU A 1 523 ? 25.694 -12.312 37.529 1.00 24.23 523 LEU A N 1
ATOM 4190 C CA . LEU A 1 523 ? 25.683 -13.569 38.298 1.00 24.23 523 LEU A CA 1
ATOM 4191 C C . LEU A 1 523 ? 26.810 -14.527 37.825 1.00 24.23 523 LEU A C 1
ATOM 4193 O O . LEU A 1 523 ? 27.049 -14.635 36.620 1.00 24.23 523 LEU A O 1
ATOM 4197 N N . PRO A 1 524 ? 27.529 -15.200 38.751 1.00 25.92 524 PRO A N 1
ATOM 4198 C CA . PRO A 1 524 ? 28.751 -15.954 38.480 1.00 25.92 524 PRO A CA 1
ATOM 4199 C C . PRO A 1 524 ? 28.532 -17.466 38.278 1.00 25.92 524 PRO A C 1
ATOM 4201 O O . PRO A 1 524 ? 27.636 -18.088 38.844 1.00 25.92 524 PRO A O 1
ATOM 4204 N N . PHE A 1 525 ? 29.451 -18.080 37.529 1.00 26.73 525 PHE A N 1
ATOM 4205 C CA . PHE A 1 525 ? 29.629 -19.527 37.379 1.00 26.73 525 PHE A CA 1
ATOM 4206 C C . PHE A 1 525 ? 30.175 -20.167 38.674 1.00 26.73 525 PHE A C 1
ATOM 4208 O O . PHE A 1 525 ? 31.328 -19.909 39.021 1.00 26.73 525 PHE A O 1
ATOM 4215 N N . ARG A 1 526 ? 29.415 -21.060 39.337 1.00 27.02 526 ARG A N 1
ATOM 4216 C CA . ARG A 1 526 ? 29.907 -22.305 39.994 1.00 27.02 526 ARG A CA 1
ATOM 4217 C C . ARG A 1 526 ? 28.794 -23.070 40.736 1.00 27.02 526 ARG A C 1
ATOM 4219 O O . ARG A 1 526 ? 28.016 -22.473 41.464 1.00 27.02 526 ARG A O 1
ATOM 4226 N N . LYS A 1 527 ? 28.883 -24.412 40.660 1.00 25.56 527 LYS A N 1
ATOM 4227 C CA . LYS A 1 527 ? 27.977 -25.497 41.128 1.00 25.56 527 LYS A CA 1
ATOM 4228 C C . LYS A 1 527 ? 26.870 -25.804 40.102 1.00 25.56 527 LYS A C 1
ATOM 4230 O O . LYS A 1 527 ? 26.088 -24.934 39.790 1.00 25.56 527 LYS A O 1
ATOM 4235 N N . GLN A 1 528 ? 26.751 -26.994 39.515 1.00 25.67 528 GLN A N 1
ATOM 4236 C CA . GLN A 1 528 ? 27.070 -28.327 40.019 1.00 25.67 528 GLN A CA 1
ATOM 4237 C C . GLN A 1 528 ? 27.688 -29.230 38.938 1.00 25.67 528 GLN A C 1
ATOM 4239 O O . GLN A 1 528 ? 27.237 -29.292 37.801 1.00 25.67 528 GLN A O 1
ATOM 4244 N N . ARG A 1 529 ? 28.704 -29.988 39.355 1.00 27.52 529 ARG A N 1
ATOM 4245 C CA . ARG A 1 529 ? 29.218 -31.192 38.701 1.00 27.52 529 ARG A CA 1
ATOM 4246 C C . ARG A 1 529 ? 28.966 -32.311 39.713 1.00 27.52 529 ARG A C 1
ATOM 4248 O O . ARG A 1 529 ? 29.682 -32.338 40.709 1.00 27.52 529 ARG A O 1
ATOM 4255 N N . LYS A 1 530 ? 27.940 -33.150 39.532 1.00 27.02 530 LYS A N 1
ATOM 4256 C CA . LYS A 1 530 ? 27.794 -34.472 40.187 1.00 27.02 530 LYS A CA 1
ATOM 4257 C C . LYS A 1 530 ? 26.518 -35.175 39.704 1.00 27.02 530 LYS A C 1
ATOM 4259 O O . LYS A 1 530 ? 25.449 -34.893 40.217 1.00 27.02 530 LYS A O 1
ATOM 4264 N N . GLN A 1 531 ? 26.701 -36.063 38.726 1.00 25.14 531 GLN A N 1
ATOM 4265 C CA . GLN A 1 531 ? 25.886 -37.207 38.261 1.00 25.14 531 GLN A CA 1
ATOM 4266 C C . GLN A 1 531 ? 26.237 -37.345 36.766 1.00 25.14 531 GLN A C 1
ATOM 4268 O O . GLN A 1 531 ? 26.120 -36.373 36.037 1.00 25.14 531 GLN A O 1
ATOM 4273 N N . MET A 1 532 ? 26.779 -38.417 36.200 1.00 24.03 532 MET A N 1
ATOM 4274 C CA . MET A 1 532 ? 27.240 -39.720 36.661 1.00 24.03 532 MET A CA 1
ATOM 4275 C C . MET A 1 532 ? 28.452 -40.099 35.785 1.00 24.03 532 MET A C 1
ATOM 4277 O O . MET A 1 532 ? 28.485 -39.796 34.594 1.00 24.03 532 MET A O 1
ATOM 4281 N N . LYS A 1 533 ? 29.445 -40.772 36.370 1.00 27.41 533 LYS A N 1
ATOM 4282 C CA . LYS A 1 533 ? 30.350 -41.678 35.646 1.00 27.41 533 LYS A CA 1
ATOM 4283 C C . LYS A 1 533 ? 29.726 -43.078 35.692 1.00 27.41 533 LYS A C 1
ATOM 4285 O O . LYS A 1 533 ? 29.058 -43.380 36.674 1.00 27.41 533 LYS A O 1
ATOM 4290 N N . HIS A 1 534 ? 30.086 -43.900 34.704 1.00 25.12 534 HIS A N 1
ATOM 4291 C CA . HIS A 1 534 ? 29.831 -45.342 34.528 1.00 25.12 534 HIS A CA 1
ATOM 4292 C C . HIS A 1 534 ? 28.661 -45.714 33.606 1.00 25.12 534 HIS A C 1
ATOM 4294 O O . HIS A 1 534 ? 27.567 -46.007 34.060 1.00 25.12 534 HIS A O 1
ATOM 4300 N N . LEU A 1 535 ? 28.934 -45.818 32.303 1.00 23.58 535 LEU A N 1
ATOM 4301 C CA . LEU A 1 535 ? 29.215 -47.106 31.651 1.00 23.58 535 LEU A CA 1
ATOM 4302 C C . LEU A 1 535 ? 29.820 -46.858 30.260 1.00 23.58 535 LEU A C 1
ATOM 4304 O O . LEU A 1 535 ? 29.532 -45.865 29.599 1.00 23.58 535 LEU A O 1
ATOM 4308 N N . LEU A 1 536 ? 30.766 -47.718 29.904 1.00 24.30 536 LEU A N 1
ATOM 4309 C CA . LEU A 1 536 ? 31.687 -47.631 28.776 1.00 24.30 536 LEU A CA 1
ATOM 4310 C C . LEU A 1 536 ? 31.183 -48.465 27.583 1.00 24.30 536 LEU A C 1
ATOM 4312 O O . LEU A 1 536 ? 30.790 -49.605 27.795 1.00 24.30 536 LEU A O 1
ATOM 4316 N N . LEU A 1 537 ? 31.411 -47.925 26.371 1.00 24.92 537 LEU A N 1
ATOM 4317 C CA . LEU A 1 537 ? 31.819 -48.607 25.117 1.00 24.92 537 LEU A CA 1
ATOM 4318 C C . LEU A 1 537 ? 30.789 -49.525 24.389 1.00 24.92 537 LEU A C 1
ATOM 4320 O O . LEU A 1 537 ? 29.752 -49.858 24.946 1.00 24.92 537 LEU A O 1
ATOM 4324 N N . PRO A 1 538 ? 31.068 -49.981 23.144 1.00 35.84 538 PRO A N 1
ATOM 4325 C CA . PRO A 1 538 ? 31.109 -49.202 21.893 1.00 35.84 538 PRO A CA 1
ATOM 4326 C C . PRO A 1 538 ? 30.298 -49.906 20.767 1.00 35.84 538 PRO A C 1
ATOM 4328 O O . PRO A 1 538 ? 29.930 -51.063 20.922 1.00 35.84 538 PRO A O 1
ATOM 4331 N N . SER A 1 539 ? 30.065 -49.267 19.610 1.00 22.89 539 SER A N 1
ATOM 4332 C CA . SER A 1 539 ? 30.218 -49.873 18.258 1.00 22.89 539 SER A CA 1
ATOM 4333 C C . SER A 1 539 ? 29.352 -49.234 17.156 1.00 22.89 539 SER A C 1
ATOM 4335 O O . SER A 1 539 ? 28.157 -49.014 17.297 1.00 22.89 539 SER A O 1
ATOM 4337 N N . SER A 1 540 ? 30.045 -48.966 16.044 1.00 24.53 540 SER A N 1
ATOM 4338 C CA . SER A 1 540 ? 29.656 -49.112 14.632 1.00 24.53 540 SER A CA 1
ATOM 4339 C C . SER A 1 540 ? 28.373 -48.486 14.053 1.00 24.53 540 SER A C 1
ATOM 4341 O O . SER A 1 540 ? 27.264 -48.958 14.272 1.00 24.53 540 SER A O 1
ATOM 4343 N N . SER A 1 541 ? 28.638 -47.624 13.060 1.00 24.56 541 SER A N 1
ATOM 4344 C CA . SER A 1 541 ? 27.891 -47.341 11.816 1.00 24.56 541 SER A CA 1
ATOM 4345 C C . SER A 1 541 ? 26.704 -46.356 11.857 1.00 24.56 541 SER A C 1
ATOM 4347 O O . SER A 1 541 ? 25.845 -46.464 12.728 1.00 24.56 541 SER A O 1
ATOM 4349 N N . PRO A 1 542 ? 26.628 -45.397 10.903 1.00 27.09 542 PRO A N 1
ATOM 4350 C CA . PRO A 1 542 ? 25.499 -44.490 10.768 1.00 27.09 542 PRO A CA 1
ATOM 4351 C C . PRO A 1 542 ? 24.514 -44.994 9.701 1.00 27.09 542 PRO A C 1
ATOM 4353 O O . PRO A 1 542 ? 24.865 -45.150 8.533 1.00 27.09 542 PRO A O 1
ATOM 4356 N N . THR A 1 543 ? 23.253 -45.162 10.084 1.00 24.30 543 THR A N 1
ATOM 4357 C CA . THR A 1 543 ? 22.108 -45.098 9.165 1.00 24.30 543 THR A CA 1
ATOM 4358 C C . THR A 1 543 ? 21.223 -43.927 9.576 1.00 24.30 543 THR A C 1
ATOM 4360 O O . THR A 1 543 ? 21.015 -43.678 10.761 1.00 24.30 543 THR A O 1
ATOM 4363 N N . CYS A 1 544 ? 20.783 -43.175 8.570 1.00 26.14 544 CYS A N 1
ATOM 4364 C CA . CYS A 1 544 ? 20.053 -41.915 8.646 1.00 26.14 544 CYS A CA 1
ATOM 4365 C C . CYS A 1 544 ? 18.747 -41.929 9.463 1.00 26.14 544 CYS A C 1
ATOM 4367 O O . CYS A 1 544 ? 18.142 -42.969 9.698 1.00 26.14 544 CYS A O 1
ATOM 4369 N N . CYS A 1 545 ? 18.280 -40.692 9.690 1.00 24.73 545 CYS A N 1
ATOM 4370 C CA . CYS A 1 545 ? 16.920 -40.246 10.013 1.00 24.73 545 CYS A CA 1
ATOM 4371 C C . CYS A 1 545 ? 16.513 -40.262 11.491 1.00 24.73 545 CYS A C 1
ATOM 4373 O O . CYS A 1 545 ? 16.330 -41.309 12.094 1.00 24.73 545 CYS A O 1
ATOM 4375 N N . CYS A 1 546 ? 16.237 -39.066 12.024 1.00 23.44 546 CYS A N 1
ATOM 4376 C CA . CYS A 1 546 ? 14.884 -38.734 12.475 1.00 23.44 546 CYS A CA 1
ATOM 4377 C C . CYS A 1 546 ? 14.727 -37.227 12.732 1.00 23.44 546 CYS A C 1
ATOM 4379 O O . CYS A 1 546 ? 15.462 -36.618 13.507 1.00 23.44 546 CYS A O 1
ATOM 4381 N N . CYS A 1 547 ? 13.723 -36.649 12.070 1.00 24.91 547 CYS A N 1
ATOM 4382 C CA . CYS A 1 547 ? 12.992 -35.484 12.547 1.00 24.91 547 CYS A CA 1
ATOM 4383 C C . CYS A 1 547 ? 12.385 -35.802 13.917 1.00 24.91 547 CYS A C 1
ATOM 4385 O O . CYS A 1 547 ? 11.770 -36.853 14.052 1.00 24.91 547 CYS A O 1
ATOM 4387 N N . CYS A 1 548 ? 12.447 -34.875 14.873 1.00 22.36 548 CYS A N 1
ATOM 4388 C CA . CYS A 1 548 ? 11.525 -34.879 16.008 1.00 22.36 548 CYS A CA 1
ATOM 4389 C C . CYS A 1 548 ? 11.035 -33.461 16.300 1.00 22.36 548 CYS A C 1
ATOM 4391 O O . CYS A 1 548 ? 11.772 -32.591 16.762 1.00 22.36 548 CYS A O 1
ATOM 4393 N N . CYS A 1 549 ? 9.752 -33.271 16.012 1.00 20.66 549 CYS A N 1
ATOM 4394 C CA . CYS A 1 549 ? 8.876 -32.332 16.685 1.00 20.66 549 CYS A CA 1
ATOM 4395 C C . CYS A 1 549 ? 8.568 -32.821 18.117 1.00 20.66 549 CYS A C 1
ATOM 4397 O O . CYS A 1 549 ? 8.549 -34.024 18.362 1.00 20.66 549 CYS A O 1
ATOM 4399 N N . TRP A 1 550 ? 8.202 -31.851 18.967 1.00 21.92 550 TRP A N 1
ATOM 4400 C CA . TRP A 1 550 ? 7.272 -31.924 20.113 1.00 21.92 550 TRP A CA 1
ATOM 4401 C C . TRP A 1 550 ? 7.785 -32.077 21.568 1.00 21.92 550 TRP A C 1
ATOM 4403 O O . TRP A 1 550 ? 8.305 -33.101 21.987 1.00 21.92 550 TRP A O 1
ATOM 4413 N N . SER A 1 551 ? 7.569 -30.977 22.315 1.00 21.72 551 SER A N 1
ATOM 4414 C CA . SER A 1 551 ? 6.825 -30.822 23.589 1.00 21.72 551 SER A CA 1
ATOM 4415 C C . SER A 1 551 ? 7.022 -31.783 24.783 1.00 21.72 551 SER A C 1
ATOM 4417 O O . SER A 1 551 ? 6.689 -32.960 24.727 1.00 21.72 551 SER A O 1
ATOM 4419 N N . SER A 1 552 ? 7.423 -31.160 25.905 1.00 22.86 552 SER A N 1
ATOM 4420 C CA . SER A 1 552 ? 7.206 -31.437 27.351 1.00 22.86 552 SER A CA 1
ATOM 4421 C C . SER A 1 552 ? 5.874 -32.106 27.775 1.00 22.86 552 SER A C 1
ATOM 4423 O O . SER A 1 552 ? 4.933 -32.074 26.985 1.00 22.86 552 SER A O 1
ATOM 4425 N N . PRO A 1 553 ? 5.657 -32.465 29.075 1.00 40.88 553 PRO A N 1
ATOM 4426 C CA . PRO A 1 553 ? 6.581 -32.789 30.193 1.00 40.88 553 PRO A CA 1
ATOM 4427 C C . PRO A 1 553 ? 6.125 -34.004 31.062 1.00 40.88 553 PRO A C 1
ATOM 4429 O O . PRO A 1 553 ? 4.966 -34.409 31.008 1.00 40.88 553 PRO A O 1
ATOM 4432 N N . ARG A 1 554 ? 6.974 -34.498 31.987 1.00 20.14 554 ARG A N 1
ATOM 4433 C CA . ARG A 1 554 ? 6.582 -34.829 33.385 1.00 20.14 554 ARG A CA 1
ATOM 4434 C C . ARG A 1 554 ? 7.798 -35.088 34.295 1.00 20.14 554 ARG A C 1
ATOM 4436 O O . ARG A 1 554 ? 8.743 -35.762 33.911 1.00 20.14 554 ARG A O 1
ATOM 4443 N N . TRP A 1 555 ? 7.704 -34.471 35.470 1.00 28.12 555 TRP A N 1
ATOM 4444 C CA . TRP A 1 555 ? 8.606 -34.363 36.632 1.00 28.12 555 TRP A CA 1
ATOM 4445 C C . TRP A 1 555 ? 8.622 -35.655 37.489 1.00 28.12 555 TRP A C 1
ATOM 4447 O O . TRP A 1 555 ? 7.784 -36.521 37.217 1.00 28.12 555 TRP A O 1
ATOM 4457 N N . PRO A 1 556 ? 9.491 -35.820 38.516 1.00 30.50 556 PRO A N 1
ATOM 4458 C CA . PRO A 1 556 ? 10.152 -34.796 39.344 1.00 30.50 556 PRO A CA 1
ATOM 4459 C C . PRO A 1 556 ? 11.677 -34.704 39.291 1.00 30.50 556 PRO A C 1
ATOM 4461 O O . PRO A 1 556 ? 12.342 -35.686 38.898 1.00 30.50 556 PRO A O 1
#

Secondary structure (DSSP, 8-state):
-HHHHHHHHTSSS--SS--TTHHHHHHHHHH---B--TT-SSS-SSSBS--HHHHHHHHHHHHHHHHHHHHHHHHHHHHHHHHHHHHHHHHHHHHHHHHHHHHHHHHHHHH-HHHHTTHHHHHHHHHHHHHHHTT----HHHHHHHHHHHHHHHHHHHHTTTB---HHHHHHHHHHHHHH-TTTTHHHHHHHHHHHHHHHHHHHHHHHHHHHHHHHHHTTPPPPHHHHHHHHHHHTHHHHTT-TTPPBPHHHHHHHHHHHTHHHHTTHHHHHHHHHHHHHHHHHHSSTTSHHHHHTTHHHHHHHHHHHHHHTHHHHHHHHHHHH-PPPBPS--S-S--STTTS---------TT---TTS--HHHHHHHHHHHHHHHTTTHHHHHHHHHHHHTT-SPPTT-TTSSB-SSSS------SS-SSS---TTS--HHHHHHHHHHHHHHHHHHHHHHT-------TTS--EEEEEEEEETTEEEEEEEETTS----PPP--HHHHHHHHHHHHHHH--S---------------S-------------------------

Foldseek 3Di:
DVVVVVVVVVPPPPPPDDDPVLVVLLVQVVVDDFDQAPVDDQFDRHTFSDHPVRLVVLLVVLQVVLLVLLCVLLVLQLCLLVVLLVVLVVVLVVLLVVLLVVLVVVCCVQQNPLCVVVVVLSVQLSVLLVCVLVQHPDDLLVSLLVSVLSVCLSLLCLLPVQFDQDPVLSVLLSVCCVVLVLLPCLSVVLSLLSLLQSLLSSLLSVLSVLSSVLSVLLSPDGWDPLLSSLSSLQQPSCSRVVNNPFFAALVLLLLSLCQRLVLLQVLLVLLLLSLVLSLLSLVVCVDCSHPSNSSNCVSVSVVSSSVSNVVCVVVSLVVSCVRSNDGHGPPDPDDDDRCVPSNPPPDPPPPPPPPPDPPDQDPSNVSSVSSNVSSVVCSRVSV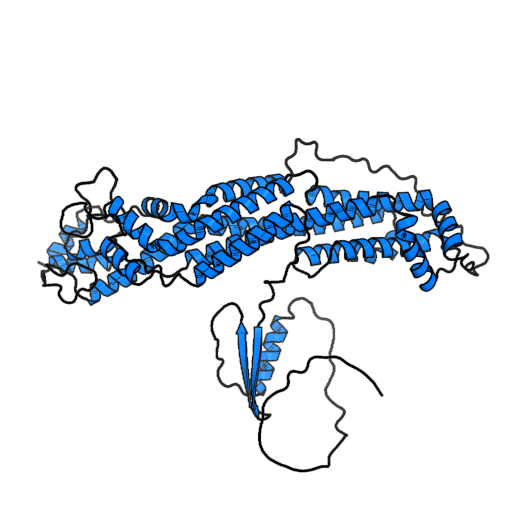CSSVSSCVPPVRHDPNVCNPRHDNSDPDDDDDDPPASPSGDHDPVDRDPSSVVSSVSSVVSSVSSVCSSVSHDDDPPPPPPQDFDWDWDAPDPFFIATWTDGPPDDGDGDDGDGPVVVVVVVVVVVVVVPPDDDDDDDDDDDDDDDDDDDDDDDDDDDDDDDDDDDDDDDDDD

Solvent-accessible surface area (backbone atoms only — not comparable to full-atom values): 33027 Å² total; per-residue (Å²): 109,76,72,58,55,60,54,58,65,72,70,57,90,85,68,91,82,78,58,86,65,61,54,53,54,57,48,46,55,71,71,65,62,73,38,70,18,80,76,44,88,60,44,78,38,71,64,17,50,52,52,51,69,54,52,51,52,43,33,59,44,36,49,50,56,48,49,49,52,37,46,65,72,43,42,65,60,32,49,51,26,47,50,48,27,49,53,53,52,53,48,56,54,49,49,55,53,50,38,53,49,51,32,51,57,51,39,47,72,75,52,34,66,71,38,68,78,50,44,65,62,59,53,49,49,53,53,48,53,51,36,39,60,80,64,44,97,60,60,61,67,61,53,51,50,51,46,53,51,54,50,48,49,54,50,52,49,65,78,42,63,65,34,55,81,49,71,74,54,48,57,48,50,60,74,44,41,84,81,65,34,57,38,57,64,46,66,64,52,48,48,59,44,50,47,39,14,51,45,38,54,43,44,51,43,52,44,28,48,51,52,25,52,44,46,61,51,63,56,65,61,77,78,51,71,45,33,34,40,29,48,22,31,52,74,48,34,41,50,28,61,71,40,77,84,56,30,20,24,47,72,51,44,42,47,35,39,46,39,57,40,44,67,54,36,71,38,30,72,46,48,31,50,28,40,52,28,52,52,56,40,45,56,49,60,72,33,93,57,11,49,65,71,52,47,68,54,40,49,59,52,52,48,51,22,53,49,47,29,60,79,42,38,70,62,51,52,52,54,46,31,71,75,70,47,77,67,51,66,43,88,75,79,87,87,68,82,65,73,77,67,78,73,62,65,78,76,73,76,78,70,82,78,70,70,75,57,98,80,62,80,48,78,63,52,54,53,49,51,57,49,50,54,51,46,61,70,52,39,55,46,54,66,43,39,44,63,52,57,41,68,75,63,66,56,36,35,60,88,88,42,78,90,71,39,36,71,77,60,82,94,74,83,97,82,71,85,92,54,70,78,60,20,75,69,66,81,91,65,69,61,66,67,54,53,50,44,45,51,52,34,50,54,47,28,52,51,30,47,36,29,64,75,58,48,91,75,84,75,74,70,80,80,63,80,54,60,50,72,48,76,53,61,86,49,102,86,43,68,48,76,41,60,43,48,84,83,60,83,90,65,85,76,77,94,70,54,72,69,56,50,53,52,50,50,52,53,54,52,51,70,74,62,78,86,78,84,93,77,88,86,88,86,82,94,80,86,85,90,89,87,82,88,88,85,81,86,89,85,85,85,91,78,85,89,79,90,78,86,84,84,87,88,86,85,135

Mean predicted aligned error: 16.13 Å

pLDDT: mean 72.45, std 25.05, range [20.14, 98.5]

Nearest PDB structures (foldseek):
  4bwe-assembly4_D  TM=8.883E-01  e=5.977E-30  Homo sapiens
  4ywt-assembly4_D  TM=8.651E-01  e=5.474E-30  Homo sapiens
  4bwe-assembly2_B  TM=8.839E-01  e=1.507E-29  Homo sapiens
  4ywt-assembly2_B  TM=8.591E-01  e=7.784E-30  Homo sapiens
  4acr-assembly2_B  TM=8.672E-01  e=2.445E-29  Homo sapiens

Radius of gyration: 35.89 Å; Cα contacts (8 Å, |Δi|>4): 480; chains: 1; bounding box: 84×74×105 Å

Organism: NCBI:txid307959

Sequence (556 aa):
MYLYFIFLLKYNNDLETFEPKLSSVKLHCCVSLWSVGDDLRVCAPQRTCCNAEMEENFSQRSSRDFEKLMDDTSEELRDAFMTGHKRFDEFFLELLENTERSLNEMFLRTYGKPYLQNAEVFQGLFAELKRYYTGGNVNLEEMLNDFWMRLLERMFQLLNSQYLITEDYLECIGKYMEQLKPFGDVPKKLKSQVTRAFIAARTFVQGLMVGREVANRVSKVTMSSACISGFTKMLYCSYCQGLFTLKPCNNYCLNVMKGCLANQADLDPEWSKYIDAMLLLTERLEGPFNIESVMEPIDVKISEAIMNMQENSMQLSYQVFQGCGQPKPSGMSRSARGVSDTFSGRFSPYNPEELPTAADTTRLDRLVTDVKEKLKKFRKFWSSLPEALEHVAHVAAAESAVDDCWNGHDKDGLTNQAKNPEVGVDISRPDTLIRQQIMALKVMTNKLKNAYDGNDIYFQDSSKSRALIVLHCQNFDFCQIYVFWMHNSYFVAPQMTRAALLAAAAAALRRVSLNQTPSSLTLPFRKQRKQMKHLLLPSSSPTCCCCCCWSSPRWP